Protein AF-A0A3M7MMX9-F1 (afdb_monomer_lite)

Secondary structure (DSSP, 8-state):
-------------------TTHHHHHHHHHHHHHHHH--TT--S--SSS---HHHHHHHHTS-HHHHHHHHHT--TTS--HHHHHHHHHHHHHHHHTTHHHHHHHHHHHHHHHHHHHHHHHTS-----PPP---------------------------TTSTTHHHHS-SS--------PPPPHHHHHHHHHH--PPP-TTT--TT-PPPPHHHHHHHHHHHHHHHHHHHTT---SGGGHHHHHHHHHHHHHHHHHHHHHHH--SS-HHHHHH---HHHHHHHHHHHHHHHHHHHHHHHHHHHHHIIIIIGGGT--HHHHHHSHHHHHHHHHHHHHHHHHHHHSHHHHHH-HHHHHHHHHHHHHHHHHHHHHH-TTHHHHHHHHHHHHHHHHHHHHHHTGGGEEEEEEEE-TTSSEEEEEEEEETT--BTTB--GGGG---TT-EEEEE-GGG-TGGGG--EEEEB-SPPPPTT--SEEEEEEEEE--STHHHHHHHHHHH-SEEEEEEEEEES-SHHHHHHHT-SS------GGGHHHHHHHHHHHHHHTT--TT----------

Foldseek 3Di:
DDDDDDDDDDDDDDDDPPPPPVVVVVVVVVLLVVLVPDDPDPPPDPDDDDPAPSCLVNLLQDDLVVLVVVVVPDDPPRDPVLNVVLSVLSSVLVVVVVCLVVVVVVVLQVLLVVVVVCVVVPDPPPDDDDDDDDDDDDDDDDDDDDDDDDDDDDDDDDPPPPVVVVPDPPDPPDDDDDDDDDDPVVVVVCQQQDFDDDDPVPDDPPRGGHGNVLVVVLVVVVVSLVCSLPVPQDPDLSRLVVSLSSLLVSLLSCLQVLLLLQQQFPRVSCVRNVDFSVSSVVSSLSSLVVNLVSLVSNLVSVVSCCVPPVVVVVCDPVNVCPSLLNVLSVLLSVLSVQLNVCPPPVNCVVPVVVNVVSNVVSVVSNLVSQCRNGVVSVVSSVSSVVSVVVSVVSVVLCQVVQKFKWFWDQDPVLFKIKIKTWAQLPDDDVNHQDFCSVKDAFPWWKWKQFPVLDDVSNPDTDIFFFLDAIDDPPDHTTDMTITIQGQDDDPSVSVSVVNVPDGIGMMGIGDRTDHCVVLVVLVPDPDDDDDDDDNSSSRRVNSVVVSPVVPPDPPPNDPDDDDDDD

Sequence (566 aa):
MVSPAEWVYRAGSSPKLLTGGKILSDVNLAIYADILVLSPGLHAMDEGRPPGIHNVLKLSLKSSAQLLETLESRTPRLSDEHLEKIIKTIIWHRKFILSYYAVIAVVVLISGGLGVYQHVKGKPNKAAAPASLESVTSTTSTQGTTTPCGKHDSDTKNGKNDLTAISAPLLPVETTRPTQRPRVFDRIKSFLTYQPRPVAALTAPSNVLPDNGTSFLILFFLGVNLFYLFYKAPLSIDWIFVLADRAGLLIVVNLPILYLLAAKNNQPLKLLTGWSYEGLNLFHRRLGEWMVAISVLHLLGMIVVWYTVLRDRGINVGYFLRLPVVFFGFAAIISYWILYITSIGWFRRLYYETFLGLHILFQVGALGFVYFHYPTARSYVLATLLIWAVDRIVWRISLSARRFTTSLEVAPDGHTILMHCDVDLQRRLFGIRVGVHQGWLPGQHVFLTIPSMGFKYRFQTHPFTIASPGPPPNAKGSWPLVLVIRSLDGFTLDLLEYARNHHHCEVIMEGPHGGTEALEAAHRADRVLFVAGGSGIAVTYPLAWDVRVEDSMKPESPVVTRKVSC

pLDDT: mean 72.99, std 23.28, range [22.47, 97.69]

Structure (mmCIF, N/CA/C/O backbone):
data_AF-A0A3M7MMX9-F1
#
_entry.id   AF-A0A3M7MMX9-F1
#
loop_
_atom_site.group_PDB
_atom_site.id
_atom_site.type_symbol
_atom_site.label_atom_id
_atom_site.label_alt_id
_atom_site.label_comp_id
_atom_site.label_asym_id
_atom_site.label_entity_id
_atom_site.label_seq_id
_atom_site.pdbx_PDB_ins_code
_atom_site.Cartn_x
_atom_site.Cartn_y
_atom_site.Cartn_z
_atom_site.occupancy
_atom_site.B_iso_or_equiv
_atom_site.auth_seq_id
_atom_site.auth_comp_id
_atom_site.auth_asym_id
_atom_site.auth_atom_id
_atom_site.pdbx_PDB_model_num
ATOM 1 N N . MET A 1 1 ? 45.049 -22.274 18.494 1.00 32.19 1 MET A N 1
ATOM 2 C CA . MET A 1 1 ? 45.745 -22.656 19.746 1.00 32.19 1 MET A CA 1
ATOM 3 C C . MET A 1 1 ? 45.557 -21.478 20.691 1.00 32.19 1 MET A C 1
ATOM 5 O O . MET A 1 1 ? 45.935 -20.397 20.280 1.00 32.19 1 MET A O 1
ATOM 9 N N . VAL A 1 2 ? 44.874 -21.509 21.837 1.00 25.39 2 VAL A N 1
ATOM 10 C CA . VAL A 1 2 ? 44.646 -22.510 22.904 1.00 25.39 2 VAL A CA 1
ATOM 11 C C . VAL A 1 2 ? 43.299 -22.126 23.576 1.00 25.39 2 VAL A C 1
ATOM 13 O O . VAL A 1 2 ? 43.081 -20.947 23.814 1.00 25.39 2 VAL A O 1
ATOM 16 N N . SER A 1 3 ? 42.267 -22.975 23.517 1.00 22.47 3 SER A N 1
ATOM 17 C CA . SER A 1 3 ? 41.729 -23.909 24.543 1.00 22.47 3 SER A CA 1
ATOM 18 C C . SER A 1 3 ? 40.812 -23.296 25.633 1.00 22.47 3 SER A C 1
ATOM 20 O O . SER A 1 3 ? 41.267 -22.432 26.378 1.00 22.47 3 SER A O 1
ATOM 22 N N . PRO A 1 4 ? 39.556 -23.784 25.765 1.00 31.39 4 PRO A N 1
ATOM 23 C CA . PRO A 1 4 ? 38.620 -23.507 26.858 1.00 31.39 4 PRO A CA 1
ATOM 24 C C . PRO A 1 4 ? 38.486 -24.690 27.850 1.00 31.39 4 PRO A C 1
ATOM 26 O O . PRO A 1 4 ? 38.070 -25.776 27.458 1.00 31.39 4 PRO A O 1
ATOM 29 N N . ALA A 1 5 ? 38.804 -24.465 29.128 1.00 25.09 5 ALA A N 1
ATOM 30 C CA . ALA A 1 5 ? 38.500 -25.265 30.336 1.00 25.09 5 ALA A CA 1
ATOM 31 C C . ALA A 1 5 ? 39.088 -24.449 31.515 1.00 25.09 5 ALA A C 1
ATOM 33 O O . ALA A 1 5 ? 40.089 -23.776 31.310 1.00 25.09 5 ALA A O 1
ATOM 34 N N . GLU A 1 6 ? 38.589 -24.325 32.738 1.00 25.62 6 GLU A N 1
ATOM 35 C CA . GLU A 1 6 ? 37.643 -25.019 33.611 1.00 25.62 6 GLU A CA 1
ATOM 36 C C . GLU A 1 6 ? 36.874 -23.894 34.356 1.00 25.62 6 GLU A C 1
ATOM 38 O O . GLU A 1 6 ? 37.314 -22.749 34.379 1.00 25.62 6 GLU A O 1
ATOM 43 N N . TRP A 1 7 ? 35.662 -24.067 34.872 1.00 23.69 7 TRP A N 1
ATOM 44 C CA . TRP A 1 7 ? 35.428 -24.633 36.198 1.00 23.69 7 TRP A CA 1
ATOM 45 C C . TRP A 1 7 ? 33.966 -25.093 36.276 1.00 23.69 7 TRP A C 1
ATOM 47 O O . TRP A 1 7 ? 33.036 -24.289 36.344 1.00 23.69 7 TRP A O 1
ATOM 57 N N . VAL A 1 8 ? 33.773 -26.411 36.292 1.00 25.94 8 VAL A N 1
ATOM 58 C CA . VAL A 1 8 ? 32.560 -27.085 36.762 1.00 25.94 8 VAL A CA 1
ATOM 59 C C . VAL A 1 8 ? 33.010 -27.970 37.916 1.00 25.94 8 VAL A C 1
ATOM 61 O O . VAL A 1 8 ? 33.849 -28.832 37.701 1.00 25.94 8 VAL A O 1
ATOM 64 N N . TYR A 1 9 ? 32.483 -27.747 39.122 1.00 24.50 9 TYR A N 1
ATOM 65 C CA . TYR A 1 9 ? 31.780 -28.758 39.928 1.00 24.50 9 TYR A CA 1
ATOM 66 C C . TYR A 1 9 ? 31.555 -28.252 41.360 1.00 24.50 9 TYR A C 1
ATOM 68 O O . TYR A 1 9 ? 32.468 -28.211 42.178 1.00 24.50 9 TYR A O 1
ATOM 76 N N . ARG A 1 10 ? 30.288 -27.994 41.695 1.00 24.06 10 ARG A N 1
ATOM 77 C CA . ARG A 1 10 ? 29.619 -28.712 42.790 1.00 24.06 10 ARG A CA 1
ATOM 78 C C . ARG A 1 10 ? 28.114 -28.754 42.525 1.00 24.06 10 ARG A C 1
ATOM 80 O O . ARG A 1 10 ? 27.403 -27.763 42.635 1.00 24.06 10 ARG A O 1
ATOM 87 N N . ALA A 1 11 ? 27.686 -29.942 42.107 1.00 25.42 11 ALA A N 1
ATOM 88 C CA . ALA A 1 11 ? 26.309 -30.410 42.054 1.00 25.42 11 ALA A CA 1
ATOM 89 C C . ALA A 1 11 ? 25.693 -30.451 43.474 1.00 25.42 11 ALA A C 1
ATOM 91 O O . ALA A 1 11 ? 26.419 -30.613 44.447 1.00 25.42 11 ALA A O 1
ATOM 92 N N . GLY A 1 12 ? 24.380 -30.349 43.667 1.00 24.06 12 GLY A N 1
ATOM 93 C CA . GLY A 1 12 ? 23.327 -30.253 42.670 1.00 24.06 12 GLY A CA 1
ATOM 94 C C . GLY A 1 12 ? 21.930 -30.115 43.281 1.00 24.06 12 GLY A C 1
ATOM 95 O O . GLY A 1 12 ? 21.717 -30.356 44.465 1.00 24.06 12 GLY A O 1
ATOM 96 N N . SER A 1 13 ? 20.990 -29.691 42.439 1.00 27.89 13 SER A N 1
ATOM 97 C CA . SER A 1 13 ? 19.618 -30.204 42.273 1.00 27.89 13 SER A CA 1
ATOM 98 C C . SER A 1 13 ? 18.861 -29.256 41.325 1.00 27.89 13 SER A C 1
ATOM 100 O O . SER A 1 13 ? 18.814 -28.045 41.517 1.00 27.89 13 SER A O 1
ATOM 102 N N . SER A 1 14 ? 18.365 -29.816 40.225 1.00 27.97 14 SER A N 1
ATOM 103 C CA . SER A 1 14 ? 17.764 -29.155 39.054 1.00 27.97 14 SER A CA 1
ATOM 104 C C . SER A 1 14 ? 16.331 -28.618 39.322 1.00 27.97 14 SER A C 1
ATOM 106 O O . SER A 1 14 ? 15.803 -28.794 40.416 1.00 27.97 14 SER A O 1
ATOM 108 N N . PRO A 1 15 ? 15.630 -28.005 38.345 1.00 33.00 15 PRO A N 1
ATOM 109 C CA . PRO A 1 15 ? 15.591 -26.562 38.123 1.00 33.00 15 PRO A CA 1
ATOM 110 C C . PRO A 1 15 ? 14.166 -25.985 38.276 1.00 33.00 15 PRO A C 1
ATOM 112 O O . PRO A 1 15 ? 13.180 -26.613 37.893 1.00 33.00 15 PRO A O 1
ATOM 115 N N . LYS A 1 16 ? 14.023 -24.735 38.729 1.00 27.16 16 LYS A N 1
ATOM 116 C CA . LYS A 1 16 ? 12.797 -23.961 38.464 1.00 27.16 16 LYS A CA 1
ATOM 117 C C . LYS A 1 16 ? 13.131 -22.770 37.583 1.00 27.16 16 LYS A C 1
ATOM 119 O O . LYS A 1 16 ? 13.699 -21.782 38.031 1.00 27.16 16 LYS A O 1
ATOM 124 N N . LEU A 1 17 ? 12.769 -22.926 36.308 1.00 25.75 17 LEU A N 1
ATOM 125 C CA . LEU A 1 17 ? 12.648 -21.867 35.316 1.00 25.75 17 LEU A CA 1
ATOM 126 C C . LEU A 1 17 ? 11.932 -20.660 35.933 1.00 25.75 17 LEU A C 1
ATOM 128 O O . LEU A 1 17 ? 10.721 -20.687 36.155 1.00 25.75 17 LEU A O 1
ATOM 132 N N . LEU A 1 18 ? 12.678 -19.586 36.175 1.00 29.59 18 LEU A N 1
ATOM 133 C CA . LEU A 1 18 ? 12.109 -18.262 36.376 1.00 29.59 18 LEU A CA 1
ATOM 134 C C . LEU A 1 18 ? 11.630 -17.764 35.011 1.00 29.59 18 LEU A C 1
ATOM 136 O O . LEU A 1 18 ? 12.361 -17.160 34.231 1.00 29.59 18 LEU A O 1
ATOM 140 N N . THR A 1 19 ? 10.381 -18.093 34.700 1.00 30.02 19 THR A N 1
ATOM 141 C CA . THR A 1 19 ? 9.644 -17.574 33.552 1.00 30.02 19 THR A CA 1
ATOM 142 C C . THR A 1 19 ? 9.533 -16.052 33.656 1.00 30.02 19 THR A C 1
ATOM 144 O O . THR A 1 19 ? 8.776 -15.538 34.483 1.00 30.02 19 THR A O 1
ATOM 147 N N . GLY A 1 20 ? 10.209 -15.334 32.756 1.00 27.52 20 GLY A N 1
ATOM 148 C CA . GLY A 1 20 ? 10.100 -13.881 32.546 1.00 27.52 20 GLY A CA 1
ATOM 149 C C . GLY A 1 20 ? 8.717 -13.379 32.091 1.00 27.52 20 GLY A C 1
ATOM 150 O O . GLY A 1 20 ? 8.594 -12.246 31.642 1.00 27.52 20 GLY A O 1
ATOM 151 N N . GLY A 1 21 ? 7.670 -14.203 32.210 1.00 28.33 21 GLY A N 1
ATOM 152 C CA . GLY A 1 21 ? 6.277 -13.840 31.941 1.00 28.33 21 GLY A CA 1
ATOM 153 C C . GLY A 1 21 ? 5.537 -13.228 33.136 1.00 28.33 21 GLY A C 1
ATOM 154 O O . GLY A 1 21 ? 4.528 -12.564 32.921 1.00 28.33 21 GLY A O 1
ATOM 155 N N . LYS A 1 22 ? 6.031 -13.400 34.375 1.00 28.86 22 LYS A N 1
ATOM 156 C CA . LYS A 1 22 ? 5.348 -12.896 35.585 1.00 28.86 22 LYS A CA 1
ATOM 157 C C . LYS A 1 22 ? 5.558 -11.401 35.834 1.00 28.86 22 LYS A C 1
ATOM 159 O O . LYS A 1 22 ? 4.617 -10.681 36.122 1.00 28.86 22 LYS A O 1
ATOM 164 N N . ILE A 1 23 ? 6.762 -10.885 35.601 1.00 30.34 23 ILE A N 1
ATOM 165 C CA . ILE A 1 23 ? 7.068 -9.474 35.899 1.00 30.34 23 ILE A CA 1
ATOM 166 C C . ILE A 1 23 ? 6.285 -8.526 34.965 1.00 30.34 23 ILE A C 1
ATOM 168 O O . ILE A 1 23 ? 5.796 -7.485 35.393 1.00 30.34 23 ILE A O 1
ATOM 172 N N . LEU A 1 24 ? 6.066 -8.919 33.704 1.00 28.70 24 LEU A N 1
ATOM 173 C CA . LEU A 1 24 ? 5.252 -8.162 32.744 1.00 28.70 24 LEU A CA 1
ATOM 174 C C . LEU A 1 24 ? 3.740 -8.338 32.958 1.00 28.70 24 LEU A C 1
ATOM 176 O O . LEU A 1 24 ? 2.986 -7.422 32.627 1.00 28.70 24 LEU A O 1
ATOM 180 N N . SER A 1 25 ? 3.271 -9.465 33.512 1.00 33.03 25 SER A N 1
ATOM 181 C CA . SER A 1 25 ? 1.868 -9.595 33.931 1.00 33.03 25 SER A CA 1
ATOM 182 C C . SER A 1 25 ? 1.573 -8.778 35.184 1.00 33.03 25 SER A C 1
ATOM 184 O O . SER A 1 25 ? 0.494 -8.203 35.269 1.00 33.03 25 SER A O 1
ATOM 186 N N . ASP A 1 26 ? 2.536 -8.660 36.096 1.00 28.33 26 ASP A N 1
ATOM 187 C CA . ASP A 1 26 ? 2.358 -7.993 37.389 1.00 28.33 26 ASP A CA 1
ATOM 188 C C . ASP A 1 26 ? 2.394 -6.462 37.248 1.00 28.33 26 ASP A C 1
ATOM 190 O O . ASP A 1 26 ? 1.566 -5.773 37.841 1.00 28.33 26 ASP A O 1
ATOM 194 N N . VAL A 1 27 ? 3.235 -5.921 36.352 1.00 33.41 27 VAL A N 1
ATOM 195 C CA . VAL A 1 27 ? 3.180 -4.496 35.959 1.00 33.41 27 VAL A CA 1
ATOM 196 C C . VAL A 1 27 ? 1.858 -4.171 35.247 1.00 33.41 27 VAL A C 1
ATOM 198 O O . VAL A 1 27 ? 1.268 -3.118 35.475 1.00 33.41 27 VAL A O 1
ATOM 201 N N . ASN A 1 28 ? 1.336 -5.094 34.429 1.00 34.81 28 ASN A N 1
ATOM 202 C CA . ASN A 1 28 ? 0.022 -4.938 33.799 1.00 34.81 28 ASN A CA 1
ATOM 203 C C . ASN A 1 28 ? -1.131 -5.070 34.806 1.00 34.81 28 ASN A C 1
ATOM 205 O O . ASN A 1 28 ? -2.131 -4.385 34.653 1.00 34.81 28 ASN A O 1
ATOM 209 N N . LEU A 1 29 ? -1.030 -5.912 35.834 1.00 34.03 29 LEU A N 1
ATOM 210 C CA . LEU A 1 29 ? -2.082 -6.039 36.841 1.00 34.03 29 LEU A CA 1
ATOM 211 C C . LEU A 1 29 ? -2.110 -4.819 37.771 1.00 34.03 29 LEU A C 1
ATOM 213 O O . LEU A 1 29 ? -3.196 -4.367 38.113 1.00 34.03 29 LEU A O 1
ATOM 217 N N . ALA A 1 30 ? -0.952 -4.233 38.093 1.00 29.30 30 ALA A N 1
ATOM 218 C CA . ALA A 1 30 ? -0.838 -3.006 38.886 1.00 29.30 30 ALA A CA 1
ATOM 219 C C . ALA A 1 30 ? -1.453 -1.781 38.178 1.00 29.30 30 ALA A C 1
ATOM 221 O O . ALA A 1 30 ? -2.242 -1.053 38.774 1.00 29.30 30 ALA A O 1
ATOM 222 N N . ILE A 1 31 ? -1.205 -1.620 36.871 1.00 35.84 31 ILE A N 1
ATOM 223 C CA . ILE A 1 31 ? -1.790 -0.535 36.055 1.00 35.84 31 ILE A CA 1
ATOM 224 C C . ILE A 1 31 ? -3.328 -0.634 35.977 1.00 35.84 31 ILE A C 1
ATOM 226 O O . ILE A 1 31 ? -4.022 0.379 35.893 1.00 35.84 31 ILE A O 1
ATOM 230 N N . TYR A 1 32 ? -3.878 -1.852 36.015 1.00 35.91 32 TYR A N 1
ATOM 231 C CA . TYR A 1 32 ? -5.327 -2.085 36.035 1.00 35.91 32 TYR A CA 1
ATOM 232 C C . TYR A 1 32 ? -5.903 -2.043 37.461 1.00 35.91 32 TYR A C 1
ATOM 234 O O . TYR A 1 32 ? -7.064 -1.662 37.634 1.00 35.91 32 TYR A O 1
ATOM 242 N N . ALA A 1 33 ? -5.102 -2.385 38.474 1.00 31.95 33 ALA A N 1
ATOM 243 C CA . ALA A 1 33 ? -5.452 -2.302 39.888 1.00 31.95 33 ALA A CA 1
ATOM 244 C C . ALA A 1 33 ? -5.657 -0.847 40.342 1.00 31.95 33 ALA A C 1
ATOM 246 O O . ALA A 1 33 ? -6.587 -0.583 41.097 1.00 31.95 33 ALA A O 1
ATOM 247 N N . ASP A 1 34 ? -4.907 0.112 39.796 1.00 33.28 34 ASP A N 1
ATOM 248 C CA . ASP A 1 34 ? -5.086 1.537 40.122 1.00 33.28 34 ASP A CA 1
ATOM 249 C C . ASP A 1 34 ? -6.426 2.116 39.624 1.00 33.28 34 ASP A C 1
ATOM 251 O O . ASP A 1 34 ? -6.992 3.011 40.250 1.00 33.28 34 ASP A O 1
ATOM 255 N N . ILE A 1 35 ? -7.013 1.547 38.561 1.00 37.03 35 ILE A N 1
ATOM 256 C CA . ILE A 1 35 ? -8.401 1.832 38.130 1.00 37.03 35 ILE A CA 1
ATOM 257 C C . ILE A 1 35 ? -9.422 1.053 38.993 1.00 37.03 35 ILE A C 1
ATOM 259 O O . ILE A 1 35 ? -10.604 1.400 39.076 1.00 37.03 35 ILE A O 1
ATOM 263 N N . LEU A 1 36 ? -8.996 -0.034 39.643 1.00 37.22 36 LEU A N 1
ATOM 264 C CA . LEU A 1 36 ? -9.835 -0.867 40.507 1.00 37.22 36 LEU A CA 1
ATOM 265 C C . LEU A 1 36 ? -9.913 -0.372 41.961 1.00 37.22 36 LEU A C 1
ATOM 267 O O . LEU A 1 36 ? -10.913 -0.698 42.599 1.00 37.22 36 LEU A O 1
ATOM 271 N N . VAL A 1 37 ? -8.938 0.397 42.461 1.00 35.22 37 VAL A N 1
ATOM 272 C CA . VAL A 1 37 ? -8.748 0.620 43.911 1.00 35.22 37 VAL A CA 1
ATOM 273 C C . VAL A 1 37 ? -9.115 2.025 44.427 1.00 35.22 37 VAL A C 1
ATOM 275 O O . VAL A 1 37 ? -9.285 2.183 45.631 1.00 35.22 37 VAL A O 1
ATOM 278 N N . LEU A 1 38 ? -9.337 3.051 43.599 1.00 33.09 38 LEU A N 1
ATOM 279 C CA . LEU A 1 38 ? -9.450 4.426 44.125 1.00 33.09 38 LEU A CA 1
ATOM 280 C C . LEU A 1 38 ? -10.817 5.101 43.914 1.00 33.09 38 LEU A C 1
ATOM 282 O O . LEU A 1 38 ? -10.990 5.925 43.024 1.00 33.09 38 LEU A O 1
ATOM 286 N N . SER A 1 39 ? -11.764 4.793 44.808 1.00 32.34 39 SER A N 1
ATOM 287 C CA . SER A 1 39 ? -12.613 5.804 45.471 1.00 32.34 39 SER A CA 1
ATOM 288 C C . SER A 1 39 ? -13.287 5.200 46.719 1.00 32.34 39 SER A C 1
ATOM 290 O O . SER A 1 39 ? -14.376 4.636 46.614 1.00 32.34 39 SER A O 1
ATOM 292 N N . PRO A 1 40 ? -12.678 5.292 47.918 1.00 31.14 40 PRO A N 1
ATOM 293 C CA . PRO A 1 40 ? -13.285 4.807 49.165 1.00 31.14 40 PRO A CA 1
ATOM 294 C C . PRO A 1 40 ? -14.397 5.718 49.726 1.00 31.14 40 PRO A C 1
ATOM 296 O O . PRO A 1 40 ? -14.776 5.566 50.882 1.00 31.14 40 PRO A O 1
ATOM 299 N N . GLY A 1 41 ? -14.892 6.701 48.963 1.00 34.56 41 GLY A N 1
ATOM 300 C CA . GLY A 1 41 ? -15.611 7.855 49.521 1.00 34.56 41 GLY A CA 1
ATOM 301 C C . GLY A 1 41 ? -17.026 8.118 49.003 1.00 34.56 41 GLY A C 1
ATOM 302 O O . GLY A 1 41 ? -17.513 9.224 49.201 1.00 34.56 41 GLY A O 1
ATOM 303 N N . LEU A 1 42 ? -17.688 7.170 48.331 1.00 32.75 42 LEU A N 1
ATOM 304 C CA . LEU A 1 42 ? -18.998 7.411 47.697 1.00 32.75 42 LEU A CA 1
ATOM 305 C C . LEU A 1 42 ? -20.135 6.553 48.283 1.00 32.75 42 LEU A C 1
ATOM 307 O O . LEU A 1 42 ? -20.949 6.009 47.547 1.00 32.75 42 LEU A O 1
ATOM 311 N N . HIS A 1 43 ? -20.176 6.398 49.610 1.00 32.53 43 HIS A N 1
ATOM 312 C CA . HIS A 1 43 ? -21.217 5.614 50.295 1.00 32.53 43 HIS A CA 1
ATOM 313 C C . HIS A 1 43 ? -22.396 6.435 50.840 1.00 32.53 43 HIS A C 1
ATOM 315 O O . HIS A 1 43 ? -23.260 5.885 51.516 1.00 32.53 43 HIS A O 1
ATOM 321 N N . ALA A 1 44 ? -22.473 7.728 50.534 1.00 36.34 44 ALA A N 1
ATOM 322 C CA . ALA A 1 44 ? -23.613 8.556 50.904 1.00 36.34 44 ALA A CA 1
ATOM 323 C C . ALA A 1 44 ? -24.096 9.320 49.671 1.00 36.34 44 ALA A C 1
ATOM 325 O O . ALA A 1 44 ? -23.290 9.995 49.037 1.00 36.34 44 ALA A O 1
ATOM 326 N N . MET A 1 45 ? -25.404 9.240 49.398 1.00 35.47 45 MET A N 1
ATOM 327 C CA . MET A 1 45 ? -26.152 9.861 48.287 1.00 35.47 45 MET A CA 1
ATOM 328 C C . MET A 1 45 ? -26.358 8.949 47.060 1.00 35.47 45 MET A C 1
ATOM 330 O O . MET A 1 45 ? -25.983 9.309 45.948 1.00 35.47 45 MET A O 1
ATOM 334 N N . ASP A 1 46 ? -26.992 7.786 47.247 1.00 35.88 46 ASP A N 1
ATOM 335 C CA . ASP A 1 46 ? -27.538 6.988 46.135 1.00 35.88 46 ASP A CA 1
ATOM 336 C C . ASP A 1 46 ? -28.992 6.566 46.403 1.00 35.88 46 ASP A C 1
ATOM 338 O O . ASP A 1 46 ? -29.316 5.392 46.539 1.00 35.88 46 ASP A O 1
ATOM 342 N N . GLU A 1 47 ? -29.884 7.553 46.499 1.00 34.75 47 GLU A N 1
ATOM 343 C CA . GLU A 1 47 ? -31.307 7.338 46.232 1.00 34.75 47 GLU A CA 1
ATOM 344 C C . GLU A 1 47 ? -31.711 8.226 45.047 1.00 34.75 47 GLU A C 1
ATOM 346 O O . GLU A 1 47 ? -31.978 9.417 45.204 1.00 34.75 47 GLU A O 1
ATOM 351 N N . GLY A 1 48 ? -31.707 7.657 43.831 1.00 39.47 48 GLY A N 1
ATOM 352 C CA . GLY A 1 48 ? -32.473 8.216 42.707 1.00 39.47 48 GLY A CA 1
ATOM 353 C C . GLY A 1 48 ? -31.807 8.381 41.331 1.00 39.47 48 GLY A C 1
ATOM 354 O O . GLY A 1 48 ? -32.439 8.990 40.466 1.00 39.47 48 GLY A O 1
ATOM 355 N N . ARG A 1 49 ? -30.595 7.871 41.044 1.00 40.12 49 ARG A N 1
ATOM 356 C CA . ARG A 1 49 ? -30.033 7.879 39.664 1.00 40.12 49 ARG A CA 1
ATOM 357 C C . ARG A 1 49 ? -29.282 6.592 39.310 1.00 40.12 49 ARG A C 1
ATOM 359 O O . ARG A 1 49 ? -28.635 6.027 40.175 1.00 40.12 49 ARG A O 1
ATOM 366 N N . PRO A 1 50 ? -29.297 6.149 38.036 1.00 40.94 50 PRO A N 1
ATOM 367 C CA . PRO A 1 50 ? -28.731 4.857 37.656 1.00 40.94 50 PRO A CA 1
ATOM 368 C C . PRO A 1 50 ? -27.202 4.793 37.878 1.00 40.94 50 PRO A C 1
ATOM 370 O O . PRO A 1 50 ? -26.446 5.592 37.293 1.00 40.94 50 PRO A O 1
ATOM 373 N N . PRO A 1 51 ? -26.700 3.821 38.664 1.00 47.12 51 PRO A N 1
ATOM 374 C CA . PRO A 1 51 ? -25.274 3.581 38.857 1.00 47.12 51 PRO A CA 1
ATOM 375 C C . PRO A 1 51 ? -24.701 2.753 37.685 1.00 47.12 51 PRO A C 1
ATOM 377 O O . PRO A 1 51 ? -24.282 1.609 37.837 1.00 47.12 51 PRO A O 1
ATOM 380 N N . GLY A 1 52 ? -24.665 3.319 36.472 1.00 52.28 52 GLY A N 1
ATOM 381 C CA . GLY A 1 52 ? -24.558 2.477 35.269 1.00 52.28 52 GLY A CA 1
ATOM 382 C C . GLY A 1 52 ? -23.218 2.393 34.528 1.00 52.28 52 GLY A C 1
ATOM 383 O O . GLY A 1 52 ? -22.809 1.307 34.131 1.00 52.28 52 GLY A O 1
ATOM 384 N N . ILE A 1 53 ? -22.517 3.506 34.264 1.00 42.94 53 ILE A N 1
ATOM 385 C CA . ILE A 1 53 ? -21.623 3.558 33.078 1.00 42.94 53 ILE A CA 1
ATOM 386 C C . ILE A 1 53 ? -20.120 3.493 33.391 1.00 42.94 53 ILE A C 1
ATOM 388 O O . ILE A 1 53 ? -19.356 2.966 32.588 1.00 42.94 53 ILE A O 1
ATOM 392 N N . HIS A 1 54 ? -19.666 3.906 34.577 1.00 44.72 54 HIS A N 1
ATOM 393 C CA . HIS A 1 54 ? -18.284 3.617 35.000 1.00 44.72 54 HIS A CA 1
ATOM 394 C C . HIS A 1 54 ? -18.019 2.102 34.993 1.00 44.72 54 HIS A C 1
ATOM 396 O O . HIS A 1 54 ? -16.971 1.643 34.544 1.00 44.72 54 HIS A O 1
ATOM 402 N N . ASN A 1 55 ? -19.026 1.321 35.395 1.00 52.16 55 ASN A N 1
ATOM 403 C CA . ASN A 1 55 ? -19.007 -0.124 35.249 1.00 52.16 55 ASN A CA 1
ATOM 404 C C . ASN A 1 55 ? -18.987 -0.538 33.770 1.00 52.16 55 ASN A C 1
ATOM 406 O O . ASN A 1 55 ? -18.133 -1.345 33.435 1.00 52.16 55 ASN A O 1
ATOM 410 N N . VAL A 1 56 ? -19.803 0.042 32.870 1.00 51.59 56 VAL A N 1
ATOM 411 C CA . VAL A 1 56 ? -19.704 -0.219 31.409 1.00 51.59 56 VAL A CA 1
ATOM 412 C C . VAL A 1 56 ? -18.274 -0.011 30.905 1.00 51.59 56 VAL A C 1
ATOM 414 O O . VAL A 1 56 ? -17.750 -0.876 30.214 1.00 51.59 56 VAL A O 1
ATOM 417 N N . LEU A 1 57 ? -17.642 1.114 31.247 1.00 51.62 57 LEU A N 1
ATOM 418 C CA . LEU A 1 57 ? -16.317 1.490 30.752 1.00 51.62 57 LEU A CA 1
ATOM 419 C C . LEU A 1 57 ? -15.223 0.589 31.340 1.00 51.62 57 LEU A C 1
ATOM 421 O O . LEU A 1 57 ? -14.332 0.127 30.640 1.00 51.62 57 LEU A O 1
ATOM 425 N N . LYS A 1 58 ? -15.332 0.252 32.626 1.00 58.34 58 LYS A N 1
ATOM 426 C CA . LYS A 1 58 ? -14.444 -0.704 33.295 1.00 58.34 58 LYS A CA 1
ATOM 427 C C . LYS A 1 58 ? -14.610 -2.123 32.750 1.00 58.34 58 LYS A C 1
ATOM 429 O O . LYS A 1 58 ? -13.628 -2.846 32.624 1.00 58.34 58 LYS A O 1
ATOM 434 N N . LEU A 1 59 ? -15.837 -2.528 32.424 1.00 57.06 59 LEU A N 1
ATOM 435 C CA . LEU A 1 59 ? -16.150 -3.818 31.812 1.00 57.06 59 LEU A CA 1
ATOM 436 C C . LEU A 1 59 ? -15.705 -3.866 30.348 1.00 57.06 59 LEU A C 1
ATOM 438 O O . LEU A 1 59 ? -15.133 -4.863 29.927 1.00 57.06 59 LEU A O 1
ATOM 442 N N . SER A 1 60 ? -15.898 -2.813 29.561 1.00 52.78 60 SER A N 1
ATOM 443 C CA . SER A 1 60 ? -15.485 -2.798 28.156 1.00 52.78 60 SER A CA 1
ATOM 444 C C . SER A 1 60 ? -13.966 -2.890 27.997 1.00 52.78 60 SER A C 1
ATOM 446 O O . SER A 1 60 ? -13.495 -3.501 27.037 1.00 52.78 60 SER A O 1
ATOM 448 N N . LEU A 1 61 ? -13.203 -2.396 28.976 1.00 56.81 61 LEU A N 1
ATOM 449 C CA . LEU A 1 61 ? -11.751 -2.572 29.075 1.00 56.81 61 LEU A CA 1
ATOM 450 C C . LEU A 1 61 ? -11.310 -4.019 29.337 1.00 56.81 61 LEU A C 1
ATOM 452 O O . LEU A 1 61 ? -10.159 -4.369 29.067 1.00 56.81 61 LEU A O 1
ATOM 456 N N . LYS A 1 62 ? -12.217 -4.877 29.812 1.00 65.12 62 LYS A N 1
ATOM 457 C CA . LYS A 1 62 ? -11.945 -6.293 30.048 1.00 65.12 62 LYS A CA 1
ATOM 458 C C . LYS A 1 62 ? -11.937 -7.095 28.745 1.00 65.12 62 LYS A C 1
ATOM 460 O O . LYS A 1 62 ? -12.623 -6.780 27.761 1.00 65.12 62 LYS A O 1
ATOM 465 N N . SER A 1 63 ? -11.173 -8.186 28.754 1.00 66.50 63 SER A N 1
ATOM 466 C CA . SER A 1 63 ? -11.208 -9.178 27.677 1.00 66.50 63 SER A CA 1
ATOM 467 C C . SER A 1 63 ? -12.596 -9.826 27.577 1.00 66.50 63 SER A C 1
ATOM 469 O O . SER A 1 63 ? -13.375 -9.811 28.530 1.00 66.50 63 SER A O 1
ATOM 471 N N . SER A 1 64 ? -12.919 -10.436 26.434 1.00 66.50 64 SER A N 1
ATOM 472 C CA . SER A 1 64 ? -14.201 -11.141 26.271 1.00 66.50 64 SER A CA 1
ATOM 473 C C . SER A 1 64 ? -14.409 -12.251 27.313 1.00 66.50 64 SER A C 1
ATOM 475 O O . SER A 1 64 ? -15.537 -12.467 27.736 1.00 66.50 64 SER A O 1
ATOM 477 N N . ALA A 1 65 ? -13.337 -12.917 27.758 1.00 60.72 65 ALA A N 1
ATOM 478 C CA . ALA A 1 65 ? -13.396 -13.945 28.801 1.00 60.72 65 ALA A CA 1
ATOM 479 C C . ALA A 1 65 ? -13.753 -13.345 30.170 1.00 60.72 65 ALA A C 1
ATOM 481 O O . ALA A 1 65 ? -14.686 -13.792 30.823 1.00 60.72 65 ALA A O 1
ATOM 482 N N . GLN A 1 66 ? -13.080 -12.257 30.545 1.00 67.00 66 GLN A N 1
ATOM 483 C CA . GLN A 1 66 ? -13.354 -11.531 31.786 1.00 67.00 66 GLN A CA 1
ATOM 484 C C . GLN A 1 66 ? -14.753 -10.885 31.790 1.00 67.00 66 GLN A C 1
ATOM 486 O O . GLN A 1 66 ? -15.366 -10.725 32.844 1.00 67.00 66 GLN A O 1
ATOM 491 N N . LEU A 1 67 ? -15.267 -10.487 30.621 1.00 61.62 67 LEU A N 1
ATOM 492 C CA . LEU A 1 67 ? -16.639 -9.997 30.463 1.00 61.62 67 LEU A CA 1
ATOM 493 C C . LEU A 1 67 ? -17.678 -11.099 30.699 1.00 61.62 67 LEU A C 1
ATOM 495 O O . LEU A 1 67 ? -18.664 -10.846 31.385 1.00 61.62 67 LEU A O 1
ATOM 499 N N . LEU A 1 68 ? -17.452 -12.300 30.157 1.00 62.25 68 LEU A N 1
ATOM 500 C CA . LEU A 1 68 ? -18.317 -13.464 30.374 1.00 62.25 68 LEU A CA 1
ATOM 501 C C . LEU A 1 68 ? -18.324 -13.881 31.849 1.00 62.25 68 LEU A C 1
ATOM 503 O O . LEU A 1 68 ? -19.393 -14.000 32.435 1.00 62.25 68 LEU A O 1
ATOM 507 N N . GLU A 1 69 ? -17.154 -13.945 32.483 1.00 71.56 69 GLU A N 1
ATOM 508 C CA . GLU A 1 69 ? -17.019 -14.214 33.921 1.00 71.56 69 GLU A CA 1
ATOM 509 C C . GLU A 1 69 ? -17.741 -13.157 34.782 1.00 71.56 69 GLU A C 1
ATOM 511 O O . GLU A 1 69 ? -18.380 -13.473 35.786 1.00 71.56 69 GLU A O 1
ATOM 516 N N . THR A 1 70 ? -17.710 -11.883 34.366 1.00 63.91 70 THR A N 1
ATOM 517 C CA . THR A 1 70 ? -18.442 -10.812 35.068 1.00 63.91 70 THR A CA 1
ATOM 518 C C . THR A 1 70 ? -19.964 -10.928 34.885 1.00 63.91 70 THR A C 1
ATOM 520 O O . THR A 1 70 ? -20.713 -10.475 35.748 1.00 63.91 70 THR A O 1
ATOM 523 N N . LEU A 1 71 ? -20.443 -11.507 33.778 1.00 61.19 71 LEU A N 1
ATOM 524 C CA . LEU A 1 71 ? -21.870 -11.791 33.580 1.00 61.19 71 LEU A CA 1
ATOM 525 C C . LEU A 1 71 ? -22.322 -13.003 34.402 1.00 61.19 71 LEU A C 1
ATOM 527 O O . LEU A 1 71 ? -23.392 -12.957 34.996 1.00 61.19 71 LEU A O 1
ATOM 531 N N . GLU A 1 72 ? -21.507 -14.054 34.459 1.00 65.69 72 GLU A N 1
ATOM 532 C CA . GLU A 1 72 ? -21.814 -15.297 35.181 1.00 65.69 72 GLU A CA 1
ATOM 533 C C . GLU A 1 72 ? -21.799 -15.118 36.708 1.00 65.69 72 GLU A C 1
ATOM 535 O O . GLU A 1 72 ? -22.569 -15.761 37.415 1.00 65.69 72 GLU A O 1
ATOM 540 N N . SER A 1 73 ? -20.967 -14.208 37.223 1.00 60.88 73 SER A N 1
ATOM 541 C CA . SER A 1 73 ? -20.830 -13.930 38.663 1.00 60.88 73 SER A CA 1
ATOM 542 C C . SER A 1 73 ? -21.838 -12.915 39.231 1.00 60.88 73 SER A C 1
ATOM 544 O O . SER A 1 73 ? -21.819 -12.652 40.436 1.00 60.88 73 SER A O 1
ATOM 546 N N . ARG A 1 74 ? -22.722 -12.321 38.412 1.00 56.97 74 ARG A N 1
ATOM 547 C CA . ARG A 1 74 ? -23.668 -11.276 38.858 1.00 56.97 74 ARG A CA 1
ATOM 548 C C . ARG A 1 74 ? -25.011 -11.849 39.324 1.00 56.97 74 ARG A C 1
ATOM 550 O O . ARG A 1 74 ? -25.720 -12.505 38.569 1.00 56.97 74 ARG A O 1
ATOM 557 N N . THR A 1 75 ? -25.398 -11.532 40.561 1.00 46.56 75 THR A N 1
ATOM 558 C CA . THR A 1 75 ? -26.690 -11.903 41.161 1.00 46.56 75 THR A CA 1
ATOM 559 C C . THR A 1 75 ? -27.854 -11.061 40.596 1.00 46.56 75 THR A C 1
ATOM 561 O O . THR A 1 75 ? -27.698 -9.850 40.434 1.00 46.56 75 THR A O 1
ATOM 564 N N . PRO A 1 76 ? -29.057 -11.630 40.361 1.00 49.56 76 PRO A N 1
ATOM 565 C CA . PRO A 1 76 ? -30.122 -10.977 39.576 1.00 49.56 76 PRO A CA 1
ATOM 566 C C . PRO A 1 76 ? -30.810 -9.756 40.216 1.00 49.56 76 PRO A C 1
ATOM 568 O O . PRO A 1 76 ? -31.631 -9.120 39.569 1.00 49.56 76 PRO A O 1
ATOM 571 N N . ARG A 1 77 ? -30.552 -9.439 41.492 1.00 39.78 77 ARG A N 1
ATOM 572 C CA . ARG A 1 77 ? -31.407 -8.526 42.282 1.00 39.78 77 ARG A CA 1
ATOM 573 C C . ARG A 1 77 ? -31.004 -7.040 42.270 1.00 39.78 77 ARG A C 1
ATOM 575 O O . ARG A 1 77 ? -31.740 -6.243 42.834 1.00 39.78 77 ARG A O 1
ATOM 582 N N . LEU A 1 78 ? -29.879 -6.655 41.655 1.00 45.28 78 LEU A N 1
ATOM 583 C CA . LEU A 1 78 ? -29.327 -5.280 41.707 1.00 45.28 78 LEU A CA 1
ATOM 584 C C . LEU A 1 78 ? -28.745 -4.795 40.353 1.00 45.28 78 LEU A C 1
ATOM 586 O O . LEU A 1 78 ? -27.794 -4.017 40.317 1.00 45.28 78 LEU A O 1
ATOM 590 N N . SER A 1 79 ? -29.251 -5.306 39.226 1.00 51.41 79 SER A N 1
ATOM 591 C CA . SER A 1 79 ? -28.693 -5.058 37.884 1.00 51.41 79 SER A CA 1
ATOM 592 C C . SER A 1 79 ? -29.428 -3.930 37.146 1.00 51.41 79 SER A C 1
ATOM 594 O O . SER A 1 79 ? -30.628 -4.026 36.914 1.00 51.41 79 SER A O 1
ATOM 596 N N . ASP A 1 80 ? -28.700 -2.891 36.726 1.00 62.44 80 ASP A N 1
ATOM 597 C CA . ASP A 1 80 ? -29.158 -1.889 35.751 1.00 62.44 80 ASP A CA 1
ATOM 598 C C . ASP A 1 80 ? -29.359 -2.595 34.386 1.00 62.44 80 ASP A C 1
ATOM 600 O O . ASP A 1 80 ? -28.379 -2.908 33.697 1.00 62.44 80 ASP A O 1
ATOM 604 N N . GLU A 1 81 ? -30.606 -2.877 33.976 1.00 73.94 81 GLU A N 1
ATOM 605 C CA . GLU A 1 81 ? -30.931 -3.623 32.734 1.00 73.94 81 GLU A CA 1
ATOM 606 C C . GLU A 1 81 ? -30.213 -3.058 31.494 1.00 73.94 81 GLU A C 1
ATOM 608 O O . GLU A 1 81 ? -29.804 -3.782 30.578 1.00 73.94 81 GLU A O 1
ATOM 613 N N . HIS A 1 82 ? -30.012 -1.739 31.476 1.00 68.00 82 HIS A N 1
ATOM 614 C CA . HIS A 1 82 ? -29.323 -1.029 30.407 1.00 68.00 82 HIS A CA 1
ATOM 615 C C . HIS A 1 82 ? -27.834 -1.412 30.291 1.00 68.00 82 HIS A C 1
ATOM 617 O O . HIS A 1 82 ? -27.337 -1.660 29.189 1.00 68.00 82 HIS A O 1
ATOM 623 N N . LEU A 1 83 ? -27.124 -1.528 31.419 1.00 66.75 83 LEU A N 1
ATOM 624 C CA . LEU A 1 83 ? -25.714 -1.935 31.473 1.00 66.75 83 LEU A CA 1
ATOM 625 C C . LEU A 1 83 ? -25.544 -3.374 30.974 1.00 66.75 83 LEU A C 1
ATOM 627 O O . LEU A 1 83 ? -24.643 -3.661 30.180 1.00 66.75 83 LE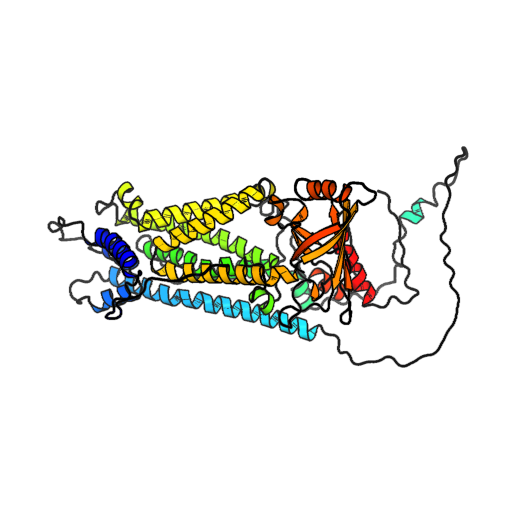U A O 1
ATOM 631 N N . GLU A 1 84 ? -26.428 -4.274 31.398 1.00 72.88 84 GLU A N 1
ATOM 632 C CA . GLU A 1 84 ? -26.423 -5.664 30.941 1.00 72.88 84 GLU A CA 1
ATOM 633 C C . GLU A 1 84 ? -26.635 -5.756 29.424 1.00 72.88 84 GLU A C 1
ATOM 635 O O . GLU A 1 84 ? -25.919 -6.485 28.725 1.00 72.88 84 GLU A O 1
ATOM 640 N N . LYS A 1 85 ? -27.563 -4.954 28.890 1.00 80.06 85 LYS A N 1
ATOM 641 C CA . LYS A 1 85 ? -27.824 -4.868 27.452 1.00 80.06 85 LYS A CA 1
ATOM 642 C C . LYS A 1 85 ? -26.607 -4.355 26.677 1.00 80.06 85 LYS A C 1
ATOM 644 O O . LYS A 1 85 ? -26.291 -4.922 25.628 1.00 80.06 85 LYS A O 1
ATOM 649 N N . ILE A 1 86 ? -25.887 -3.352 27.187 1.00 72.88 86 ILE A N 1
ATOM 650 C CA . ILE A 1 86 ? -24.645 -2.859 26.567 1.00 72.88 86 ILE A CA 1
ATOM 651 C C . ILE A 1 86 ? -23.563 -3.948 26.563 1.00 72.88 86 ILE A C 1
ATOM 653 O O . ILE A 1 86 ? -22.974 -4.208 25.514 1.00 72.88 86 ILE A O 1
ATOM 657 N N . ILE A 1 87 ? -23.327 -4.633 27.688 1.00 73.69 87 ILE A N 1
ATOM 658 C CA . ILE A 1 87 ? -22.302 -5.690 27.770 1.00 73.69 87 ILE A CA 1
ATOM 659 C C . ILE A 1 87 ? -22.613 -6.827 26.788 1.00 73.69 87 ILE A C 1
ATOM 661 O O . ILE A 1 87 ? -21.742 -7.232 26.012 1.00 73.69 87 ILE A O 1
ATOM 665 N N . LYS A 1 88 ? -23.862 -7.312 26.772 1.00 80.19 88 LYS A N 1
ATOM 666 C CA . LYS A 1 88 ? -24.317 -8.342 25.821 1.00 80.19 88 LYS A CA 1
ATOM 667 C C . LYS A 1 88 ? -24.095 -7.902 24.371 1.00 80.19 88 LYS A C 1
ATOM 669 O O . LYS A 1 88 ? -23.609 -8.685 23.554 1.00 80.19 88 LYS A O 1
ATOM 674 N N . THR A 1 89 ? -24.388 -6.637 24.076 1.00 80.56 89 THR A N 1
ATOM 675 C CA . THR A 1 89 ? -24.197 -6.028 22.752 1.00 80.56 89 THR A CA 1
ATOM 676 C C . THR A 1 89 ? -22.716 -5.998 22.351 1.00 80.56 89 THR A C 1
ATOM 678 O O . THR A 1 89 ? -22.371 -6.447 21.257 1.00 80.56 89 THR A O 1
ATOM 681 N N . ILE A 1 90 ? -21.819 -5.581 23.252 1.00 78.44 90 ILE A N 1
ATOM 682 C CA . ILE A 1 90 ? -20.362 -5.554 23.025 1.00 78.44 90 ILE A CA 1
ATOM 683 C C . ILE A 1 90 ? -19.812 -6.961 22.756 1.00 78.44 90 ILE A C 1
ATOM 685 O O . ILE A 1 90 ? -19.086 -7.167 21.782 1.00 78.44 90 ILE A O 1
ATOM 689 N N . ILE A 1 91 ? -20.167 -7.952 23.583 1.00 80.56 91 ILE A N 1
ATOM 690 C CA . ILE A 1 91 ? -19.698 -9.338 23.405 1.00 80.56 91 ILE A CA 1
ATOM 691 C C . ILE A 1 91 ? -20.167 -9.890 22.056 1.00 80.56 91 ILE A C 1
ATOM 693 O O . ILE A 1 91 ? -19.385 -10.521 21.338 1.00 80.56 91 ILE A O 1
ATOM 697 N N . TRP A 1 92 ? -21.428 -9.638 21.693 1.00 87.12 92 TRP A N 1
ATOM 698 C CA . TRP A 1 92 ? -21.962 -10.056 20.402 1.00 87.12 92 TRP A CA 1
ATOM 699 C C . TRP A 1 92 ? -21.191 -9.400 19.246 1.00 87.12 92 TRP A C 1
ATOM 701 O O . TRP A 1 92 ? -20.791 -10.102 18.317 1.00 87.12 92 TRP A O 1
ATOM 711 N N . HIS A 1 93 ? -20.875 -8.102 19.327 1.00 82.75 93 HIS A N 1
ATOM 712 C CA . HIS A 1 93 ? -20.075 -7.409 18.307 1.00 82.75 93 HIS A CA 1
ATOM 713 C C . HIS A 1 93 ? -18.651 -7.942 18.179 1.00 82.75 93 HIS A C 1
ATOM 715 O O . HIS A 1 93 ? -18.175 -8.127 17.061 1.00 82.75 93 HIS A O 1
ATOM 721 N N . ARG A 1 94 ? -17.982 -8.255 19.293 1.00 84.25 94 ARG A N 1
ATOM 722 C CA . ARG A 1 94 ? -16.632 -8.844 19.264 1.00 84.25 94 ARG A CA 1
ATOM 723 C C . ARG A 1 94 ? -16.600 -10.219 18.605 1.00 84.25 94 ARG A C 1
ATOM 725 O O . ARG A 1 94 ? -15.600 -10.570 17.993 1.00 84.25 94 ARG A O 1
ATOM 732 N N . LYS A 1 95 ? -17.680 -10.997 18.708 1.00 87.19 95 LYS A N 1
ATOM 733 C CA . LYS A 1 95 ? -17.819 -12.256 17.958 1.00 87.19 95 LYS A CA 1
ATOM 734 C C . LYS A 1 95 ? -18.162 -11.988 16.494 1.00 87.19 95 LYS A C 1
ATOM 736 O O . LYS A 1 95 ? -17.574 -12.591 15.604 1.00 87.19 95 LYS A O 1
ATOM 741 N N . PHE A 1 96 ? -19.072 -11.050 16.244 1.00 90.50 96 PHE A N 1
ATOM 742 C CA . PHE A 1 96 ? -19.508 -10.673 14.903 1.00 90.50 96 PHE A CA 1
ATOM 743 C C . PHE A 1 96 ? -18.357 -10.149 14.038 1.00 90.50 96 PHE A C 1
ATOM 745 O O . PHE A 1 96 ? -18.254 -10.549 12.882 1.00 90.50 96 PHE A O 1
ATOM 752 N N . ILE A 1 97 ? -17.452 -9.331 14.583 1.00 89.19 97 ILE A N 1
ATOM 753 C CA . ILE A 1 97 ? -16.338 -8.751 13.820 1.00 89.19 97 ILE A CA 1
ATOM 754 C C . ILE A 1 97 ? -15.377 -9.817 13.275 1.00 89.19 97 ILE A C 1
ATOM 756 O O . ILE A 1 97 ? -14.742 -9.590 12.256 1.00 89.19 97 ILE A O 1
ATOM 760 N N . LEU A 1 98 ? -15.314 -11.014 13.870 1.00 88.25 98 LEU A N 1
ATOM 761 C CA . LEU A 1 98 ? -14.498 -12.113 13.337 1.00 88.25 98 LEU A CA 1
ATOM 762 C C . LEU A 1 98 ? -15.004 -12.608 11.974 1.00 88.25 98 LEU A C 1
ATOM 764 O O . LEU A 1 98 ? -14.205 -13.064 11.157 1.00 88.25 98 LEU A O 1
ATOM 768 N N . SER A 1 99 ? -16.304 -12.458 11.688 1.00 93.50 99 SER A N 1
ATOM 769 C CA . SER A 1 99 ? -16.859 -12.765 10.362 1.00 93.50 99 SER A CA 1
ATOM 770 C C . SER A 1 99 ? -16.300 -11.859 9.259 1.00 93.50 99 SER A C 1
ATOM 772 O O . SER A 1 99 ? -16.325 -12.249 8.095 1.00 93.50 99 SER A O 1
ATOM 774 N N . TYR A 1 100 ? -15.726 -10.701 9.611 1.00 93.69 100 TYR A N 1
ATOM 775 C CA . TYR A 1 100 ? -15.086 -9.793 8.660 1.00 93.69 100 TYR A CA 1
ATOM 776 C C . TYR A 1 100 ? -13.986 -10.497 7.864 1.00 93.69 100 TYR A C 1
ATOM 778 O O . TYR A 1 100 ? -13.962 -10.416 6.640 1.00 93.69 100 TYR A O 1
ATOM 786 N N . TYR A 1 101 ? -13.127 -11.280 8.525 1.00 92.94 101 TYR A N 1
ATOM 787 C CA . TYR A 1 101 ? -12.080 -12.028 7.829 1.00 92.94 101 TYR A CA 1
ATOM 788 C C . TYR A 1 101 ? -12.634 -13.099 6.892 1.00 92.94 101 TYR A C 1
ATOM 790 O O . TYR A 1 101 ? -12.033 -13.345 5.851 1.00 92.94 101 TYR A O 1
ATOM 798 N N . ALA A 1 102 ? -13.781 -13.705 7.216 1.00 92.56 102 ALA A N 1
ATOM 799 C CA . ALA A 1 102 ? -14.438 -14.651 6.319 1.00 92.56 102 ALA A CA 1
ATOM 800 C C . ALA A 1 102 ? -14.943 -13.946 5.050 1.00 92.56 102 ALA A C 1
ATOM 802 O O . ALA A 1 102 ? -14.718 -14.445 3.950 1.00 92.56 102 ALA A O 1
ATOM 803 N N . VAL A 1 103 ? -15.542 -12.755 5.184 1.00 92.88 103 VAL A N 1
ATOM 804 C CA . VAL A 1 103 ? -15.954 -11.931 4.033 1.00 92.88 103 VAL A CA 1
ATOM 805 C C . VAL A 1 103 ? -14.744 -11.576 3.166 1.00 92.88 103 VAL A C 1
ATOM 807 O O . VAL A 1 103 ? -14.776 -11.787 1.955 1.00 92.88 103 VAL A O 1
ATOM 810 N N . ILE A 1 104 ? -13.653 -11.107 3.777 1.00 91.06 104 ILE A N 1
ATOM 811 C CA . ILE A 1 104 ? -12.420 -10.773 3.050 1.00 91.06 104 ILE A CA 1
ATOM 812 C C . ILE A 1 104 ? -11.825 -12.011 2.366 1.00 91.06 104 ILE A C 1
ATOM 814 O O . ILE A 1 104 ? -11.452 -11.936 1.197 1.00 91.06 104 ILE A O 1
ATOM 818 N N . ALA A 1 105 ? -11.792 -13.163 3.039 1.00 89.00 105 ALA A N 1
ATOM 819 C CA . ALA A 1 105 ? -11.306 -14.411 2.458 1.00 89.00 105 ALA A CA 1
ATOM 820 C C . ALA A 1 105 ? -12.140 -14.841 1.242 1.00 89.00 105 ALA A C 1
ATOM 822 O O . ALA A 1 105 ? -11.569 -15.188 0.212 1.00 89.00 105 ALA A O 1
ATOM 823 N N . VAL A 1 106 ? -13.473 -14.758 1.315 1.00 90.25 106 VAL A N 1
ATOM 824 C CA . VAL A 1 106 ? -14.363 -15.064 0.181 1.00 90.25 106 VAL A CA 1
ATOM 825 C C . VAL A 1 106 ? -14.087 -14.136 -1.003 1.00 90.25 106 VAL A C 1
ATOM 827 O O . VAL A 1 106 ? -13.949 -14.611 -2.128 1.00 90.25 106 VAL A O 1
ATOM 830 N N . VAL A 1 107 ? -13.939 -12.830 -0.769 1.00 86.38 107 VAL A N 1
ATOM 831 C CA . VAL A 1 107 ? -13.634 -11.851 -1.831 1.00 86.38 107 VAL A CA 1
ATOM 832 C C . VAL A 1 107 ? -12.292 -12.153 -2.496 1.00 86.38 107 VAL A C 1
ATOM 834 O O . VAL A 1 107 ? -12.182 -12.127 -3.725 1.00 86.38 107 VAL A O 1
ATOM 837 N N . VAL A 1 108 ? -11.277 -12.480 -1.697 1.00 83.31 108 VAL A N 1
ATOM 838 C CA . VAL A 1 108 ? -9.949 -12.860 -2.188 1.00 83.31 108 VAL A CA 1
ATOM 839 C C . VAL A 1 108 ? -10.010 -14.162 -2.996 1.00 83.31 108 VAL A C 1
ATOM 841 O O . VAL A 1 108 ? -9.418 -14.230 -4.072 1.00 83.31 108 VAL A O 1
ATOM 844 N N . LEU A 1 109 ? -10.755 -15.170 -2.532 1.00 84.88 109 LEU A N 1
ATOM 845 C CA . LEU A 1 109 ? -10.936 -16.440 -3.241 1.00 84.88 109 LEU A CA 1
ATOM 846 C C . LEU A 1 109 ? -11.686 -16.267 -4.565 1.00 84.88 109 LEU A C 1
ATOM 848 O O . LEU A 1 109 ? -11.279 -16.853 -5.564 1.00 84.88 109 LEU A O 1
ATOM 852 N N . ILE A 1 110 ? -12.738 -15.444 -4.604 1.00 84.12 110 ILE A N 1
ATOM 853 C CA . ILE A 1 110 ? -13.471 -15.138 -5.844 1.00 84.12 110 ILE A CA 1
ATOM 854 C C . ILE A 1 110 ? -12.550 -14.425 -6.836 1.00 84.12 110 ILE A C 1
ATOM 856 O O . ILE A 1 110 ? -12.478 -14.807 -8.005 1.00 84.12 110 ILE A O 1
ATOM 860 N N . SER A 1 111 ? -11.808 -13.422 -6.361 1.00 75.75 111 SER A N 1
ATOM 861 C CA . SER A 1 111 ? -10.858 -12.670 -7.187 1.00 75.75 111 SER A CA 1
ATOM 862 C C . SER A 1 111 ? -9.768 -13.586 -7.748 1.00 75.75 111 SER A C 1
ATOM 864 O O . SER A 1 111 ? -9.428 -13.500 -8.926 1.00 75.75 111 SER A O 1
ATOM 866 N N . GLY A 1 112 ? -9.273 -14.516 -6.930 1.00 70.38 112 GLY A N 1
ATOM 867 C CA . GLY A 1 112 ? -8.289 -15.504 -7.351 1.00 70.38 112 GLY A CA 1
ATOM 868 C C . GLY A 1 112 ? -8.807 -16.571 -8.304 1.00 70.38 112 GLY A C 1
ATOM 869 O O . GLY A 1 112 ? -8.165 -16.865 -9.313 1.00 70.38 112 GLY A O 1
ATOM 870 N N . GLY A 1 113 ? -10.003 -17.102 -8.052 1.00 68.94 113 GLY A N 1
ATOM 871 C CA . GLY A 1 113 ? -10.654 -18.066 -8.939 1.00 68.94 113 GLY A CA 1
ATOM 872 C C . GLY A 1 113 ? -10.908 -17.492 -10.334 1.00 68.94 113 GLY A C 1
ATOM 873 O O . GLY A 1 113 ? -10.678 -18.174 -11.334 1.00 68.94 113 GLY A O 1
ATOM 874 N N . LEU A 1 114 ? -11.305 -16.216 -10.417 1.00 65.62 114 LEU A N 1
ATOM 875 C CA . LEU A 1 114 ? -11.466 -15.508 -11.690 1.00 65.62 114 LEU A CA 1
ATOM 876 C C . LEU A 1 114 ? -10.132 -15.329 -12.427 1.00 65.62 114 LEU A C 1
ATOM 878 O O . LEU A 1 114 ? -10.088 -15.552 -13.639 1.00 65.62 114 LEU A O 1
ATOM 882 N N . GLY A 1 115 ? -9.053 -14.982 -11.717 1.00 61.06 115 GLY A N 1
ATOM 883 C CA . GLY A 1 115 ? -7.714 -14.852 -12.302 1.00 61.06 115 GLY A CA 1
ATOM 884 C C . GLY A 1 115 ? -7.196 -16.170 -12.888 1.00 61.06 115 GLY A C 1
ATOM 885 O O . GLY A 1 115 ? -6.764 -16.217 -14.042 1.00 61.06 115 GLY A O 1
ATOM 886 N N . VAL A 1 116 ? -7.326 -17.271 -12.142 1.00 60.44 116 VAL A N 1
ATOM 887 C CA . VAL A 1 116 ? -6.924 -18.612 -12.606 1.00 60.44 116 VAL A CA 1
ATOM 888 C C . VAL A 1 116 ? -7.765 -19.063 -13.804 1.00 60.44 116 VAL A C 1
ATOM 890 O O . VAL A 1 116 ? -7.214 -19.549 -14.793 1.00 60.44 116 VAL A O 1
ATOM 893 N N . TYR A 1 117 ? -9.086 -18.865 -13.764 1.00 60.09 117 TYR A N 1
ATOM 894 C CA . TYR A 1 117 ? -9.978 -19.227 -14.870 1.00 60.09 117 TYR A CA 1
ATOM 895 C C . TYR A 1 117 ? -9.621 -18.490 -16.171 1.00 60.09 117 TYR A C 1
ATOM 897 O O . TYR A 1 117 ? -9.579 -19.101 -17.242 1.00 60.09 117 TYR A O 1
ATOM 905 N N . GLN A 1 118 ? -9.316 -17.193 -16.086 1.00 59.50 118 GLN A N 1
ATOM 906 C CA . GLN A 1 118 ? -8.907 -16.402 -17.250 1.00 59.50 118 GLN A CA 1
ATOM 907 C C . GLN A 1 118 ? -7.549 -16.851 -17.803 1.00 59.50 118 GLN A C 1
ATOM 909 O O . GLN A 1 118 ? -7.404 -16.971 -19.021 1.00 59.50 118 GLN A O 1
ATOM 914 N N . HIS A 1 119 ? -6.588 -17.175 -16.933 1.00 54.56 119 HIS A N 1
ATOM 915 C CA . HIS A 1 119 ? -5.271 -17.664 -17.344 1.00 54.56 119 HIS A CA 1
ATOM 916 C C . HIS A 1 119 ? -5.333 -19.039 -18.033 1.00 54.56 119 HIS A C 1
ATOM 918 O O . HIS A 1 119 ? -4.636 -19.277 -19.019 1.00 54.56 119 HIS A O 1
ATOM 924 N N . VAL A 1 120 ? -6.196 -19.946 -17.558 1.00 57.56 120 VAL A N 1
ATOM 925 C CA . VAL A 1 120 ? -6.391 -21.271 -18.174 1.00 57.56 120 VAL A CA 1
ATOM 926 C C . VAL A 1 120 ? -7.087 -21.158 -19.530 1.00 57.56 120 VAL A C 1
ATOM 928 O O . VAL A 1 120 ? -6.678 -21.817 -20.483 1.00 57.56 120 VAL A O 1
ATOM 931 N N . LYS A 1 121 ? -8.104 -20.297 -19.646 1.00 49.50 121 LYS A N 1
ATOM 932 C CA . LYS A 1 121 ? -8.864 -20.111 -20.890 1.00 49.50 121 LYS A CA 1
ATOM 933 C C . LYS A 1 121 ? -8.087 -19.348 -21.973 1.00 49.50 121 LYS A C 1
ATOM 935 O O . LYS A 1 121 ? -8.391 -19.501 -23.150 1.00 49.50 121 LYS A O 1
ATOM 940 N N . GLY A 1 122 ? -7.106 -18.532 -21.581 1.00 42.47 122 GLY A N 1
ATOM 941 C CA . GLY A 1 122 ? -6.261 -17.748 -22.485 1.00 42.47 122 GLY A CA 1
ATOM 942 C C . GLY A 1 122 ? -5.107 -18.514 -23.140 1.00 42.47 122 GLY A C 1
ATOM 943 O O . GLY A 1 122 ? -4.437 -17.940 -23.991 1.00 42.47 122 GLY A O 1
ATOM 944 N N . LYS A 1 123 ? -4.853 -19.784 -22.787 1.00 35.62 123 LYS A N 1
ATOM 945 C CA . LYS A 1 123 ? -3.864 -20.602 -23.508 1.00 35.62 123 LYS A CA 1
ATOM 946 C C . LYS A 1 123 ? -4.457 -21.055 -24.848 1.00 35.62 123 LYS A C 1
ATOM 948 O O . LYS A 1 123 ? -5.420 -21.823 -24.827 1.00 35.62 123 LYS A O 1
ATOM 953 N N . PRO A 1 124 ? -3.899 -20.651 -26.004 1.00 37.41 124 PRO A N 1
ATOM 954 C CA . PRO A 1 124 ? -4.316 -21.226 -27.274 1.00 37.41 124 PRO A CA 1
ATOM 955 C C . PRO A 1 124 ? -4.033 -22.734 -27.263 1.00 37.41 124 PRO A C 1
ATOM 957 O O . PRO A 1 124 ? -2.966 -23.183 -26.828 1.00 37.41 124 PRO A O 1
ATOM 960 N N . ASN A 1 125 ? -5.005 -23.528 -27.720 1.00 30.14 125 ASN A N 1
ATOM 961 C CA . ASN A 1 125 ? -4.835 -24.963 -27.921 1.00 30.14 125 ASN A CA 1
ATOM 962 C C . ASN A 1 125 ? -3.658 -25.189 -28.878 1.00 30.14 125 ASN A C 1
ATOM 964 O O . ASN A 1 125 ? -3.746 -24.892 -30.067 1.00 30.14 125 ASN A O 1
ATOM 968 N N . LYS A 1 126 ? -2.559 -25.748 -28.364 1.00 38.03 126 LYS A N 1
ATOM 969 C CA . LYS A 1 126 ? -1.468 -26.298 -29.176 1.00 38.03 126 LYS A CA 1
ATOM 970 C C . LYS A 1 126 ? -1.962 -27.565 -29.878 1.00 38.03 126 LYS A C 1
ATOM 972 O O . LYS A 1 126 ? -1.670 -28.668 -29.432 1.00 38.03 126 LYS A O 1
ATOM 977 N N . ALA A 1 127 ? -2.747 -27.414 -30.936 1.00 33.09 127 ALA A N 1
ATOM 978 C CA . ALA A 1 127 ? -3.158 -28.527 -31.781 1.00 33.09 127 ALA A CA 1
ATOM 979 C C . ALA A 1 127 ? -3.468 -28.037 -33.200 1.00 33.09 127 ALA A C 1
ATOM 981 O O . ALA A 1 127 ? -4.624 -27.956 -33.592 1.00 33.09 127 ALA A O 1
ATOM 982 N N . ALA A 1 128 ? -2.421 -27.690 -33.947 1.00 27.83 128 ALA A N 1
ATOM 983 C CA . ALA A 1 128 ? -2.353 -27.846 -35.400 1.00 27.83 128 ALA A CA 1
ATOM 984 C C . ALA A 1 128 ? -0.917 -27.530 -35.841 1.00 27.83 128 ALA A C 1
ATOM 986 O O . ALA A 1 128 ? -0.503 -26.375 -35.863 1.00 27.83 128 ALA A O 1
ATOM 987 N N . ALA A 1 129 ? -0.136 -28.566 -36.144 1.00 28.50 129 ALA A N 1
ATOM 988 C CA . ALA A 1 129 ? 1.100 -28.403 -36.897 1.00 28.50 129 ALA A CA 1
ATOM 989 C C . ALA A 1 129 ? 0.731 -28.067 -38.354 1.00 28.50 129 ALA A C 1
ATOM 991 O O . ALA A 1 129 ? -0.089 -28.794 -38.921 1.00 28.50 129 ALA A O 1
ATOM 992 N N . PRO A 1 130 ? 1.288 -27.018 -38.983 1.00 30.81 130 PRO A N 1
ATOM 993 C CA . PRO A 1 130 ? 1.149 -26.861 -40.416 1.00 30.81 130 PRO A CA 1
ATOM 994 C C . PRO A 1 130 ? 2.149 -27.778 -41.125 1.00 30.81 130 PRO A C 1
ATOM 996 O O . PRO A 1 130 ? 3.318 -27.880 -40.751 1.00 30.81 130 PRO A O 1
ATOM 999 N N . ALA A 1 131 ? 1.624 -28.478 -42.125 1.00 26.97 131 ALA A N 1
ATOM 1000 C CA . ALA A 1 131 ? 2.336 -29.387 -42.998 1.00 26.97 131 ALA A CA 1
ATOM 1001 C C . ALA A 1 131 ? 3.478 -28.689 -43.754 1.00 26.97 131 ALA A C 1
ATOM 1003 O O . ALA A 1 131 ? 3.406 -27.509 -44.094 1.00 26.97 131 ALA A O 1
ATOM 1004 N N . SER A 1 132 ? 4.513 -29.477 -44.027 1.00 29.61 132 SER A N 1
ATOM 1005 C CA . SER A 1 132 ? 5.616 -29.199 -44.942 1.00 29.61 132 SER A CA 1
ATOM 1006 C C . SER A 1 132 ? 5.136 -28.629 -46.277 1.00 29.61 132 SER A C 1
ATOM 1008 O O . SER A 1 132 ? 4.326 -29.272 -46.944 1.00 29.61 132 SER A O 1
ATOM 1010 N N . LEU A 1 133 ? 5.702 -27.500 -46.709 1.00 28.22 133 LEU A N 1
ATOM 1011 C CA . LEU A 1 133 ? 5.746 -27.144 -48.124 1.00 28.22 133 LEU A CA 1
ATOM 1012 C C . LEU A 1 133 ? 7.086 -26.491 -48.480 1.00 28.22 133 LEU A C 1
ATOM 1014 O O . LEU A 1 133 ? 7.741 -25.864 -47.650 1.00 28.22 133 LEU A O 1
ATOM 1018 N N . GLU A 1 134 ? 7.479 -26.757 -49.715 1.00 24.95 134 GLU A N 1
ATOM 1019 C CA . GLU A 1 134 ? 8.828 -26.799 -50.258 1.00 24.95 134 GLU A CA 1
ATOM 1020 C C . GLU A 1 134 ? 9.481 -25.435 -50.526 1.00 24.95 134 GLU A C 1
ATOM 1022 O O . GLU A 1 134 ? 8.861 -24.374 -50.518 1.00 24.95 134 GLU A O 1
ATOM 1027 N N . SER A 1 135 ? 10.785 -25.524 -50.781 1.00 25.97 135 SER A N 1
ATOM 1028 C CA . SER A 1 135 ? 11.726 -24.480 -51.169 1.00 25.97 135 SER A CA 1
ATOM 1029 C C . SER A 1 135 ? 11.216 -23.505 -52.232 1.00 25.97 135 SER A C 1
ATOM 1031 O O . SER A 1 135 ? 10.876 -23.924 -53.338 1.00 25.97 135 SER A O 1
ATOM 1033 N N . VAL A 1 136 ? 11.353 -22.202 -51.969 1.00 24.95 136 VAL A N 1
ATOM 1034 C CA . VAL A 1 136 ? 11.527 -21.198 -53.026 1.00 24.95 136 VAL A CA 1
ATOM 1035 C C . VAL A 1 136 ? 12.633 -20.226 -52.624 1.00 24.95 136 VAL A C 1
ATOM 1037 O O . VAL A 1 136 ? 12.577 -19.549 -51.600 1.00 24.95 136 VAL A O 1
ATOM 1040 N N . THR A 1 137 ? 13.665 -20.210 -53.455 1.00 22.52 137 THR A N 1
ATOM 1041 C CA . THR A 1 137 ? 14.826 -19.326 -53.437 1.00 22.52 137 THR A CA 1
ATOM 1042 C C . THR A 1 137 ? 14.472 -18.018 -54.141 1.00 22.52 137 THR A C 1
ATOM 1044 O O . THR A 1 137 ? 14.063 -18.092 -55.293 1.00 22.52 137 THR A O 1
ATOM 1047 N N . SER A 1 138 ? 14.715 -16.846 -53.533 1.00 24.31 138 SER A N 1
ATOM 1048 C CA . SER A 1 138 ? 15.086 -15.626 -54.286 1.00 24.31 138 SER A CA 1
ATOM 1049 C C . SER A 1 138 ? 15.402 -14.408 -53.402 1.00 24.31 138 SER A C 1
ATOM 1051 O O . SER A 1 138 ? 14.527 -13.822 -52.777 1.00 24.31 138 SER A O 1
ATOM 1053 N N . THR A 1 139 ? 16.688 -14.040 -53.438 1.00 23.42 139 THR A N 1
ATOM 1054 C CA . THR A 1 139 ? 17.276 -12.691 -53.593 1.00 23.42 139 THR A CA 1
ATOM 1055 C C . THR A 1 139 ? 16.861 -11.534 -52.674 1.00 23.42 139 THR A C 1
ATOM 1057 O O . THR A 1 139 ? 15.832 -10.887 -52.835 1.00 23.42 139 THR A O 1
ATOM 1060 N N . THR A 1 140 ? 17.814 -11.188 -51.812 1.00 26.23 140 THR A N 1
ATOM 1061 C CA . THR A 1 140 ? 18.018 -9.932 -51.085 1.00 26.23 140 THR A CA 1
ATOM 1062 C C . THR A 1 140 ? 18.228 -8.729 -52.016 1.00 26.23 140 THR A C 1
ATOM 1064 O O . THR A 1 140 ? 19.127 -8.741 -52.854 1.00 26.23 140 THR A O 1
ATOM 1067 N N . SER A 1 141 ? 17.506 -7.630 -51.778 1.00 25.08 141 SER A N 1
ATOM 1068 C CA . SER A 1 141 ? 17.946 -6.285 -52.175 1.00 25.08 141 SER A CA 1
ATOM 1069 C C . SER A 1 141 ? 17.531 -5.241 -51.132 1.00 25.08 141 SER A C 1
ATOM 1071 O O . SER A 1 141 ? 16.453 -4.655 -51.187 1.00 25.08 141 SER A O 1
ATOM 1073 N N . THR A 1 142 ? 18.409 -5.002 -50.161 1.00 26.67 142 THR A N 1
ATOM 1074 C CA . THR A 1 142 ? 18.418 -3.795 -49.327 1.00 26.67 142 THR A CA 1
ATOM 1075 C C . THR A 1 142 ? 18.951 -2.624 -50.152 1.00 26.67 142 THR A C 1
ATOM 1077 O O . THR A 1 142 ? 20.149 -2.566 -50.419 1.00 26.67 142 THR A O 1
ATOM 1080 N N . GLN A 1 143 ? 18.095 -1.674 -50.527 1.00 25.09 143 GLN A N 1
ATOM 1081 C CA . GLN A 1 143 ? 18.531 -0.337 -50.938 1.00 25.09 143 GLN A CA 1
ATOM 1082 C C . GLN A 1 143 ? 18.010 0.691 -49.934 1.00 25.09 143 GLN A C 1
ATOM 1084 O O . GLN A 1 143 ? 16.831 1.033 -49.910 1.00 25.09 143 GLN A O 1
ATOM 1089 N N . GLY A 1 144 ? 18.918 1.166 -49.079 1.00 25.23 144 GLY A N 1
ATOM 1090 C CA . GLY A 1 144 ? 18.737 2.403 -48.333 1.00 25.23 144 GLY A CA 1
ATOM 1091 C C . GLY A 1 144 ? 19.000 3.580 -49.265 1.00 25.23 144 GLY A C 1
ATOM 1092 O O . GLY A 1 144 ? 20.052 3.640 -49.895 1.00 25.23 144 GLY A O 1
ATOM 1093 N N . THR A 1 145 ? 18.052 4.508 -49.362 1.00 24.19 145 THR A N 1
ATOM 1094 C CA . THR A 1 145 ? 18.291 5.792 -50.029 1.00 24.19 145 THR A CA 1
ATOM 1095 C C . THR A 1 145 ? 18.728 6.799 -48.972 1.00 24.19 145 THR A C 1
ATOM 1097 O O . THR A 1 145 ? 17.925 7.257 -48.161 1.00 24.19 145 THR A O 1
ATOM 1100 N N . THR A 1 146 ? 20.023 7.102 -48.952 1.00 27.80 146 THR A N 1
ATOM 1101 C CA . THR A 1 146 ? 20.586 8.309 -48.346 1.00 27.80 146 THR A CA 1
ATOM 1102 C C . THR A 1 146 ? 20.494 9.441 -49.368 1.00 27.80 146 THR A C 1
ATOM 1104 O O . THR A 1 146 ? 20.882 9.262 -50.519 1.00 27.80 146 THR A O 1
ATOM 1107 N N . THR A 1 147 ? 20.021 10.621 -48.962 1.00 27.36 147 THR A N 1
ATOM 1108 C CA . THR A 1 147 ? 20.143 11.837 -49.783 1.00 27.36 147 THR A CA 1
ATOM 1109 C C . THR A 1 147 ? 21.142 12.792 -49.115 1.00 27.36 147 THR A C 1
ATOM 1111 O O . THR A 1 147 ? 20.993 13.044 -47.916 1.00 27.36 147 THR A O 1
ATOM 1114 N N . PRO A 1 148 ? 22.167 13.311 -49.824 1.00 30.27 148 PRO A N 1
ATOM 1115 C CA . PRO A 1 148 ? 23.176 14.205 -49.253 1.00 30.27 148 PRO A CA 1
ATOM 1116 C C . PRO A 1 148 ? 22.708 15.668 -49.193 1.00 30.27 148 PRO A C 1
ATOM 1118 O O . PRO A 1 148 ? 21.883 16.109 -49.988 1.00 30.27 148 PRO A O 1
ATOM 1121 N N . CYS A 1 149 ? 23.310 16.438 -48.281 1.00 30.03 149 CYS A N 1
ATOM 1122 C CA . CYS A 1 149 ? 23.241 17.902 -48.247 1.00 30.03 149 CYS A CA 1
ATOM 1123 C C . CYS A 1 149 ? 24.021 18.523 -49.419 1.00 30.03 149 CYS A C 1
ATOM 1125 O O . CYS A 1 149 ? 25.192 18.200 -49.614 1.00 30.03 149 CYS A O 1
ATOM 1127 N N . GLY A 1 150 ? 23.422 19.495 -50.109 1.00 26.56 150 GLY A N 1
ATOM 1128 C CA . GLY A 1 150 ? 24.109 20.372 -51.058 1.00 26.56 150 GLY A CA 1
ATOM 1129 C C . GLY A 1 150 ? 23.394 21.718 -51.194 1.00 26.56 150 GLY A C 1
ATOM 1130 O O . GLY A 1 150 ? 22.233 21.765 -51.582 1.00 26.56 150 GLY A O 1
ATOM 1131 N N . LYS A 1 151 ? 24.094 22.804 -50.845 1.00 32.06 151 LYS A N 1
ATOM 1132 C CA . LYS A 1 151 ? 23.726 24.202 -51.132 1.00 32.06 151 LYS A CA 1
ATOM 1133 C C . LYS A 1 151 ? 23.805 24.467 -52.642 1.00 32.06 151 LYS A C 1
ATOM 1135 O O . LYS A 1 151 ? 24.859 24.196 -53.207 1.00 32.06 151 LYS A O 1
ATOM 1140 N N . HIS A 1 152 ? 22.795 25.108 -53.232 1.00 27.16 152 HIS A N 1
ATOM 1141 C CA . HIS A 1 152 ? 22.980 26.302 -54.073 1.00 27.16 152 HIS A CA 1
ATOM 1142 C C . HIS A 1 152 ? 21.646 26.988 -54.410 1.00 27.16 152 HIS A C 1
ATOM 1144 O O . HIS A 1 152 ? 20.594 26.355 -54.446 1.00 27.16 152 HIS A O 1
ATOM 1150 N N . ASP A 1 153 ? 21.752 28.302 -54.592 1.00 29.34 153 ASP A N 1
ATOM 1151 C CA . ASP A 1 153 ? 20.709 29.299 -54.818 1.00 29.34 153 ASP A CA 1
ATOM 1152 C C . ASP A 1 153 ? 19.872 29.142 -56.103 1.00 29.34 153 ASP A C 1
ATOM 1154 O O . ASP A 1 153 ? 20.287 28.513 -57.073 1.00 29.34 153 ASP A O 1
ATOM 1158 N N . SER A 1 154 ? 18.723 29.837 -56.067 1.00 31.59 154 SER A N 1
ATOM 1159 C CA . SER A 1 154 ? 17.844 30.290 -57.162 1.00 31.59 154 SER A CA 1
ATOM 1160 C C . SER A 1 154 ? 17.274 29.233 -58.116 1.00 31.59 154 SER A C 1
ATOM 1162 O O . SER A 1 154 ? 17.924 28.837 -59.071 1.00 31.59 154 SER A O 1
ATOM 1164 N N . ASP A 1 155 ? 16.000 28.868 -57.942 1.00 29.80 155 ASP A N 1
ATOM 1165 C CA . ASP A 1 155 ? 14.934 29.443 -58.773 1.00 29.80 155 ASP A CA 1
ATOM 1166 C C . ASP A 1 155 ? 13.534 28.930 -58.395 1.00 29.80 155 ASP A C 1
ATOM 1168 O O . ASP A 1 155 ? 13.300 27.802 -57.966 1.00 29.80 155 ASP A O 1
ATOM 1172 N N . THR A 1 156 ? 12.584 29.842 -58.536 1.00 38.44 156 THR A N 1
ATOM 1173 C CA . THR A 1 156 ? 11.144 29.721 -58.308 1.00 38.44 156 THR A CA 1
ATOM 1174 C C . THR A 1 156 ? 10.454 28.555 -59.044 1.00 38.44 156 THR A C 1
ATOM 1176 O O . THR A 1 156 ? 10.700 28.328 -60.223 1.00 38.44 156 THR A O 1
ATOM 1179 N N . LYS A 1 157 ? 9.426 27.992 -58.375 1.00 37.88 157 LYS A N 1
ATOM 1180 C CA . LYS A 1 157 ? 8.319 27.114 -58.853 1.00 37.88 157 LYS A CA 1
ATOM 1181 C C . LYS A 1 157 ? 8.503 25.591 -58.708 1.00 37.88 157 LYS A C 1
ATOM 1183 O O . LYS A 1 157 ? 8.806 24.907 -59.672 1.00 37.88 157 LYS A O 1
ATOM 1188 N N . ASN A 1 158 ? 8.133 25.053 -57.538 1.00 34.69 158 ASN A N 1
ATOM 1189 C CA . ASN A 1 158 ? 7.120 23.980 -57.387 1.00 34.69 158 ASN A CA 1
ATOM 1190 C C . ASN A 1 158 ? 7.013 23.503 -55.923 1.00 34.69 158 ASN A C 1
ATOM 1192 O O . ASN A 1 158 ? 7.397 22.397 -55.565 1.00 34.69 158 ASN A O 1
ATOM 1196 N N . GLY A 1 159 ? 6.433 24.333 -55.053 1.00 33.75 159 GLY A N 1
ATOM 1197 C CA . GLY A 1 159 ? 6.206 24.012 -53.635 1.00 33.75 159 GLY A CA 1
ATOM 1198 C C . GLY A 1 159 ? 4.942 23.191 -53.341 1.00 33.75 159 GLY A C 1
ATOM 1199 O O . GLY A 1 159 ? 4.308 23.429 -52.318 1.00 33.75 159 GLY A O 1
ATOM 1200 N N . LYS A 1 160 ? 4.511 22.281 -54.228 1.00 35.53 160 LYS A N 1
ATOM 1201 C CA . LYS A 1 160 ? 3.254 21.519 -54.033 1.00 35.53 160 LYS A CA 1
ATOM 1202 C C . LYS A 1 160 ? 3.398 20.009 -53.830 1.00 35.53 160 LYS A C 1
ATOM 1204 O O . LYS A 1 160 ? 2.429 19.407 -53.384 1.00 35.53 160 LYS A O 1
ATOM 1209 N N . ASN A 1 161 ? 4.572 19.413 -54.052 1.00 37.00 161 ASN A N 1
ATOM 1210 C CA . ASN A 1 161 ? 4.724 17.951 -53.954 1.00 37.00 161 ASN A CA 1
ATOM 1211 C C . ASN A 1 161 ? 5.278 17.447 -52.605 1.00 37.00 161 ASN A C 1
ATOM 1213 O O . ASN A 1 161 ? 5.075 16.281 -52.275 1.00 37.00 161 ASN A O 1
ATOM 1217 N N . ASP A 1 162 ? 5.891 18.306 -51.780 1.00 40.00 162 ASP A N 1
ATOM 1218 C CA . ASP A 1 162 ? 6.446 17.887 -50.477 1.00 40.00 162 ASP A CA 1
ATOM 1219 C C . ASP A 1 162 ? 5.423 17.881 -49.329 1.00 40.00 162 ASP A C 1
ATOM 1221 O O . ASP A 1 162 ? 5.557 17.123 -48.367 1.00 40.00 162 ASP A O 1
ATOM 1225 N N . LEU A 1 163 ? 4.341 18.659 -49.433 1.00 38.16 163 LEU A N 1
ATOM 1226 C CA . LEU A 1 163 ? 3.285 18.691 -48.411 1.00 38.16 163 LEU A CA 1
ATOM 1227 C C . LEU A 1 163 ? 2.362 17.464 -48.479 1.00 38.16 163 LEU A C 1
ATOM 1229 O O . LEU A 1 163 ? 1.831 17.027 -47.460 1.00 38.16 163 LEU A O 1
ATOM 1233 N N . THR A 1 164 ? 2.219 16.845 -49.652 1.00 41.09 164 THR A N 1
ATOM 1234 C CA . THR A 1 164 ? 1.401 15.636 -49.841 1.00 41.09 164 THR A CA 1
ATOM 1235 C C . THR A 1 164 ? 2.023 14.384 -49.226 1.00 41.09 164 THR A C 1
ATOM 1237 O O . THR A 1 164 ? 1.296 13.488 -48.801 1.00 41.09 164 THR A O 1
ATOM 1240 N N . ALA A 1 165 ? 3.352 14.331 -49.088 1.00 46.91 165 ALA A N 1
ATOM 1241 C CA . ALA A 1 165 ? 4.031 13.217 -48.426 1.00 46.91 165 ALA A CA 1
ATOM 1242 C C . ALA A 1 165 ? 3.866 13.249 -46.895 1.00 46.91 165 ALA A C 1
ATOM 1244 O O . ALA A 1 165 ? 4.029 12.228 -46.228 1.00 46.91 165 ALA A O 1
ATOM 1245 N N . ILE A 1 166 ? 3.552 14.404 -46.297 1.00 45.16 166 ILE A N 1
ATOM 1246 C CA . ILE A 1 166 ? 3.337 14.556 -44.845 1.00 45.16 166 ILE A CA 1
ATOM 1247 C C . ILE A 1 166 ? 1.911 14.144 -44.442 1.00 45.16 166 ILE A C 1
ATOM 1249 O O . ILE A 1 166 ? 1.711 13.658 -43.332 1.00 45.16 166 ILE A O 1
ATOM 1253 N N . SER A 1 167 ? 0.941 14.247 -45.354 1.00 45.25 167 SER A N 1
ATOM 1254 C CA . SER A 1 167 ? -0.477 13.961 -45.081 1.00 45.25 167 SER A CA 1
ATOM 1255 C C . SER A 1 167 ? -0.963 12.579 -45.536 1.00 45.25 167 SER A C 1
ATOM 1257 O O . SER A 1 167 ? -2.131 12.253 -45.329 1.00 45.25 167 SER A O 1
ATOM 1259 N N . ALA A 1 168 ? -0.106 11.761 -46.151 1.00 49.31 168 ALA A N 1
ATOM 1260 C CA . ALA A 1 168 ? -0.473 10.402 -46.534 1.00 49.31 168 ALA A CA 1
ATOM 1261 C C . ALA A 1 168 ? -0.645 9.520 -45.276 1.00 49.31 168 ALA A C 1
ATOM 1263 O O . ALA A 1 168 ? 0.277 9.455 -44.454 1.00 49.31 168 ALA A O 1
ATOM 1264 N N . PRO A 1 169 ? -1.797 8.846 -45.089 1.00 52.56 169 PRO A N 1
ATOM 1265 C CA . PRO A 1 169 ? -1.984 7.936 -43.967 1.00 52.56 169 PRO A CA 1
ATOM 1266 C C . PRO A 1 169 ? -0.943 6.812 -44.031 1.00 52.56 169 PRO A C 1
ATOM 1268 O O . PRO A 1 169 ? -0.729 6.206 -45.076 1.00 52.56 169 PRO A O 1
ATOM 1271 N N . LEU A 1 170 ? -0.303 6.525 -42.893 1.00 50.41 170 LEU A N 1
ATOM 1272 C CA . LEU A 1 170 ? 0.747 5.502 -42.767 1.00 50.41 170 LEU A CA 1
ATOM 1273 C C . LEU A 1 170 ? 0.248 4.072 -43.036 1.00 50.41 170 LEU A C 1
ATOM 1275 O O . LEU A 1 170 ? 1.053 3.157 -43.176 1.00 50.41 170 LEU A O 1
ATOM 1279 N N . LEU A 1 171 ? -1.070 3.876 -43.089 1.00 46.25 171 LEU A N 1
ATOM 1280 C CA . LEU A 1 171 ? -1.714 2.600 -43.359 1.00 46.25 171 LEU A CA 1
ATOM 1281 C C . LEU A 1 171 ? -2.578 2.729 -44.621 1.00 46.25 171 LEU A C 1
ATOM 1283 O O . LEU A 1 171 ? -3.312 3.717 -44.739 1.00 46.25 171 LEU A O 1
ATOM 1287 N N . PRO A 1 172 ? -2.548 1.739 -45.534 1.00 51.06 172 PRO A N 1
ATOM 1288 C CA . PRO A 1 172 ? -3.499 1.665 -46.635 1.00 51.06 172 PRO A CA 1
ATOM 1289 C C . PRO A 1 172 ? -4.926 1.717 -46.081 1.00 51.06 172 PRO A C 1
ATOM 1291 O O . PRO A 1 172 ? -5.275 0.967 -45.164 1.00 51.06 172 PRO A O 1
ATOM 1294 N N . VAL A 1 173 ? -5.756 2.614 -46.614 1.00 47.09 173 VAL A N 1
ATOM 1295 C CA . VAL A 1 173 ? -7.178 2.685 -46.262 1.00 47.09 173 VAL A CA 1
ATOM 1296 C C . VAL A 1 173 ? -7.876 1.498 -46.919 1.00 47.09 173 VAL A C 1
ATOM 1298 O O . VAL A 1 173 ? -8.363 1.587 -48.041 1.00 47.09 173 VAL A O 1
ATOM 1301 N N . GLU A 1 174 ? -7.880 0.358 -46.237 1.00 48.66 174 GLU A N 1
ATOM 1302 C CA . GLU A 1 174 ? -8.644 -0.806 -46.669 1.00 48.66 174 GLU A CA 1
ATOM 1303 C C . GLU A 1 174 ? -10.135 -0.555 -46.384 1.00 48.66 174 GLU A C 1
ATOM 1305 O O . GLU A 1 174 ? -10.543 -0.240 -45.259 1.00 48.66 174 GLU A O 1
ATOM 1310 N N . THR A 1 175 ? -10.939 -0.619 -47.440 1.00 47.69 175 THR A N 1
ATOM 1311 C CA . THR A 1 175 ? -12.358 -0.269 -47.482 1.00 47.69 175 THR A CA 1
ATOM 1312 C C . THR A 1 175 ? -13.211 -1.145 -46.555 1.00 47.69 175 THR A C 1
ATOM 1314 O O . THR A 1 175 ? -13.191 -2.370 -46.612 1.00 47.69 175 THR A O 1
ATOM 1317 N N . THR A 1 176 ? -13.980 -0.470 -45.691 1.00 46.78 176 THR A N 1
ATOM 1318 C CA . THR A 1 176 ? -15.231 -0.896 -45.027 1.00 46.78 176 THR A CA 1
ATOM 1319 C C . THR A 1 176 ? -15.406 -2.395 -44.745 1.00 46.78 176 THR A C 1
ATOM 1321 O O . THR A 1 176 ? -16.111 -3.101 -45.465 1.00 46.78 176 THR A O 1
ATOM 1324 N N . ARG A 1 177 ? -14.890 -2.861 -43.598 1.00 49.94 177 ARG A N 1
ATOM 1325 C CA . ARG A 1 177 ? -15.468 -4.032 -42.916 1.00 49.94 177 ARG A CA 1
ATOM 1326 C C . ARG A 1 177 ? -16.803 -3.624 -42.269 1.00 49.94 177 ARG A C 1
ATOM 1328 O O . ARG A 1 177 ? -16.865 -2.542 -41.680 1.00 49.94 177 ARG A O 1
ATOM 1335 N N . PRO A 1 178 ? -17.868 -4.443 -42.342 1.00 46.78 178 PRO A N 1
ATOM 1336 C CA . PRO A 1 178 ? -19.132 -4.138 -41.680 1.00 46.78 178 PRO A CA 1
ATOM 1337 C C . PRO A 1 178 ? -18.920 -4.052 -40.165 1.00 46.78 178 PRO A C 1
ATOM 1339 O O . PRO A 1 178 ? -18.367 -4.962 -39.545 1.00 46.78 178 PRO A O 1
ATOM 1342 N N . THR A 1 179 ? -19.353 -2.947 -39.560 1.00 56.81 179 THR A N 1
ATOM 1343 C CA . THR A 1 179 ? -19.282 -2.718 -38.115 1.00 56.81 179 THR A CA 1
ATOM 1344 C C . THR A 1 179 ? -20.260 -3.647 -37.398 1.00 56.81 179 THR A C 1
ATOM 1346 O O . THR A 1 179 ? -21.436 -3.333 -37.208 1.00 56.81 179 THR A O 1
ATOM 1349 N N . GLN A 1 180 ? -19.793 -4.827 -36.984 1.00 66.12 180 GLN A N 1
ATOM 1350 C CA . GLN A 1 180 ? -20.556 -5.644 -36.044 1.00 66.12 180 GLN A CA 1
ATOM 1351 C C . GLN A 1 180 ? -20.722 -4.867 -34.737 1.00 66.12 180 GLN A C 1
ATOM 1353 O O . GLN A 1 180 ? -19.762 -4.337 -34.176 1.00 66.12 180 GLN A O 1
ATOM 1358 N N . ARG A 1 181 ? -21.962 -4.780 -34.244 1.00 70.31 181 ARG A N 1
ATOM 1359 C CA . ARG A 1 181 ? -22.224 -4.172 -32.938 1.00 70.31 181 ARG A CA 1
ATOM 1360 C C . ARG A 1 181 ? -21.510 -5.006 -31.864 1.00 70.31 181 ARG A C 1
ATOM 1362 O O . ARG A 1 181 ? -21.706 -6.223 -31.846 1.00 70.31 181 ARG A O 1
ATOM 1369 N N . PRO A 1 182 ? -20.741 -4.380 -30.955 1.00 71.94 182 PRO A N 1
ATOM 1370 C CA . PRO A 1 182 ? -20.047 -5.110 -29.901 1.00 71.94 182 PRO A CA 1
ATOM 1371 C C . PRO A 1 182 ? -21.067 -5.821 -29.013 1.00 71.94 182 PRO A C 1
ATOM 1373 O O . PRO A 1 182 ? -22.135 -5.257 -28.716 1.00 71.94 182 PRO A O 1
ATOM 1376 N N . ARG A 1 183 ? -20.748 -7.052 -28.595 1.00 84.56 183 ARG A N 1
ATOM 1377 C CA . ARG A 1 183 ? -21.638 -7.856 -27.749 1.00 84.56 183 ARG A CA 1
ATOM 1378 C C . ARG A 1 183 ? -21.832 -7.147 -26.408 1.00 84.56 183 ARG A C 1
ATOM 1380 O O . ARG A 1 183 ? -21.000 -6.351 -25.977 1.00 84.56 183 ARG A O 1
ATOM 1387 N N . VAL A 1 184 ? -22.929 -7.449 -25.710 1.00 84.25 184 VAL A N 1
ATOM 1388 C CA . VAL A 1 184 ? -23.225 -6.846 -24.393 1.00 84.25 184 VAL A CA 1
ATOM 1389 C C . VAL A 1 184 ? -22.067 -7.059 -23.412 1.00 84.25 184 VAL A C 1
ATOM 1391 O O . VAL A 1 184 ? -21.689 -6.138 -22.695 1.00 84.25 184 VAL A O 1
ATOM 1394 N N . PHE A 1 185 ? -21.449 -8.242 -23.439 1.00 80.31 185 PHE A N 1
ATOM 1395 C CA . PHE A 1 185 ? -20.290 -8.556 -22.607 1.00 80.31 185 PHE A CA 1
ATOM 1396 C C . PHE A 1 185 ? -19.079 -7.659 -22.908 1.00 80.31 185 PHE A C 1
ATOM 1398 O O . PHE A 1 185 ? -18.429 -7.187 -21.979 1.00 80.31 185 PHE A O 1
ATOM 1405 N N . ASP A 1 186 ? -18.821 -7.348 -24.181 1.00 78.62 186 ASP A N 1
ATOM 1406 C CA . ASP A 1 186 ? -17.716 -6.469 -24.582 1.00 78.62 186 ASP A CA 1
ATOM 1407 C C . ASP A 1 186 ? -17.955 -5.032 -24.112 1.00 78.62 186 ASP A C 1
ATOM 1409 O O . ASP A 1 186 ? -17.017 -4.352 -23.702 1.00 78.62 186 ASP A O 1
ATOM 1413 N N . ARG A 1 187 ? -19.218 -4.583 -24.086 1.00 84.25 187 ARG A N 1
ATOM 1414 C CA . ARG A 1 187 ? -19.588 -3.272 -23.527 1.00 84.25 187 ARG A CA 1
ATOM 1415 C C . ARG A 1 187 ? -19.359 -3.207 -22.023 1.00 84.25 187 ARG A C 1
ATOM 1417 O O . ARG A 1 187 ? -18.792 -2.230 -21.548 1.00 84.25 187 ARG A O 1
ATOM 1424 N N . ILE A 1 188 ? -19.773 -4.238 -21.283 1.00 85.06 188 ILE A N 1
ATOM 1425 C CA . ILE A 1 188 ? -19.540 -4.316 -19.832 1.00 85.06 188 ILE A CA 1
ATOM 1426 C C . ILE A 1 188 ? -18.038 -4.338 -19.554 1.00 85.06 188 ILE A C 1
ATOM 1428 O O . ILE A 1 188 ? -17.556 -3.583 -18.717 1.00 85.06 188 ILE A O 1
ATOM 1432 N N . LYS A 1 189 ? -17.284 -5.158 -20.290 1.00 79.62 189 LYS A N 1
ATOM 1433 C CA . LYS A 1 189 ? -15.831 -5.244 -20.144 1.00 79.62 189 LYS A CA 1
ATOM 1434 C C . LYS A 1 189 ? -15.158 -3.908 -20.444 1.00 79.62 189 LYS A C 1
ATOM 1436 O O . LYS A 1 189 ? -14.382 -3.440 -19.622 1.00 79.62 189 LYS A O 1
ATOM 1441 N N . SER A 1 190 ? -15.505 -3.279 -21.567 1.00 81.31 190 SER A N 1
ATOM 1442 C CA . SER A 1 190 ? -15.003 -1.957 -21.949 1.00 81.31 190 SER A CA 1
ATOM 1443 C C . SER A 1 190 ? -15.312 -0.908 -20.881 1.00 81.31 190 SER A C 1
ATOM 1445 O O . SER A 1 190 ? -14.430 -0.131 -20.520 1.00 81.31 190 SER A O 1
ATOM 1447 N N . PHE A 1 191 ? -16.525 -0.931 -20.323 1.00 87.25 191 PHE A N 1
ATOM 1448 C CA . PHE A 1 191 ? -16.915 -0.052 -19.228 1.00 87.25 191 PHE A CA 1
ATOM 1449 C C . PHE A 1 191 ? -16.086 -0.294 -17.965 1.00 87.25 191 PHE A C 1
ATOM 1451 O O . PHE A 1 191 ? -15.665 0.675 -17.346 1.00 87.25 191 PHE A O 1
ATOM 1458 N N . LEU A 1 192 ? -15.823 -1.549 -17.589 1.00 86.69 192 LEU A N 1
ATOM 1459 C CA . LEU A 1 192 ? -15.010 -1.869 -16.412 1.00 86.69 192 LEU A CA 1
ATOM 1460 C C . LEU A 1 192 ? -13.546 -1.453 -16.595 1.00 86.69 192 LEU A C 1
ATOM 1462 O O . LEU A 1 192 ? -12.974 -0.902 -15.666 1.00 86.69 192 LEU A O 1
ATOM 1466 N N . THR A 1 193 ? -12.974 -1.638 -17.787 1.00 82.69 193 THR A N 1
ATOM 1467 C CA . THR A 1 193 ? -11.592 -1.231 -18.108 1.00 82.69 193 THR A CA 1
ATOM 1468 C C . THR A 1 193 ? -11.437 0.266 -18.372 1.00 82.69 193 THR A C 1
ATOM 1470 O O . THR A 1 193 ? -10.325 0.749 -18.567 1.00 82.69 193 THR A O 1
ATOM 1473 N N . TYR A 1 194 ? -12.541 1.010 -18.451 1.00 84.19 194 TYR A N 1
ATOM 1474 C CA . TYR A 1 194 ? -12.489 2.435 -18.736 1.00 84.19 194 TYR A CA 1
ATOM 1475 C C . TYR A 1 194 ? -11.874 3.187 -17.558 1.00 84.19 194 TYR A C 1
ATOM 1477 O O . TYR A 1 194 ? -12.379 3.130 -16.436 1.00 84.19 194 TYR A O 1
ATOM 1485 N N . GLN A 1 195 ? -10.806 3.931 -17.844 1.00 84.44 195 GLN A N 1
ATOM 1486 C CA . GLN A 1 195 ? -10.185 4.842 -16.898 1.00 84.44 195 GLN A CA 1
ATOM 1487 C C . GLN A 1 195 ? -10.769 6.252 -17.078 1.00 84.44 195 GLN A C 1
ATOM 1489 O O . GLN A 1 195 ? -10.590 6.860 -18.140 1.00 84.44 195 GLN A O 1
ATOM 1494 N N . PRO A 1 196 ? -11.477 6.795 -16.073 1.00 83.56 196 PRO A N 1
ATOM 1495 C CA . PRO A 1 196 ? -12.058 8.124 -16.169 1.00 83.56 196 PRO A CA 1
ATOM 1496 C C . PRO A 1 196 ? -10.981 9.211 -16.212 1.00 83.56 196 PRO A C 1
ATOM 1498 O O . PRO A 1 196 ? -9.886 9.078 -15.660 1.00 83.56 196 PRO A O 1
ATOM 1501 N N . ARG A 1 197 ? -11.317 10.326 -16.871 1.00 79.56 197 ARG A N 1
ATOM 1502 C CA . ARG A 1 197 ? -10.426 11.488 -16.973 1.00 79.56 197 ARG A CA 1
ATOM 1503 C C . ARG A 1 197 ? -10.124 12.066 -15.581 1.00 79.56 197 ARG A C 1
ATOM 1505 O O . ARG A 1 197 ? -11.011 12.057 -14.725 1.00 79.56 197 ARG A O 1
ATOM 1512 N N . PRO A 1 198 ? -8.915 12.614 -15.358 1.00 76.25 198 PRO A N 1
ATOM 1513 C CA . PRO A 1 198 ? -8.594 13.300 -14.113 1.00 76.25 198 PRO A CA 1
ATOM 1514 C C . PRO A 1 198 ? -9.594 14.429 -13.822 1.00 76.25 198 PRO A C 1
ATOM 151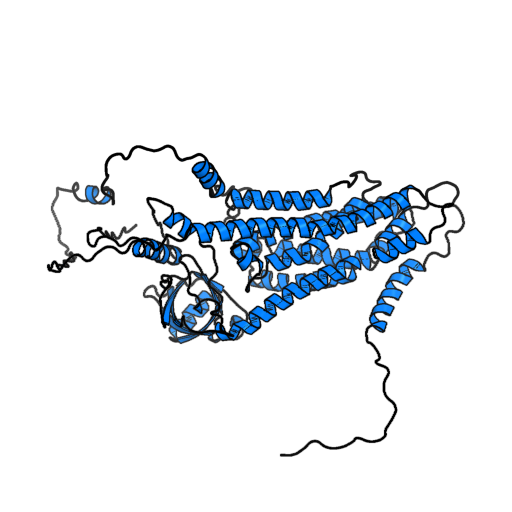6 O O . PRO A 1 198 ? -9.820 15.298 -14.663 1.00 76.25 198 PRO A O 1
ATOM 1519 N N . VAL A 1 199 ? -10.200 14.414 -12.634 1.00 77.06 199 VAL A N 1
ATOM 1520 C CA . VAL A 1 199 ? -11.099 15.469 -12.149 1.00 77.06 199 VAL A CA 1
ATOM 1521 C C . VAL A 1 199 ? -10.307 16.353 -11.199 1.00 77.06 199 VAL A C 1
ATOM 1523 O O . VAL A 1 199 ? -9.922 15.889 -10.131 1.00 77.06 199 VAL A O 1
ATOM 1526 N N . ALA A 1 200 ? -10.092 17.626 -11.538 1.00 70.81 200 ALA A N 1
ATOM 1527 C CA . ALA A 1 200 ? -9.210 18.526 -10.781 1.00 70.81 200 ALA A CA 1
ATOM 1528 C C . ALA A 1 200 ? -9.486 18.573 -9.259 1.00 70.81 200 ALA A C 1
ATOM 1530 O O . ALA A 1 200 ? -8.554 18.712 -8.475 1.00 70.81 200 ALA A O 1
ATOM 1531 N N . ALA A 1 201 ? -10.743 18.393 -8.834 1.00 62.88 201 ALA A N 1
ATOM 1532 C CA . ALA A 1 201 ? -11.133 18.349 -7.421 1.00 62.88 201 ALA A CA 1
ATOM 1533 C C . ALA A 1 201 ? -10.720 17.060 -6.674 1.00 62.88 201 ALA A C 1
ATOM 1535 O O . ALA A 1 201 ? -10.588 17.074 -5.455 1.00 62.88 201 ALA A O 1
ATOM 1536 N N . LEU A 1 202 ? -10.537 15.939 -7.382 1.00 58.66 202 LEU A N 1
ATOM 1537 C CA . LEU A 1 202 ? -10.290 14.606 -6.803 1.00 58.66 202 LEU A CA 1
ATOM 1538 C C . LEU A 1 202 ? -8.940 14.003 -7.219 1.00 58.66 202 LEU A C 1
ATOM 1540 O O . LEU A 1 202 ? -8.457 13.060 -6.589 1.00 58.66 202 LEU A O 1
ATOM 1544 N N . THR A 1 203 ? -8.320 14.535 -8.271 1.00 58.72 203 THR A N 1
ATOM 1545 C CA . THR A 1 203 ? -7.060 14.042 -8.827 1.00 58.72 203 THR A CA 1
ATOM 1546 C C . THR A 1 203 ? -5.988 15.113 -8.758 1.00 58.72 203 THR A C 1
ATOM 1548 O O . THR A 1 203 ? -6.133 16.196 -9.317 1.00 58.72 203 THR A O 1
ATOM 1551 N N . ALA A 1 204 ? -4.870 14.780 -8.118 1.00 58.94 204 ALA A N 1
ATOM 1552 C CA . ALA A 1 204 ? -3.625 15.519 -8.286 1.00 58.94 204 ALA A CA 1
ATOM 1553 C C . ALA A 1 204 ? -2.898 15.011 -9.548 1.00 58.94 204 ALA A C 1
ATOM 1555 O O . ALA A 1 204 ? -3.146 13.874 -9.952 1.00 58.94 204 ALA A O 1
ATOM 1556 N N . PRO A 1 205 ? -1.907 15.744 -10.093 1.00 55.22 205 PRO A N 1
ATOM 1557 C CA . PRO A 1 205 ? -1.075 15.262 -11.205 1.00 55.22 205 PRO A CA 1
ATOM 1558 C C . PRO A 1 205 ? -0.408 13.889 -10.973 1.00 55.22 205 PRO A C 1
ATOM 1560 O O . PRO A 1 205 ? 0.018 13.243 -11.917 1.00 55.22 205 PRO A O 1
ATOM 1563 N N . SER A 1 206 ? -0.321 13.427 -9.717 1.00 55.47 206 SER A N 1
ATOM 1564 C CA . SER A 1 206 ? 0.217 12.112 -9.332 1.00 55.47 206 SER A CA 1
ATOM 1565 C C . SER A 1 206 ? -0.836 11.068 -8.940 1.00 55.47 206 SER A C 1
ATOM 1567 O O . SER A 1 206 ? -0.464 9.989 -8.492 1.00 55.47 206 SER A O 1
ATOM 1569 N N . ASN A 1 207 ? -2.129 11.397 -8.967 1.00 64.12 207 ASN A N 1
ATOM 1570 C CA . ASN A 1 207 ? -3.211 10.508 -8.537 1.00 64.12 207 ASN A CA 1
ATOM 1571 C C . ASN A 1 207 ? -4.249 10.452 -9.657 1.00 64.12 207 ASN A C 1
ATOM 1573 O O . ASN A 1 207 ? -5.199 11.231 -9.657 1.00 64.12 207 ASN A O 1
ATOM 1577 N N . VAL A 1 208 ? -4.057 9.538 -10.603 1.00 69.44 208 VAL A N 1
ATOM 1578 C CA . VAL A 1 208 ? -5.084 9.229 -11.600 1.00 69.44 208 VAL A CA 1
ATOM 1579 C C . VAL A 1 208 ? -6.144 8.352 -10.939 1.00 69.44 208 VAL A C 1
ATOM 1581 O O . VAL A 1 208 ? -5.835 7.556 -10.047 1.00 69.44 208 VAL A O 1
ATOM 1584 N N . LEU A 1 209 ? -7.402 8.524 -11.340 1.00 79.38 209 LEU A N 1
ATOM 1585 C CA . LEU A 1 209 ? -8.459 7.618 -10.913 1.00 79.38 209 LEU A CA 1
ATOM 1586 C C . LEU A 1 209 ? -8.175 6.215 -11.469 1.00 79.38 209 LEU A C 1
ATOM 1588 O O . LEU A 1 209 ? -7.703 6.096 -12.605 1.00 79.38 209 LEU A O 1
ATOM 1592 N N . PRO A 1 210 ? -8.417 5.159 -10.677 1.00 84.62 210 PRO A N 1
ATOM 1593 C CA . PRO A 1 210 ? -8.344 3.807 -11.198 1.00 84.62 210 PRO A CA 1
ATOM 1594 C C . PRO A 1 210 ? -9.478 3.578 -12.206 1.00 84.62 210 PRO A C 1
ATOM 1596 O O . PRO A 1 210 ? -10.411 4.380 -12.303 1.00 84.62 210 PRO A O 1
ATOM 1599 N N . ASP A 1 211 ? -9.401 2.484 -12.954 1.00 86.69 211 ASP A N 1
ATOM 1600 C CA . ASP A 1 211 ? -10.492 2.051 -13.823 1.00 86.69 211 ASP A CA 1
ATOM 1601 C C . ASP A 1 211 ? -11.798 1.847 -13.031 1.00 86.69 211 ASP A C 1
ATOM 1603 O O . ASP A 1 211 ? -11.817 1.741 -11.794 1.00 86.69 211 ASP A O 1
ATOM 1607 N N . ASN A 1 212 ? -12.920 1.814 -13.746 1.00 88.88 212 ASN A N 1
ATOM 1608 C CA . ASN A 1 212 ? -14.232 1.659 -13.126 1.00 88.88 212 ASN A CA 1
ATOM 1609 C C . ASN A 1 212 ? -14.340 0.358 -12.315 1.00 88.88 212 ASN A C 1
ATOM 1611 O O . ASN A 1 212 ? -14.913 0.377 -11.225 1.00 88.88 212 ASN A O 1
ATOM 1615 N N . GLY A 1 213 ? -13.782 -0.755 -12.802 1.00 88.31 213 GLY A N 1
ATOM 1616 C CA . GLY A 1 213 ? -13.808 -2.039 -12.098 1.00 88.31 213 GLY A CA 1
ATOM 1617 C C . GLY A 1 213 ? -13.117 -1.965 -10.738 1.00 88.31 213 GLY A C 1
ATOM 1618 O O . GLY A 1 213 ? -13.719 -2.290 -9.709 1.00 88.31 213 GLY A O 1
ATOM 1619 N N . THR A 1 214 ? -11.891 -1.450 -10.712 1.00 87.69 214 THR A N 1
ATOM 1620 C CA . THR A 1 214 ? -11.141 -1.217 -9.471 1.00 87.69 214 THR A CA 1
ATOM 1621 C C . THR A 1 214 ? -11.853 -0.214 -8.557 1.00 87.69 214 THR A C 1
ATOM 1623 O O . THR A 1 214 ? -11.904 -0.414 -7.340 1.00 87.69 214 THR A O 1
ATOM 1626 N N . SER A 1 215 ? -12.468 0.832 -9.117 1.00 90.19 215 SER A N 1
ATOM 1627 C CA . SER A 1 215 ? -13.261 1.806 -8.353 1.00 90.19 215 SER A CA 1
ATOM 1628 C C . SER A 1 215 ? -14.446 1.151 -7.636 1.00 90.19 215 SER A C 1
ATOM 1630 O O . SER A 1 215 ? -14.642 1.386 -6.441 1.00 90.19 215 SER A O 1
ATOM 1632 N N . PHE A 1 216 ? -15.204 0.284 -8.316 1.00 91.69 216 PHE A N 1
ATOM 1633 C CA . PHE A 1 216 ? -16.298 -0.465 -7.691 1.00 91.69 216 PHE A CA 1
ATOM 1634 C C . PHE A 1 216 ? -15.803 -1.399 -6.589 1.00 91.69 216 PHE A C 1
ATOM 1636 O O . PHE A 1 216 ? -16.448 -1.490 -5.546 1.00 91.69 216 PHE A O 1
ATOM 1643 N N . LEU A 1 217 ? -14.650 -2.049 -6.774 1.00 90.69 217 LEU A N 1
ATOM 1644 C CA . LEU A 1 217 ? -14.079 -2.921 -5.748 1.00 90.69 217 LEU A CA 1
ATOM 1645 C C . LEU A 1 217 ? -13.660 -2.136 -4.494 1.00 90.69 217 LEU A C 1
ATOM 1647 O O . LEU A 1 217 ? -13.912 -2.584 -3.375 1.00 90.69 217 LEU A O 1
ATOM 1651 N N . ILE A 1 218 ? -13.087 -0.940 -4.661 1.00 92.06 218 ILE A N 1
ATOM 1652 C CA . ILE A 1 218 ? -12.771 -0.033 -3.546 1.00 92.06 218 ILE A CA 1
ATOM 1653 C C . ILE A 1 218 ? -14.051 0.407 -2.827 1.00 92.06 218 ILE A C 1
ATOM 1655 O O . ILE A 1 218 ? -14.100 0.366 -1.599 1.00 92.06 218 ILE A O 1
ATOM 1659 N N . LEU A 1 219 ? -15.095 0.799 -3.563 1.00 93.38 219 LEU A N 1
ATOM 1660 C CA . LEU A 1 219 ? -16.375 1.204 -2.969 1.00 93.38 219 LEU A CA 1
ATOM 1661 C C . LEU A 1 219 ? -17.065 0.049 -2.240 1.00 93.38 219 LEU A C 1
ATOM 1663 O O . LEU A 1 219 ? -17.609 0.248 -1.156 1.00 93.38 219 LEU A O 1
ATOM 1667 N N . PHE A 1 220 ? -17.006 -1.162 -2.791 1.00 94.06 220 PHE A N 1
ATOM 1668 C CA . PHE A 1 220 ? -17.486 -2.360 -2.114 1.00 94.06 220 PHE A CA 1
ATOM 1669 C C . PHE A 1 220 ? -16.709 -2.602 -0.815 1.00 94.06 220 PHE A C 1
ATOM 1671 O O . PHE A 1 220 ? -17.317 -2.796 0.235 1.00 94.06 220 PHE A O 1
ATOM 1678 N N . PHE A 1 221 ? -15.376 -2.513 -0.850 1.00 94.50 221 PHE A N 1
ATOM 1679 C CA . PHE A 1 221 ? -14.540 -2.688 0.337 1.00 94.50 221 PHE A CA 1
ATOM 1680 C C . PHE A 1 221 ? -14.803 -1.621 1.417 1.00 94.50 221 PHE A C 1
ATOM 1682 O O . PHE A 1 221 ? -14.864 -1.944 2.610 1.00 94.50 221 PHE A O 1
ATOM 1689 N N . LEU A 1 222 ? -15.043 -0.370 1.012 1.00 95.75 222 LEU A N 1
ATOM 1690 C CA . LEU A 1 222 ? -15.530 0.689 1.900 1.00 95.75 222 LEU A CA 1
ATOM 1691 C C . LEU A 1 222 ? -16.893 0.319 2.494 1.00 95.75 222 LEU A C 1
ATOM 1693 O O . LEU A 1 222 ? -17.080 0.409 3.704 1.00 95.75 222 LEU A O 1
ATOM 1697 N N . GLY A 1 223 ? -17.827 -0.139 1.658 1.00 96.50 223 GLY A N 1
ATOM 1698 C CA . GLY A 1 223 ? -19.159 -0.577 2.070 1.00 96.50 223 GLY A CA 1
ATOM 1699 C C . GLY A 1 223 ? -19.119 -1.687 3.119 1.00 96.50 223 GLY A C 1
ATOM 1700 O O . GLY A 1 223 ? -19.853 -1.611 4.102 1.00 96.50 223 GLY A O 1
ATOM 1701 N N . VAL A 1 224 ? -18.214 -2.664 2.982 1.00 95.38 224 VAL A N 1
ATOM 1702 C CA . VAL A 1 224 ? -17.995 -3.703 4.004 1.00 95.38 224 VAL A CA 1
ATOM 1703 C C . VAL A 1 224 ? -17.534 -3.071 5.323 1.00 95.38 224 VAL A C 1
ATOM 1705 O O . VAL A 1 224 ? -18.104 -3.369 6.370 1.00 95.38 224 VAL A O 1
ATOM 1708 N N . ASN A 1 225 ? -16.562 -2.154 5.303 1.00 96.56 225 ASN A N 1
ATOM 1709 C CA . ASN A 1 225 ? -16.102 -1.474 6.523 1.00 96.56 225 ASN A CA 1
ATOM 1710 C C . ASN A 1 225 ? -17.222 -0.660 7.196 1.00 96.56 225 ASN A C 1
ATOM 1712 O O . ASN A 1 225 ? -17.425 -0.772 8.406 1.00 96.56 225 ASN A O 1
ATOM 1716 N N . LEU A 1 226 ? -17.994 0.105 6.419 1.00 96.19 226 LEU A N 1
ATOM 1717 C CA . LEU A 1 226 ? -19.134 0.875 6.928 1.00 96.19 226 LEU A CA 1
ATOM 1718 C C . LEU A 1 226 ? -20.244 -0.037 7.470 1.00 96.19 226 LEU A C 1
ATOM 1720 O O . LEU A 1 226 ? -20.841 0.270 8.501 1.00 96.19 226 LEU A O 1
ATOM 1724 N N . PHE A 1 227 ? -20.488 -1.183 6.832 1.00 95.69 227 PHE A N 1
ATOM 1725 C CA . PHE A 1 227 ? -21.430 -2.182 7.327 1.00 95.69 227 PHE A CA 1
ATOM 1726 C C . PHE A 1 227 ? -21.019 -2.693 8.713 1.00 95.69 227 PHE A C 1
ATOM 1728 O O . PHE A 1 227 ? -21.831 -2.653 9.634 1.00 95.69 227 PHE A O 1
ATOM 1735 N N . TYR A 1 228 ? -19.762 -3.095 8.914 1.00 95.00 228 TYR A N 1
ATOM 1736 C CA . TYR A 1 228 ? -19.303 -3.551 10.234 1.00 95.00 228 TYR A CA 1
ATOM 1737 C C . TYR A 1 228 ? -19.293 -2.433 11.288 1.00 95.00 228 TYR A C 1
ATOM 1739 O O . TYR A 1 228 ? -19.553 -2.699 12.467 1.00 95.00 228 TYR A O 1
ATOM 1747 N N . LEU A 1 229 ? -19.079 -1.181 10.874 1.00 94.12 229 LEU A N 1
ATOM 1748 C CA . LEU A 1 229 ? -19.181 -0.024 11.760 1.00 94.12 229 LEU A CA 1
ATOM 1749 C C . LEU A 1 229 ? -20.625 0.210 12.241 1.00 94.12 229 LEU A C 1
ATOM 1751 O O . LEU A 1 229 ? -20.847 0.353 13.443 1.00 94.12 229 LEU A O 1
ATOM 1755 N N . PHE A 1 230 ? -21.608 0.196 11.334 1.00 93.75 230 PHE A N 1
ATOM 1756 C CA . PHE A 1 230 ? -22.975 0.656 11.626 1.00 93.75 230 PHE A CA 1
ATOM 1757 C C . PHE A 1 230 ? -24.020 -0.448 11.846 1.00 93.75 230 PHE A C 1
ATOM 1759 O O . PHE A 1 230 ? -25.077 -0.186 12.424 1.00 93.75 230 PHE A O 1
ATOM 1766 N N . TYR A 1 231 ? -23.772 -1.692 11.429 1.00 92.62 231 TYR A N 1
ATOM 1767 C CA . TYR A 1 231 ? -24.777 -2.761 11.486 1.00 92.62 231 TYR A CA 1
ATOM 1768 C C . TYR A 1 231 ? -25.239 -3.035 12.919 1.00 92.62 231 TYR A C 1
ATOM 1770 O O . TYR A 1 231 ? -24.459 -3.556 13.707 1.00 92.62 231 TYR A O 1
ATOM 1778 N N . LYS A 1 232 ? -26.499 -2.737 13.264 1.00 86.69 232 LYS A N 1
ATOM 1779 C CA . LYS A 1 232 ? -27.041 -2.821 14.640 1.00 86.69 232 LYS A CA 1
ATOM 1780 C C . LYS A 1 232 ? -26.308 -1.932 15.665 1.00 86.69 232 LYS A C 1
ATOM 1782 O O . LYS A 1 232 ? -26.226 -2.302 16.835 1.00 86.69 232 LYS A O 1
ATOM 1787 N N . ALA A 1 233 ? -25.747 -0.798 15.241 1.00 85.19 233 ALA A N 1
ATOM 1788 C CA . ALA A 1 233 ? -25.193 0.223 16.132 1.00 85.19 233 ALA A CA 1
ATOM 1789 C C . ALA A 1 233 ? -26.187 1.398 16.248 1.00 85.19 233 ALA A C 1
ATOM 1791 O O . ALA A 1 233 ? -26.304 2.174 15.299 1.00 85.19 233 ALA A O 1
ATOM 1792 N N . PRO A 1 234 ? -26.940 1.532 17.355 1.00 83.75 234 PRO A N 1
ATOM 1793 C CA . PRO A 1 234 ? -27.813 2.690 17.546 1.00 83.75 234 PRO A CA 1
ATOM 1794 C C . PRO A 1 234 ? -26.993 3.990 17.588 1.00 83.75 234 PRO A C 1
ATOM 1796 O O . PRO A 1 234 ? -25.981 4.063 18.279 1.00 83.75 234 PRO A O 1
ATOM 1799 N N . LEU A 1 235 ? -27.433 5.007 16.837 1.00 85.94 235 LEU A N 1
ATOM 1800 C CA . LEU A 1 235 ? -26.718 6.282 16.648 1.00 85.94 235 LEU A CA 1
ATOM 1801 C C . LEU A 1 235 ? -27.116 7.380 17.651 1.00 85.94 235 LEU A C 1
ATOM 1803 O O . LEU A 1 235 ? -26.829 8.553 17.426 1.00 85.94 235 LEU A O 1
ATOM 1807 N N . SER A 1 236 ? -27.796 7.034 18.743 1.00 85.50 236 SER A N 1
ATOM 1808 C CA . SER A 1 236 ? -28.138 8.004 19.785 1.00 85.50 236 SER A CA 1
ATOM 1809 C C . SER A 1 236 ? -26.994 8.191 20.784 1.00 85.50 236 SER A C 1
ATOM 1811 O O . SER A 1 236 ? -26.143 7.317 20.960 1.00 85.50 236 SER A O 1
ATOM 1813 N N . ILE A 1 237 ? -26.987 9.345 21.460 1.00 80.75 237 ILE A N 1
ATOM 1814 C CA . ILE A 1 237 ? -25.943 9.723 22.426 1.00 80.75 237 ILE A CA 1
ATOM 1815 C C . ILE A 1 237 ? -25.829 8.688 23.553 1.00 80.75 237 ILE A C 1
ATOM 1817 O O . ILE A 1 237 ? -24.718 8.339 23.937 1.00 80.75 237 ILE A O 1
ATOM 1821 N N . ASP A 1 238 ? -26.945 8.116 24.007 1.00 74.31 238 ASP A N 1
ATOM 1822 C CA . ASP A 1 238 ? -26.960 7.092 25.065 1.00 74.31 238 ASP A CA 1
ATOM 1823 C C . ASP A 1 238 ? -26.173 5.826 24.689 1.00 74.31 238 ASP A C 1
ATOM 1825 O O . ASP A 1 238 ? -25.657 5.117 25.550 1.00 74.31 238 ASP A O 1
ATOM 1829 N N . TRP A 1 239 ? -26.041 5.553 23.388 1.00 80.31 239 TRP A N 1
ATOM 1830 C CA . TRP A 1 239 ? -25.350 4.380 22.855 1.00 80.31 239 TRP A CA 1
ATOM 1831 C C . TRP A 1 239 ? -24.022 4.715 22.173 1.00 80.31 239 TRP A C 1
ATOM 1833 O O . TRP A 1 239 ? -23.389 3.826 21.595 1.00 80.31 239 TRP A O 1
ATOM 1843 N N . ILE A 1 240 ? -23.553 5.964 22.273 1.00 83.00 240 ILE A N 1
ATOM 1844 C CA . ILE A 1 240 ? -22.325 6.430 21.614 1.00 83.00 240 ILE A CA 1
ATOM 1845 C C . ILE A 1 240 ? -21.105 5.571 21.968 1.00 83.00 240 ILE A C 1
ATOM 1847 O O . ILE A 1 240 ? -20.239 5.349 21.123 1.00 83.00 240 ILE A O 1
ATOM 1851 N N . PHE A 1 241 ? -21.077 5.012 23.183 1.00 83.62 241 PHE A N 1
ATOM 1852 C CA . PHE A 1 241 ? -20.039 4.084 23.620 1.00 83.62 241 PHE A CA 1
ATOM 1853 C C . PHE A 1 241 ? -19.928 2.860 22.695 1.00 83.62 241 PHE A C 1
ATOM 1855 O O . PHE A 1 241 ? -18.823 2.449 22.353 1.00 83.62 241 PHE A O 1
ATOM 1862 N N . VAL A 1 242 ? -21.054 2.297 22.240 1.00 85.31 242 VAL A N 1
ATOM 1863 C CA . VAL A 1 242 ? -21.063 1.129 21.343 1.00 85.31 242 VAL A CA 1
ATOM 1864 C C . VAL A 1 242 ? -20.472 1.482 19.980 1.00 85.31 242 VAL A C 1
ATOM 1866 O O . VAL A 1 242 ? -19.698 0.700 19.429 1.00 85.31 242 VAL A O 1
ATOM 1869 N N . LEU A 1 243 ? -20.802 2.657 19.438 1.00 89.44 243 LEU A N 1
ATOM 1870 C CA . LEU A 1 243 ? -20.227 3.125 18.176 1.00 89.44 243 LEU A CA 1
ATOM 1871 C C . LEU A 1 243 ? -18.719 3.398 18.314 1.00 89.44 243 LEU A C 1
ATOM 1873 O O . LEU A 1 243 ? -17.943 2.995 17.446 1.00 89.44 243 LEU A O 1
ATOM 1877 N N . ALA A 1 244 ? -18.300 4.025 19.417 1.00 90.88 244 ALA A N 1
ATOM 1878 C CA . ALA A 1 244 ? -16.895 4.307 19.704 1.00 90.88 244 ALA A CA 1
ATOM 1879 C C . ALA A 1 244 ? -16.069 3.017 19.882 1.00 90.88 244 ALA A C 1
ATOM 1881 O O . ALA A 1 244 ? -14.994 2.892 19.292 1.00 90.88 244 ALA A O 1
ATOM 1882 N N . ASP A 1 245 ? -16.580 2.033 20.630 1.00 87.19 245 ASP A N 1
ATOM 1883 C CA . ASP A 1 245 ? -15.947 0.715 20.815 1.00 87.19 245 ASP A CA 1
ATOM 1884 C C . ASP A 1 245 ? -15.814 -0.027 19.475 1.00 87.19 245 ASP A C 1
ATOM 1886 O O . ASP A 1 245 ? -14.741 -0.534 19.140 1.00 87.19 245 ASP A O 1
ATOM 1890 N N . ARG A 1 246 ? -16.859 0.000 18.636 1.00 90.50 246 ARG A N 1
ATOM 1891 C CA . ARG A 1 246 ? -16.827 -0.586 17.285 1.00 90.50 246 ARG A CA 1
ATOM 1892 C C . ARG A 1 246 ? -15.807 0.065 16.367 1.00 90.50 246 ARG A C 1
ATOM 1894 O O . ARG A 1 246 ? -15.113 -0.651 15.650 1.00 90.50 246 ARG A O 1
ATOM 1901 N N . ALA A 1 247 ? -15.708 1.392 16.386 1.00 94.62 247 ALA A N 1
ATOM 1902 C CA . ALA A 1 247 ? -14.691 2.106 15.626 1.00 94.62 247 ALA A CA 1
ATOM 1903 C C . ALA A 1 247 ? -13.281 1.638 16.036 1.00 94.62 247 ALA A C 1
ATOM 1905 O O . ALA A 1 247 ? -12.469 1.306 15.173 1.00 94.62 247 ALA A O 1
ATOM 1906 N N . GLY A 1 248 ? -13.030 1.491 17.344 1.00 93.69 248 GLY A N 1
ATOM 1907 C CA . GLY A 1 248 ? -11.787 0.928 17.883 1.00 93.69 248 GLY A CA 1
ATOM 1908 C C . GLY A 1 248 ? -11.504 -0.497 17.391 1.00 93.69 248 GLY A C 1
ATOM 1909 O O . GLY A 1 248 ? -10.416 -0.785 16.887 1.00 93.69 248 GLY A O 1
ATOM 1910 N N . LEU A 1 249 ? -12.498 -1.388 17.472 1.00 92.25 249 LEU A N 1
ATOM 1911 C CA . LEU A 1 249 ? -12.382 -2.769 16.989 1.00 92.25 249 LEU A CA 1
ATOM 1912 C C . LEU A 1 249 ? -12.108 -2.841 15.481 1.00 92.25 249 LEU A C 1
ATOM 1914 O O . LEU A 1 249 ? -11.283 -3.647 15.053 1.00 92.25 249 LEU A O 1
ATOM 1918 N N . LEU A 1 250 ? -12.759 -1.994 14.682 1.00 95.44 250 LEU A N 1
ATOM 1919 C CA . LEU A 1 250 ? -12.605 -1.982 13.228 1.00 95.44 250 LEU A CA 1
ATOM 1920 C C . LEU A 1 250 ? -11.204 -1.523 12.797 1.00 95.44 250 LEU A C 1
ATOM 1922 O O . LEU A 1 250 ? -10.658 -2.064 11.837 1.00 95.44 250 LEU A O 1
ATOM 1926 N N . ILE A 1 251 ? -10.583 -0.588 13.524 1.00 95.81 251 ILE A N 1
ATOM 1927 C CA . ILE A 1 251 ? -9.176 -0.205 13.303 1.00 95.81 251 ILE A CA 1
ATOM 1928 C C . ILE A 1 251 ? -8.274 -1.417 13.537 1.00 95.81 251 ILE A C 1
ATOM 1930 O O . ILE A 1 251 ? -7.474 -1.787 12.681 1.00 95.81 251 ILE A O 1
ATOM 1934 N N . VAL A 1 252 ? -8.433 -2.067 14.688 1.00 94.81 252 VAL A N 1
ATOM 1935 C CA . VAL A 1 252 ? -7.582 -3.177 15.126 1.00 94.81 252 VAL A CA 1
ATOM 1936 C C . VAL A 1 252 ? -7.698 -4.392 14.195 1.00 94.81 252 VAL A C 1
ATOM 1938 O O . VAL A 1 252 ? -6.685 -4.993 13.840 1.00 94.81 252 VAL A O 1
ATOM 1941 N N . VAL A 1 253 ? -8.911 -4.728 13.752 1.00 95.44 253 VAL A N 1
ATOM 1942 C CA . VAL A 1 253 ? -9.175 -5.837 12.818 1.00 95.44 253 VAL A CA 1
ATOM 1943 C C . VAL A 1 253 ? -8.601 -5.567 11.424 1.00 95.44 253 VAL A C 1
ATOM 1945 O O . VAL A 1 253 ? -8.220 -6.497 10.718 1.00 95.44 253 VAL A O 1
ATOM 1948 N N . ASN A 1 254 ? -8.478 -4.303 11.026 1.00 96.88 254 ASN A N 1
ATOM 1949 C CA . ASN A 1 254 ? -7.877 -3.950 9.746 1.00 96.88 254 ASN A CA 1
ATOM 1950 C C . ASN A 1 254 ? -6.342 -3.895 9.766 1.00 96.88 254 ASN A C 1
ATOM 1952 O O . ASN A 1 254 ? -5.751 -3.931 8.689 1.00 96.88 254 ASN A O 1
ATOM 1956 N N . LEU A 1 255 ? -5.677 -3.874 10.931 1.00 95.81 255 LEU A N 1
ATOM 1957 C CA . LEU A 1 255 ? -4.206 -3.811 11.001 1.00 95.81 255 LEU A CA 1
ATOM 1958 C C . LEU A 1 255 ? -3.502 -4.956 10.247 1.00 95.81 255 LEU A C 1
ATOM 1960 O O . LEU A 1 255 ? -2.634 -4.656 9.418 1.00 95.81 255 LEU A O 1
ATOM 1964 N N . PRO A 1 256 ? -3.877 -6.242 10.427 1.00 94.75 256 PRO A N 1
ATOM 1965 C CA . PRO A 1 256 ? -3.229 -7.327 9.694 1.00 94.75 256 PRO A CA 1
ATOM 1966 C C . PRO A 1 256 ? -3.464 -7.227 8.183 1.00 94.75 256 PRO A C 1
ATOM 1968 O O . PRO A 1 256 ? -2.553 -7.476 7.395 1.00 94.75 256 PRO A O 1
ATOM 1971 N N . ILE A 1 257 ? -4.669 -6.818 7.771 1.00 93.94 257 ILE A N 1
ATOM 1972 C CA . ILE A 1 257 ? -5.031 -6.652 6.356 1.00 93.94 257 ILE A CA 1
ATOM 1973 C C . ILE A 1 257 ? -4.218 -5.519 5.734 1.00 93.94 257 ILE A C 1
ATOM 1975 O O . ILE A 1 257 ? -3.657 -5.690 4.654 1.00 93.94 257 ILE A O 1
ATOM 1979 N N . LEU A 1 258 ? -4.100 -4.386 6.427 1.00 94.50 258 LEU A N 1
ATOM 1980 C CA . LEU A 1 258 ? -3.342 -3.226 5.969 1.00 94.50 258 LEU A CA 1
ATOM 1981 C C . LEU A 1 258 ? -1.884 -3.595 5.658 1.00 94.50 258 LEU A C 1
ATOM 1983 O O . LEU A 1 258 ? -1.356 -3.187 4.624 1.00 94.50 258 LEU A O 1
ATOM 1987 N N . TYR A 1 259 ? -1.257 -4.406 6.512 1.00 92.38 259 TYR A N 1
ATOM 1988 C CA . TYR A 1 259 ? 0.108 -4.896 6.306 1.00 92.38 259 TYR A CA 1
ATOM 1989 C C . TYR A 1 259 ? 0.212 -5.943 5.201 1.00 92.38 259 TYR A C 1
ATOM 1991 O O . TYR A 1 259 ? 1.162 -5.920 4.417 1.00 92.38 259 TYR A O 1
ATOM 1999 N N . LEU A 1 260 ? -0.772 -6.837 5.103 1.00 89.88 260 LEU A N 1
ATOM 2000 C CA . LEU A 1 260 ? -0.821 -7.833 4.038 1.00 89.88 260 LEU A CA 1
ATOM 2001 C C . LEU A 1 260 ? -0.913 -7.165 2.653 1.00 89.88 260 LEU A C 1
ATOM 2003 O O . LEU A 1 260 ? -0.228 -7.587 1.719 1.00 89.88 260 LEU A O 1
ATOM 2007 N N . LEU A 1 261 ? -1.695 -6.086 2.540 1.00 90.19 261 LEU A N 1
ATOM 2008 C CA . LEU A 1 261 ? -1.820 -5.272 1.326 1.00 90.19 261 LEU A CA 1
ATOM 2009 C C . LEU A 1 261 ? -0.531 -4.500 0.976 1.00 90.19 261 LEU A C 1
ATOM 2011 O O . LEU A 1 261 ? -0.312 -4.204 -0.196 1.00 90.19 261 LEU A O 1
ATOM 2015 N N . ALA A 1 262 ? 0.327 -4.201 1.960 1.00 88.12 262 ALA A N 1
ATOM 2016 C CA . ALA A 1 262 ? 1.595 -3.483 1.769 1.00 88.12 262 ALA A CA 1
ATOM 2017 C C . ALA A 1 262 ? 2.803 -4.379 1.438 1.00 88.12 262 ALA A C 1
ATOM 2019 O O . ALA A 1 262 ? 3.822 -3.878 0.955 1.00 88.12 262 ALA A O 1
ATOM 2020 N N . ALA A 1 263 ? 2.731 -5.679 1.736 1.00 81.25 263 ALA A N 1
ATOM 2021 C CA . ALA A 1 263 ? 3.834 -6.619 1.523 1.00 81.25 263 ALA A CA 1
ATOM 2022 C C . ALA A 1 263 ? 4.265 -6.660 0.041 1.00 81.25 263 ALA A C 1
ATOM 2024 O O . ALA A 1 263 ? 3.430 -6.699 -0.854 1.00 81.25 263 ALA A O 1
ATOM 2025 N N . LYS A 1 264 ? 5.571 -6.649 -0.252 1.00 69.19 264 LYS A N 1
ATOM 2026 C CA . LYS A 1 264 ? 6.082 -6.593 -1.644 1.00 69.19 264 LYS A CA 1
ATOM 2027 C C . LYS A 1 264 ? 6.629 -7.933 -2.129 1.00 69.19 264 LYS A C 1
ATOM 2029 O O . LYS A 1 264 ? 6.581 -8.229 -3.326 1.00 69.19 264 LYS A O 1
ATOM 2034 N N . ASN A 1 265 ? 7.105 -8.770 -1.210 1.00 62.34 265 ASN A N 1
ATOM 2035 C CA . ASN A 1 265 ? 7.868 -9.959 -1.547 1.00 62.34 265 A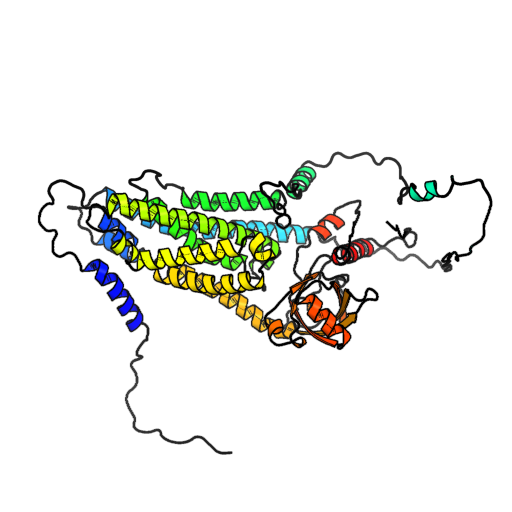SN A CA 1
ATOM 2036 C C . ASN A 1 265 ? 7.009 -11.202 -1.436 1.00 62.34 265 ASN A C 1
ATOM 2038 O O . ASN A 1 265 ? 6.862 -11.769 -0.359 1.00 62.34 265 ASN A O 1
ATOM 2042 N N . ASN A 1 266 ? 6.525 -11.686 -2.579 1.00 57.72 266 ASN A N 1
ATOM 2043 C CA . ASN A 1 266 ? 5.881 -12.994 -2.642 1.00 57.72 266 ASN A CA 1
ATOM 2044 C C . ASN A 1 266 ? 4.592 -13.060 -1.800 1.00 57.72 266 ASN A C 1
ATOM 2046 O O . ASN A 1 266 ? 4.354 -14.022 -1.071 1.00 57.72 266 ASN A O 1
ATOM 2050 N N . GLN A 1 267 ? 3.755 -12.021 -1.909 1.00 62.62 267 GLN A N 1
ATOM 2051 C CA . GLN A 1 267 ? 2.425 -12.019 -1.312 1.00 62.62 267 GLN A CA 1
ATOM 2052 C C . GLN A 1 267 ? 1.688 -13.310 -1.708 1.00 62.62 267 GLN A C 1
ATOM 2054 O O . GLN A 1 267 ? 1.488 -13.533 -2.906 1.00 62.62 267 GLN A O 1
ATOM 2059 N N . PRO A 1 268 ? 1.200 -14.122 -0.753 1.00 61.66 268 PRO A N 1
ATOM 2060 C CA . PRO A 1 268 ? 0.250 -15.181 -1.080 1.00 61.66 268 PRO A CA 1
ATOM 2061 C C . PRO A 1 268 ? -0.970 -14.603 -1.812 1.00 61.66 268 PRO A C 1
ATOM 2063 O O . PRO A 1 268 ? -1.524 -15.267 -2.677 1.00 61.66 268 PRO A O 1
ATOM 2066 N N . LEU A 1 269 ? -1.313 -13.329 -1.562 1.00 64.00 269 LEU A N 1
ATOM 2067 C CA . LEU A 1 269 ? -2.303 -12.587 -2.344 1.00 64.00 269 LEU A CA 1
ATOM 2068 C C . LEU A 1 269 ? -1.926 -12.437 -3.819 1.00 64.00 269 LEU A C 1
ATOM 2070 O O . LEU A 1 269 ? -2.788 -12.685 -4.638 1.00 64.00 269 LEU A O 1
ATOM 2074 N N . LYS A 1 270 ? -0.684 -12.097 -4.197 1.00 68.81 270 LYS A N 1
ATOM 2075 C CA . LYS A 1 270 ? -0.304 -12.016 -5.623 1.00 68.81 270 LYS A CA 1
ATOM 2076 C C . LYS A 1 270 ? -0.451 -13.375 -6.306 1.00 68.81 270 LYS A C 1
ATOM 2078 O O . LYS A 1 270 ? -0.960 -13.440 -7.418 1.00 68.81 270 LYS A O 1
ATOM 2083 N N . LEU A 1 271 ? -0.028 -14.454 -5.640 1.00 66.06 271 LEU A N 1
ATOM 2084 C CA . LEU A 1 271 ? -0.190 -15.813 -6.166 1.00 66.06 271 LEU A CA 1
ATOM 2085 C C . LEU A 1 271 ? -1.670 -16.203 -6.288 1.00 66.06 271 LEU A C 1
ATOM 2087 O O . LEU A 1 271 ? -2.045 -16.884 -7.236 1.00 66.06 271 LEU A O 1
ATOM 2091 N N . LEU A 1 272 ? -2.495 -15.773 -5.332 1.00 67.75 272 LEU A N 1
ATOM 2092 C CA . LEU A 1 272 ? -3.903 -16.132 -5.270 1.00 67.75 272 LEU A CA 1
ATOM 2093 C C . LEU A 1 272 ? -4.755 -15.283 -6.214 1.00 67.75 272 LEU A C 1
ATOM 2095 O O . LEU A 1 272 ? -5.526 -15.849 -6.969 1.00 67.75 272 LEU A O 1
ATOM 2099 N N . THR A 1 273 ? -4.620 -13.956 -6.194 1.00 69.00 273 THR A N 1
ATOM 2100 C CA . THR A 1 273 ? -5.448 -13.002 -6.948 1.00 69.00 273 THR A CA 1
ATOM 2101 C C . THR A 1 273 ? -4.877 -12.642 -8.316 1.00 69.00 273 THR A C 1
ATOM 2103 O O . THR A 1 273 ? -5.628 -12.190 -9.174 1.00 69.00 273 THR A O 1
ATOM 2106 N N . GLY A 1 274 ? -3.570 -12.806 -8.535 1.00 70.81 274 GLY A N 1
ATOM 2107 C CA . GLY A 1 274 ? -2.874 -12.334 -9.737 1.00 70.81 274 GLY A CA 1
ATOM 2108 C C . GLY A 1 274 ? -2.592 -10.826 -9.752 1.00 70.81 274 GLY A C 1
ATOM 2109 O O . GLY A 1 274 ? -2.000 -10.327 -10.706 1.00 70.81 274 GLY A O 1
ATOM 2110 N N . TRP A 1 275 ? -2.982 -10.086 -8.707 1.00 74.94 275 TRP A N 1
ATOM 2111 C CA . TRP A 1 275 ? -2.836 -8.629 -8.677 1.00 74.94 275 TRP A CA 1
ATOM 2112 C C . TRP A 1 275 ? -1.389 -8.219 -8.413 1.00 74.94 275 TRP A C 1
ATOM 2114 O O . TRP A 1 275 ? -0.679 -8.825 -7.604 1.00 74.94 275 TRP A O 1
ATOM 2124 N N . SER A 1 276 ? -0.952 -7.146 -9.071 1.00 78.12 276 SER A N 1
ATOM 2125 C CA . SER A 1 276 ? 0.352 -6.551 -8.798 1.00 78.12 276 SER A CA 1
ATOM 2126 C C . SER A 1 276 ? 0.373 -5.913 -7.402 1.00 78.12 276 SER A C 1
ATOM 2128 O O . SER A 1 276 ? -0.654 -5.494 -6.862 1.00 78.12 276 SER A O 1
ATOM 2130 N N . TYR A 1 277 ? 1.570 -5.783 -6.821 1.00 79.38 277 TYR A N 1
ATOM 2131 C CA . TYR A 1 277 ? 1.744 -5.081 -5.544 1.00 79.38 277 TYR A CA 1
ATOM 2132 C C . TYR A 1 277 ? 1.259 -3.619 -5.625 1.00 79.38 277 TYR A C 1
ATOM 2134 O O . TYR A 1 277 ? 0.900 -3.035 -4.612 1.00 79.38 277 TYR A O 1
ATOM 2142 N N . GLU A 1 278 ? 1.228 -3.023 -6.820 1.00 79.88 278 GLU A N 1
ATOM 2143 C CA . GLU A 1 278 ? 0.760 -1.652 -7.057 1.00 79.88 278 GLU A CA 1
ATOM 2144 C C . GLU A 1 278 ? -0.752 -1.558 -6.908 1.00 79.88 278 GLU A C 1
ATOM 2146 O O . GLU A 1 278 ? -1.244 -0.666 -6.212 1.00 79.88 278 GLU A O 1
ATOM 2151 N N . GLY A 1 279 ? -1.469 -2.527 -7.488 1.00 81.56 279 GLY A N 1
ATOM 2152 C CA . GLY A 1 279 ? -2.908 -2.676 -7.299 1.00 81.56 279 GLY A CA 1
ATOM 2153 C C . GLY A 1 279 ? -3.254 -2.900 -5.828 1.00 81.56 279 GLY A C 1
ATOM 2154 O O . GLY A 1 279 ? -4.148 -2.252 -5.296 1.00 81.56 279 GLY A O 1
ATOM 2155 N N . LEU A 1 280 ? -2.496 -3.740 -5.120 1.00 86.25 280 LEU A N 1
ATOM 2156 C CA . LEU A 1 280 ? -2.715 -3.981 -3.687 1.00 86.25 280 LEU A CA 1
ATOM 2157 C C . LEU A 1 280 ? -2.359 -2.763 -2.819 1.00 86.25 280 LEU A C 1
ATOM 2159 O O . LEU A 1 280 ? -3.081 -2.440 -1.872 1.00 86.25 280 LEU A O 1
ATOM 2163 N N . ASN A 1 281 ? -1.322 -2.014 -3.193 1.00 88.00 281 ASN A N 1
ATOM 2164 C CA . ASN A 1 281 ? -0.941 -0.779 -2.516 1.00 88.00 281 ASN A CA 1
ATOM 2165 C C . ASN A 1 281 ? -2.010 0.322 -2.659 1.00 88.00 281 ASN A C 1
ATOM 2167 O O . ASN A 1 281 ? -2.136 1.180 -1.782 1.00 88.00 281 ASN A O 1
ATOM 2171 N N . LEU A 1 282 ? -2.825 0.301 -3.721 1.00 88.00 282 LEU A N 1
ATOM 2172 C CA . LEU A 1 282 ? -3.997 1.174 -3.820 1.00 88.00 282 LEU A CA 1
ATOM 2173 C C . LEU A 1 282 ? -4.987 0.902 -2.677 1.00 88.00 282 LEU A C 1
ATOM 2175 O O . LEU A 1 282 ? -5.410 1.850 -2.013 1.00 88.00 282 LEU A O 1
ATOM 2179 N N . PHE A 1 283 ? -5.297 -0.366 -2.386 1.00 90.94 283 PHE A N 1
ATOM 2180 C CA . PHE A 1 283 ? -6.151 -0.722 -1.245 1.00 90.94 283 PHE A CA 1
ATOM 2181 C C . PHE A 1 283 ? -5.491 -0.406 0.090 1.00 90.94 283 PHE A C 1
ATOM 2183 O O . PHE A 1 283 ? -6.178 0.092 0.975 1.00 90.94 283 PHE A O 1
ATOM 2190 N N . HIS A 1 284 ? -4.180 -0.631 0.233 1.00 93.31 284 HIS A N 1
ATOM 2191 C CA . HIS A 1 284 ? -3.444 -0.240 1.440 1.00 93.31 284 HIS A CA 1
ATOM 2192 C C . HIS A 1 284 ? -3.643 1.251 1.747 1.00 93.31 284 HIS A C 1
ATOM 2194 O O . HIS A 1 284 ? -4.014 1.617 2.861 1.00 93.31 284 HIS A O 1
ATOM 2200 N N . ARG A 1 285 ? -3.477 2.117 0.738 1.00 92.44 285 ARG A N 1
ATOM 2201 C CA . ARG A 1 285 ? -3.666 3.566 0.893 1.00 92.44 285 ARG A CA 1
ATOM 2202 C C . ARG A 1 285 ? -5.095 3.926 1.294 1.00 92.44 285 ARG A C 1
ATOM 2204 O O . ARG A 1 285 ? -5.275 4.672 2.251 1.00 92.44 285 ARG A O 1
ATOM 2211 N N . ARG A 1 286 ? -6.102 3.389 0.591 1.00 93.50 286 ARG A N 1
ATOM 2212 C CA . ARG A 1 286 ? -7.518 3.677 0.889 1.00 93.50 286 ARG A CA 1
ATOM 2213 C C . ARG A 1 286 ? -7.932 3.164 2.262 1.00 93.50 286 ARG A C 1
ATOM 2215 O O . ARG A 1 286 ? -8.574 3.890 3.012 1.00 93.50 286 ARG A O 1
ATOM 2222 N N . LEU A 1 287 ? -7.500 1.962 2.627 1.00 95.81 287 LEU A N 1
ATOM 2223 C CA . LEU A 1 287 ? -7.762 1.405 3.947 1.00 95.81 287 LEU A CA 1
ATOM 2224 C C . LEU A 1 287 ? -7.102 2.235 5.051 1.00 95.81 287 LEU A C 1
ATOM 2226 O O . LEU A 1 287 ? -7.752 2.527 6.049 1.00 95.81 287 LEU A O 1
ATOM 2230 N N . GLY A 1 288 ? -5.849 2.662 4.861 1.00 95.88 288 GLY A N 1
ATOM 2231 C CA . GLY A 1 288 ? -5.150 3.538 5.804 1.00 95.88 288 GLY A CA 1
ATOM 2232 C C . GLY A 1 288 ? -5.866 4.878 6.008 1.00 95.88 288 GLY A C 1
ATOM 2233 O O . GLY A 1 288 ? -6.069 5.294 7.148 1.00 95.88 288 GLY A O 1
ATOM 2234 N N . GLU A 1 289 ? -6.320 5.514 4.922 1.00 95.06 289 GLU A N 1
ATOM 2235 C CA . GLU A 1 289 ? -7.141 6.739 4.956 1.00 95.06 289 GLU A CA 1
ATOM 2236 C C . GLU A 1 289 ? -8.417 6.541 5.795 1.00 95.06 289 GLU A C 1
ATOM 2238 O O . GLU A 1 289 ? -8.727 7.348 6.677 1.00 95.06 289 GLU A O 1
ATOM 2243 N N . TRP A 1 290 ? -9.140 5.440 5.572 1.00 95.81 290 TRP A N 1
ATOM 2244 C CA . TRP A 1 290 ? -10.363 5.139 6.319 1.00 95.81 290 TRP A CA 1
ATOM 2245 C C . TRP A 1 290 ? -10.088 4.795 7.779 1.00 95.81 290 TRP A C 1
ATOM 2247 O O . TRP A 1 290 ? -10.820 5.252 8.650 1.00 95.81 290 TRP A O 1
ATOM 2257 N N . MET A 1 291 ? -9.029 4.039 8.078 1.00 96.44 291 MET A N 1
ATOM 2258 C CA . MET A 1 291 ? -8.641 3.719 9.455 1.00 96.44 291 MET A CA 1
ATOM 2259 C C . MET A 1 291 ? -8.328 4.981 10.262 1.00 96.44 291 MET A C 1
ATOM 2261 O O . MET A 1 291 ? -8.721 5.073 11.424 1.00 96.44 291 MET A O 1
ATOM 2265 N N . VAL A 1 292 ? -7.691 5.980 9.645 1.00 96.25 292 VAL A N 1
ATOM 2266 C CA . VAL A 1 292 ? -7.453 7.285 10.273 1.00 96.25 292 VAL A CA 1
ATOM 2267 C C . VAL A 1 292 ? -8.778 7.997 10.533 1.00 96.25 292 VAL A C 1
ATOM 2269 O O . VAL A 1 292 ? -9.008 8.416 11.665 1.00 96.25 292 VAL A O 1
ATOM 2272 N N . ALA A 1 293 ? -9.697 8.053 9.564 1.00 96.25 293 ALA A N 1
ATOM 2273 C CA . ALA A 1 293 ? -11.028 8.632 9.777 1.00 96.25 293 ALA A CA 1
ATOM 2274 C C . ALA A 1 293 ? -11.824 7.913 10.890 1.00 96.25 293 ALA A C 1
ATOM 2276 O O . ALA A 1 293 ? -12.410 8.557 11.760 1.00 96.25 293 ALA A O 1
ATOM 2277 N N . ILE A 1 294 ? -11.791 6.578 10.922 1.00 96.50 294 ILE A N 1
ATOM 2278 C CA . ILE A 1 294 ? -12.445 5.760 11.953 1.00 96.50 294 ILE A CA 1
ATOM 2279 C C . ILE A 1 294 ? -11.781 5.979 13.325 1.00 96.50 294 ILE A C 1
ATOM 2281 O O . ILE A 1 294 ? -12.471 6.004 14.342 1.00 96.50 294 ILE A O 1
ATOM 2285 N N . SER A 1 295 ? -10.465 6.206 13.382 1.00 95.56 295 SER A N 1
ATOM 2286 C CA . SER A 1 295 ? -9.763 6.544 14.631 1.00 95.56 295 SER A CA 1
ATOM 2287 C C . SER A 1 295 ? -10.185 7.891 15.207 1.00 95.56 295 SER A C 1
ATOM 2289 O O . SER A 1 295 ? -10.329 8.020 16.422 1.00 95.56 295 SER A O 1
ATOM 2291 N N . VAL A 1 296 ? -10.486 8.866 14.347 1.00 94.62 296 VAL A N 1
ATOM 2292 C CA . VAL A 1 296 ? -11.068 10.144 14.771 1.00 94.62 296 VAL A CA 1
ATOM 2293 C C . VAL A 1 296 ? -12.469 9.926 15.324 1.00 94.62 296 VAL A C 1
ATOM 2295 O O . VAL A 1 296 ? -12.788 10.462 16.380 1.00 94.62 296 VAL A O 1
ATOM 2298 N N . LEU A 1 297 ? -13.285 9.091 14.672 1.00 95.38 297 LEU A N 1
ATOM 2299 C CA . LEU A 1 297 ? -14.602 8.720 15.194 1.00 95.38 297 LEU A CA 1
ATOM 2300 C C . LEU A 1 297 ? -14.497 8.049 16.574 1.00 95.38 297 LEU A C 1
ATOM 2302 O O . LEU A 1 297 ? -15.258 8.395 17.475 1.00 95.38 297 LEU A O 1
ATOM 2306 N N . HIS A 1 298 ? -13.538 7.138 16.761 1.00 95.56 298 HIS A N 1
ATOM 2307 C CA . HIS A 1 298 ? -13.255 6.524 18.058 1.00 95.56 298 HIS A CA 1
ATOM 2308 C C . HIS A 1 298 ? -12.865 7.577 19.109 1.00 95.56 298 HIS A C 1
ATOM 2310 O O . HIS A 1 298 ? -13.462 7.610 20.184 1.00 95.56 298 HIS A O 1
ATOM 2316 N N . LEU A 1 299 ? -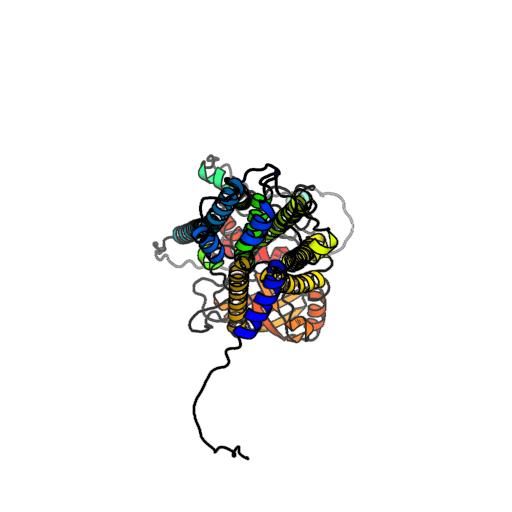11.930 8.480 18.792 1.00 95.25 299 LEU A N 1
ATOM 2317 C CA . LEU A 1 299 ? -11.506 9.562 19.689 1.00 95.25 299 LEU A CA 1
ATOM 2318 C C . LEU A 1 299 ? -12.671 10.465 20.095 1.00 95.25 299 LEU A C 1
ATOM 2320 O O . LEU A 1 299 ? -12.899 10.673 21.285 1.00 95.25 299 LEU A O 1
ATOM 2324 N N . LEU A 1 300 ? -13.413 10.990 19.117 1.00 94.88 300 LEU A N 1
ATOM 2325 C CA . LEU A 1 300 ? -14.543 11.883 19.363 1.00 94.88 300 LEU A CA 1
ATOM 2326 C C . LEU A 1 300 ? -15.638 11.170 20.158 1.00 94.88 300 LEU A C 1
ATOM 2328 O O . LEU A 1 300 ? -16.155 11.736 21.116 1.00 94.88 300 LEU A O 1
ATOM 2332 N N . GLY A 1 301 ? -15.936 9.912 19.826 1.00 92.44 301 GLY A N 1
ATOM 2333 C CA . GLY A 1 301 ? -16.876 9.090 20.581 1.00 92.44 301 GLY A CA 1
ATOM 2334 C C . GLY A 1 301 ? -16.461 8.928 22.045 1.00 92.44 301 GLY A C 1
ATOM 2335 O O . GLY A 1 301 ? -17.280 9.136 22.936 1.00 92.44 301 GLY A O 1
ATOM 2336 N N . MET A 1 302 ? -15.182 8.650 22.317 1.00 90.12 302 MET A N 1
ATOM 2337 C CA . MET A 1 302 ? -14.667 8.529 23.688 1.00 90.12 302 MET A CA 1
ATOM 2338 C C . MET A 1 302 ? -14.634 9.875 24.434 1.00 90.12 302 MET A C 1
ATOM 2340 O O . MET A 1 302 ? -14.844 9.897 25.647 1.00 90.12 302 MET A O 1
ATOM 2344 N N . ILE A 1 303 ? -14.446 11.000 23.734 1.00 91.88 303 ILE A N 1
ATOM 2345 C CA . ILE A 1 303 ? -14.589 12.349 24.312 1.00 91.88 303 ILE A CA 1
ATOM 2346 C C . ILE A 1 303 ? -16.050 12.638 24.671 1.00 91.88 303 ILE A C 1
ATOM 2348 O O . ILE A 1 303 ? -16.308 13.167 25.751 1.00 91.88 303 ILE A O 1
ATOM 2352 N N . VAL A 1 304 ? -17.010 12.270 23.815 1.00 90.44 304 VAL A N 1
ATOM 2353 C CA . VAL A 1 304 ? -18.444 12.406 24.126 1.00 90.44 304 VAL A CA 1
ATOM 2354 C C . VAL A 1 304 ? -18.791 11.569 25.351 1.00 90.44 304 VAL A C 1
ATOM 2356 O O . VAL A 1 304 ? -19.418 12.093 26.263 1.00 90.44 304 VAL A O 1
ATOM 2359 N N . VAL A 1 305 ? -18.315 10.320 25.430 1.00 85.25 305 VAL A N 1
ATOM 2360 C CA . VAL A 1 305 ? -18.481 9.477 26.627 1.00 85.25 305 VAL A CA 1
ATOM 2361 C C . VAL A 1 305 ? -17.892 10.156 27.860 1.00 85.25 305 VAL A C 1
ATOM 2363 O O . VAL A 1 305 ? -18.526 10.184 28.913 1.00 85.25 305 VAL A O 1
ATOM 2366 N N . TRP A 1 306 ? -16.699 10.743 27.759 1.00 86.31 306 TRP A N 1
ATOM 2367 C CA . TRP A 1 306 ? -16.144 11.500 28.875 1.00 86.31 306 TRP A CA 1
ATOM 2368 C C . TRP A 1 306 ? -17.060 12.663 29.287 1.00 86.31 306 TRP A C 1
ATOM 2370 O O . TRP A 1 306 ? -17.381 12.789 30.470 1.00 86.31 306 TRP A O 1
ATOM 2380 N N . TYR A 1 307 ? -17.523 13.463 28.327 1.00 88.06 307 TYR A N 1
ATOM 2381 C CA . TYR A 1 307 ? -18.330 14.655 28.580 1.00 88.06 307 TYR A CA 1
ATOM 2382 C C . TYR A 1 307 ? -19.703 14.335 29.180 1.00 88.06 307 TYR A C 1
ATOM 2384 O O . TYR A 1 307 ? -20.111 15.000 30.128 1.00 88.06 307 TYR A O 1
ATOM 2392 N N . THR A 1 308 ? -20.405 13.333 28.646 1.00 81.06 308 THR A N 1
ATOM 2393 C CA . THR A 1 308 ? -21.781 13.003 29.051 1.00 81.06 308 THR A CA 1
ATOM 2394 C C . THR A 1 308 ? -21.849 12.084 30.264 1.00 81.06 308 THR A C 1
ATOM 2396 O O . THR A 1 308 ? -22.891 12.002 30.906 1.00 81.06 308 THR A O 1
ATOM 2399 N N . VAL A 1 309 ? -20.765 11.367 30.582 1.00 73.00 309 VAL A N 1
ATOM 2400 C CA . VAL A 1 309 ? -20.797 10.313 31.606 1.00 73.00 309 VAL A CA 1
ATOM 2401 C C . VAL A 1 309 ? -19.761 10.499 32.702 1.00 73.00 309 VAL A C 1
ATOM 2403 O O . VAL A 1 309 ? -20.079 10.337 33.885 1.00 73.00 309 VAL A O 1
ATOM 2406 N N . LEU A 1 310 ? -18.500 10.705 32.320 1.00 75.62 310 LEU A N 1
ATOM 2407 C CA . LEU A 1 310 ? -17.377 10.655 33.260 1.00 75.62 310 LEU A CA 1
ATOM 2408 C C . LEU A 1 310 ? -17.207 11.988 33.992 1.00 75.62 310 LEU A C 1
ATOM 2410 O O . LEU A 1 310 ? -16.873 11.993 35.178 1.00 75.62 310 LEU A O 1
ATOM 2414 N N . ARG A 1 311 ? -17.497 13.102 33.311 1.00 80.44 311 ARG A N 1
ATOM 2415 C CA . ARG A 1 311 ? -17.437 14.455 33.871 1.00 80.44 311 ARG A CA 1
ATOM 2416 C C . ARG A 1 311 ? -18.325 14.602 35.107 1.00 80.44 311 ARG A C 1
ATOM 2418 O O . ARG A 1 311 ? -17.837 15.035 36.147 1.00 80.44 311 ARG A O 1
ATOM 2425 N N . ASP A 1 312 ? -19.582 14.177 35.011 1.00 73.62 312 ASP A N 1
ATOM 2426 C CA . ASP A 1 312 ? -20.563 14.269 36.104 1.00 73.62 312 ASP A CA 1
ATOM 2427 C C . ASP A 1 312 ? -20.200 13.387 37.310 1.00 73.62 312 ASP A C 1
ATOM 2429 O O . ASP A 1 312 ? -20.745 13.553 38.397 1.00 73.62 312 ASP A O 1
ATOM 2433 N N . ARG A 1 313 ? -19.243 12.465 37.139 1.00 65.38 313 ARG A N 1
ATOM 2434 C CA . ARG A 1 313 ? -18.699 11.596 38.193 1.00 65.38 313 ARG A CA 1
ATOM 2435 C C . ARG A 1 313 ? -17.360 12.087 38.757 1.00 65.38 313 ARG A C 1
ATOM 2437 O O . ARG A 1 313 ? -16.654 11.322 39.407 1.00 65.38 313 ARG A O 1
ATOM 2444 N N . GLY A 1 314 ? -16.987 13.340 38.493 1.00 75.94 314 GLY A N 1
ATOM 2445 C CA . GLY A 1 314 ? -15.783 13.971 39.046 1.00 75.94 314 GLY A CA 1
ATOM 2446 C C . GLY A 1 314 ? -14.489 13.691 38.273 1.00 75.94 314 GLY A C 1
ATOM 2447 O O . GLY A 1 314 ? -13.422 14.163 38.670 1.00 75.94 314 GLY A O 1
ATOM 2448 N N . ILE A 1 315 ? -14.550 12.974 37.144 1.00 78.62 315 ILE A N 1
ATOM 2449 C CA . ILE A 1 315 ? -13.381 12.728 36.289 1.00 78.62 315 ILE A CA 1
ATOM 2450 C C . ILE A 1 315 ? -13.156 13.963 35.411 1.00 78.62 315 ILE A C 1
ATOM 2452 O O . ILE A 1 315 ? -13.762 14.128 34.349 1.00 78.62 315 ILE A O 1
ATOM 2456 N N . ASN A 1 316 ? -12.249 14.838 35.840 1.00 89.88 316 ASN A N 1
ATOM 2457 C CA . ASN A 1 316 ? -11.830 15.976 35.024 1.00 89.88 316 ASN A CA 1
ATOM 2458 C C . ASN A 1 316 ? -11.027 15.532 33.783 1.00 89.88 316 ASN A C 1
ATOM 2460 O O . ASN A 1 316 ? -10.473 14.431 33.730 1.00 89.88 316 ASN A O 1
ATOM 2464 N N . VAL A 1 317 ? -10.942 16.416 32.784 1.00 88.44 317 VAL A N 1
ATOM 2465 C CA . VAL A 1 317 ? -10.296 16.117 31.494 1.00 88.44 317 VAL A CA 1
ATOM 2466 C C . VAL A 1 317 ? -8.810 15.775 31.640 1.00 88.44 317 VAL A C 1
ATOM 2468 O O . VAL A 1 317 ? -8.314 14.873 30.973 1.00 88.44 317 VAL A O 1
ATOM 2471 N N . GLY A 1 318 ? -8.095 16.449 32.546 1.00 88.62 318 GLY A N 1
ATOM 2472 C CA . GLY A 1 318 ? -6.665 16.226 32.750 1.00 88.62 318 GLY A CA 1
ATOM 2473 C C . GLY A 1 318 ? -6.373 14.844 33.330 1.00 88.62 318 GLY A C 1
ATOM 2474 O O . GLY A 1 318 ? -5.422 14.190 32.913 1.00 88.62 318 GLY A O 1
ATOM 2475 N N . TYR A 1 319 ? -7.205 14.377 34.260 1.00 84.50 319 TYR A N 1
ATOM 2476 C CA . TYR A 1 319 ? -7.124 13.018 34.786 1.00 84.50 319 TYR A CA 1
ATOM 2477 C C . TYR A 1 319 ? -7.515 11.987 33.721 1.00 84.50 319 TYR A C 1
ATOM 2479 O O . TYR A 1 319 ? -6.775 11.029 33.514 1.00 84.50 319 TYR A O 1
ATOM 2487 N N . PHE A 1 320 ? -8.603 12.228 32.980 1.00 85.25 320 PHE A N 1
ATOM 2488 C CA . PHE A 1 320 ? -9.037 11.359 31.882 1.00 85.25 320 PHE A CA 1
ATOM 2489 C C . PHE A 1 320 ? -7.926 11.123 30.849 1.00 85.25 320 PHE A C 1
ATOM 2491 O O . PHE A 1 320 ? -7.649 9.977 30.510 1.00 85.25 320 PHE A O 1
ATOM 2498 N N . LEU A 1 321 ? -7.236 12.177 30.404 1.00 88.88 321 LEU A N 1
ATOM 2499 C CA . LEU A 1 321 ? -6.152 12.074 29.417 1.00 88.88 321 LEU A CA 1
ATOM 2500 C C . LEU A 1 321 ? -4.906 11.333 29.930 1.00 88.88 321 LEU A C 1
ATOM 2502 O O . LEU A 1 321 ? -4.138 10.812 29.122 1.00 88.88 321 LEU A O 1
ATOM 2506 N N . ARG A 1 322 ? -4.694 11.275 31.251 1.00 87.19 322 ARG A N 1
ATOM 2507 C CA . ARG A 1 322 ? -3.576 10.543 31.871 1.00 87.19 322 ARG A CA 1
ATOM 2508 C C . ARG A 1 322 ? -3.899 9.083 32.162 1.00 87.19 322 ARG A C 1
ATOM 2510 O O . ARG A 1 322 ? -2.982 8.331 32.487 1.00 87.19 322 ARG A O 1
ATOM 2517 N N . LEU A 1 323 ? -5.164 8.667 32.047 1.00 84.31 323 LEU A N 1
ATOM 2518 C CA . LEU A 1 323 ? -5.512 7.256 32.165 1.00 84.31 323 LEU A CA 1
ATOM 2519 C C . LEU A 1 323 ? -4.712 6.470 31.116 1.00 84.31 323 LEU A C 1
ATOM 2521 O O . LEU A 1 323 ? -4.779 6.829 29.941 1.00 84.31 323 LEU A O 1
ATOM 2525 N N . PRO A 1 324 ? -3.995 5.395 31.490 1.00 86.50 324 PRO A N 1
ATOM 2526 C CA . PRO A 1 324 ? -3.102 4.675 30.581 1.00 86.50 324 PRO A CA 1
ATOM 2527 C C . PRO A 1 324 ? -3.769 4.275 29.262 1.00 86.50 324 PRO A C 1
ATOM 2529 O O . PRO A 1 324 ? -3.208 4.487 28.190 1.00 86.50 324 PRO A O 1
ATOM 2532 N N . VAL A 1 325 ? -5.011 3.781 29.325 1.00 86.75 325 VAL A N 1
ATOM 2533 C CA . VAL A 1 325 ? -5.800 3.449 28.130 1.00 86.75 325 VAL A CA 1
ATOM 2534 C C . VAL A 1 325 ? -6.016 4.670 27.230 1.00 86.75 325 VAL A C 1
ATOM 2536 O O . VAL A 1 325 ? -5.804 4.583 26.025 1.00 86.75 325 VAL A O 1
ATOM 2539 N N . VAL A 1 326 ? -6.360 5.831 27.786 1.00 90.62 326 VAL A N 1
ATOM 2540 C CA . VAL A 1 326 ? -6.600 7.055 27.008 1.00 90.62 326 VAL A CA 1
ATOM 2541 C C . VAL A 1 326 ? -5.289 7.608 26.460 1.00 90.62 326 VAL A C 1
ATOM 2543 O O . VAL A 1 326 ? -5.220 7.931 25.278 1.00 90.62 326 VAL A O 1
ATOM 2546 N N . PHE A 1 327 ? -4.236 7.645 27.277 1.00 92.75 327 PHE A N 1
ATOM 2547 C CA . PHE A 1 327 ? -2.916 8.126 26.881 1.00 92.75 327 PHE A CA 1
ATOM 2548 C C . PHE A 1 327 ? -2.347 7.326 25.702 1.00 92.75 327 PHE A C 1
ATOM 2550 O O . PHE A 1 327 ? -1.995 7.907 24.675 1.00 92.75 327 PHE A O 1
ATOM 2557 N N . PHE A 1 328 ? -2.313 5.992 25.807 1.00 95.12 328 PHE A N 1
ATOM 2558 C CA . PHE A 1 328 ? -1.832 5.139 24.718 1.00 95.12 328 PHE A CA 1
ATOM 2559 C C . PHE A 1 328 ? -2.724 5.232 23.474 1.00 95.12 328 PHE A C 1
ATOM 2561 O O . PHE A 1 328 ? -2.210 5.229 22.357 1.00 95.12 328 PHE A O 1
ATOM 2568 N N . GLY A 1 329 ? -4.043 5.375 23.645 1.00 94.94 329 GLY A N 1
ATOM 2569 C CA . GLY A 1 329 ? -4.968 5.578 22.525 1.00 94.94 329 GLY A CA 1
ATOM 2570 C C . GLY A 1 329 ? -4.708 6.894 21.794 1.00 94.94 329 GLY A C 1
ATOM 2571 O O . GLY A 1 329 ? -4.599 6.923 20.569 1.00 94.94 329 GLY A O 1
ATOM 2572 N N . PHE A 1 330 ? -4.525 7.977 22.543 1.00 95.06 330 PHE A N 1
ATOM 2573 C CA . PHE A 1 330 ? -4.227 9.297 22.000 1.00 95.06 330 PHE A CA 1
ATOM 2574 C C . PHE A 1 330 ? -2.864 9.329 21.290 1.00 95.06 330 PHE A C 1
ATOM 2576 O O . PHE A 1 330 ? -2.769 9.812 20.160 1.00 95.06 330 PHE A O 1
ATOM 2583 N N . ALA A 1 331 ? -1.829 8.730 21.889 1.00 97.06 331 ALA A N 1
ATOM 2584 C CA . ALA A 1 331 ? -0.507 8.591 21.274 1.00 97.06 331 ALA A CA 1
ATOM 2585 C C . ALA A 1 331 ? -0.542 7.754 19.979 1.00 97.06 331 ALA A C 1
ATOM 2587 O O . ALA A 1 331 ? 0.114 8.104 18.991 1.00 97.06 331 ALA A O 1
ATOM 2588 N N . ALA A 1 332 ? -1.344 6.682 19.944 1.00 97.00 332 ALA A N 1
ATOM 2589 C CA . ALA A 1 332 ? -1.557 5.884 18.738 1.00 97.00 332 ALA A CA 1
ATOM 2590 C C . ALA A 1 332 ? -2.212 6.708 17.618 1.00 97.00 332 ALA A C 1
ATOM 2592 O O . ALA A 1 332 ? -1.744 6.671 16.480 1.00 97.00 332 ALA A O 1
ATOM 2593 N N . ILE A 1 333 ? -3.254 7.484 17.932 1.00 95.88 333 ILE A N 1
ATOM 2594 C CA . ILE A 1 333 ? -3.953 8.322 16.945 1.00 95.88 333 ILE A CA 1
ATOM 2595 C C . ILE A 1 333 ? -3.035 9.409 16.395 1.00 95.88 333 ILE A C 1
ATOM 2597 O O . ILE A 1 333 ? -2.977 9.572 15.179 1.00 95.88 333 ILE A O 1
ATOM 2601 N N . ILE A 1 334 ? -2.271 10.098 17.250 1.00 96.88 334 ILE A N 1
ATOM 2602 C CA . ILE A 1 334 ? -1.273 11.081 16.800 1.00 96.88 334 ILE A CA 1
ATOM 2603 C C . ILE A 1 334 ? -0.271 10.425 15.847 1.00 96.88 334 ILE A C 1
ATOM 2605 O O . ILE A 1 334 ? 0.027 10.979 14.790 1.00 96.88 334 ILE A O 1
ATOM 2609 N N . SER A 1 335 ? 0.205 9.225 16.183 1.00 97.69 335 SER A N 1
ATOM 2610 C CA . SER A 1 335 ? 1.134 8.486 15.326 1.00 97.69 335 SER A CA 1
ATOM 2611 C C . SER A 1 335 ? 0.511 8.190 13.957 1.00 97.69 335 SER A C 1
ATOM 2613 O O . SER A 1 335 ? 1.111 8.519 12.936 1.00 97.69 335 SER A O 1
ATOM 2615 N N . TYR A 1 336 ? -0.719 7.665 13.907 1.00 96.44 336 TYR A N 1
ATOM 2616 C CA . TYR A 1 336 ? -1.427 7.416 12.642 1.00 96.44 336 TYR A CA 1
ATOM 2617 C C . TYR A 1 336 ? -1.755 8.692 11.856 1.00 96.44 336 TYR A C 1
ATOM 2619 O O . TYR A 1 336 ? -1.731 8.678 10.626 1.00 96.44 336 TYR A O 1
ATOM 2627 N N . TRP A 1 337 ? -2.008 9.810 12.532 1.00 95.62 337 TRP A N 1
ATOM 2628 C CA . TRP A 1 337 ? -2.201 11.110 11.890 1.00 95.62 337 TRP A CA 1
ATOM 2629 C C . TRP A 1 337 ? -0.920 11.621 11.227 1.00 95.62 337 TRP A C 1
ATOM 2631 O O . TRP A 1 337 ? -0.963 12.065 10.079 1.00 95.62 337 TRP A O 1
ATOM 2641 N N . ILE A 1 338 ? 0.226 11.512 11.904 1.00 96.38 338 ILE A N 1
ATOM 2642 C CA . ILE A 1 338 ? 1.530 11.867 11.324 1.00 96.38 338 ILE A CA 1
ATOM 2643 C C . ILE A 1 338 ? 1.828 10.972 10.116 1.00 96.38 338 ILE A C 1
ATOM 2645 O O . ILE A 1 338 ? 2.235 11.477 9.064 1.00 96.38 338 ILE A O 1
ATOM 2649 N N . LEU A 1 339 ? 1.560 9.664 10.226 1.00 95.56 339 LEU A N 1
ATOM 2650 C CA . LEU A 1 339 ? 1.662 8.734 9.098 1.00 95.56 339 LEU A CA 1
ATOM 2651 C C . LEU A 1 339 ? 0.806 9.197 7.920 1.00 95.56 339 LEU A C 1
ATOM 2653 O O . LEU A 1 339 ? 1.301 9.259 6.798 1.00 95.56 339 LEU A O 1
ATOM 2657 N N . TYR A 1 340 ? -0.453 9.560 8.158 1.00 95.00 340 TYR A N 1
ATOM 2658 C CA . TYR A 1 340 ? -1.357 10.012 7.105 1.00 95.00 340 TYR A CA 1
ATOM 2659 C C . TYR A 1 340 ? -0.865 11.287 6.417 1.00 95.00 340 TYR A C 1
ATOM 2661 O O . TYR A 1 340 ? -0.711 11.292 5.195 1.00 95.00 340 TYR A O 1
ATOM 2669 N N . ILE A 1 341 ? -0.560 12.335 7.188 1.00 93.94 341 ILE A N 1
ATOM 2670 C CA . ILE A 1 341 ? -0.147 13.645 6.661 1.00 93.94 341 ILE A CA 1
ATOM 2671 C C . ILE A 1 341 ? 1.120 13.512 5.811 1.00 93.94 341 ILE A C 1
ATOM 2673 O O . ILE A 1 341 ? 1.178 14.014 4.687 1.00 93.94 341 ILE A O 1
ATOM 2677 N N . THR A 1 342 ? 2.115 12.778 6.310 1.00 94.94 342 THR A N 1
ATOM 2678 C CA . THR A 1 342 ? 3.376 12.548 5.587 1.00 94.94 342 THR A CA 1
ATOM 2679 C C . THR A 1 342 ? 3.199 11.635 4.368 1.00 94.94 342 THR A C 1
ATOM 2681 O O . THR A 1 342 ? 3.983 11.708 3.424 1.00 94.94 342 THR A O 1
ATOM 2684 N N . SER A 1 343 ? 2.140 10.819 4.328 1.00 92.12 343 SER A N 1
ATOM 2685 C CA . SER A 1 343 ? 1.808 9.945 3.192 1.00 92.12 343 SER A CA 1
ATOM 2686 C C . SER A 1 343 ? 1.022 10.642 2.073 1.00 92.12 343 SER A C 1
ATOM 2688 O O . SER A 1 343 ? 0.815 10.038 1.010 1.00 92.12 343 SER A O 1
ATOM 2690 N N . ILE A 1 344 ? 0.588 11.896 2.266 1.00 89.88 344 ILE A N 1
ATOM 2691 C CA . ILE A 1 344 ? -0.134 12.670 1.246 1.00 89.88 344 ILE A CA 1
ATOM 2692 C C . ILE A 1 344 ? 0.748 12.837 0.003 1.00 89.88 344 ILE A C 1
ATOM 2694 O O . ILE A 1 344 ? 1.946 13.111 0.078 1.00 89.88 344 ILE A O 1
ATOM 2698 N N . GLY A 1 345 ? 0.140 12.705 -1.181 1.00 85.31 345 GLY A N 1
ATOM 2699 C CA . GLY A 1 345 ? 0.874 12.658 -2.448 1.00 85.31 345 GLY A CA 1
ATOM 2700 C C . GLY A 1 345 ? 1.743 13.888 -2.726 1.00 85.31 345 GLY A C 1
ATOM 2701 O O . GLY A 1 345 ? 2.772 13.763 -3.378 1.00 85.31 345 GLY A O 1
ATOM 2702 N N . TRP A 1 346 ? 1.358 15.079 -2.257 1.00 85.38 346 TRP A N 1
ATOM 2703 C CA . TRP A 1 346 ? 2.200 16.281 -2.347 1.00 85.38 346 TRP A CA 1
ATOM 2704 C C . TRP A 1 346 ? 3.456 16.172 -1.469 1.00 85.38 346 TRP A C 1
ATOM 2706 O O . TRP A 1 346 ? 4.556 16.331 -1.989 1.00 85.38 346 TRP A O 1
ATOM 2716 N N . PHE A 1 347 ? 3.312 15.794 -0.194 1.00 88.94 347 PHE A N 1
ATOM 2717 C CA . PHE A 1 347 ? 4.445 15.655 0.726 1.00 88.94 347 PHE A CA 1
ATOM 2718 C C . PHE A 1 347 ? 5.433 14.597 0.229 1.00 88.94 347 PHE A C 1
ATOM 2720 O O . PHE A 1 347 ? 6.625 14.858 0.120 1.00 88.94 347 PHE A O 1
ATOM 2727 N N . ARG A 1 348 ? 4.931 13.426 -0.180 1.00 88.00 348 ARG A N 1
ATOM 2728 C CA . ARG A 1 348 ? 5.765 12.326 -0.683 1.00 88.00 348 ARG A CA 1
ATOM 2729 C C . ARG A 1 348 ? 6.520 12.666 -1.973 1.00 88.00 348 ARG A C 1
ATOM 2731 O O . ARG A 1 348 ? 7.564 12.077 -2.225 1.00 88.00 348 ARG A O 1
ATOM 2738 N N . ARG A 1 349 ? 6.002 13.588 -2.793 1.00 82.62 349 ARG A N 1
ATOM 2739 C CA . ARG A 1 349 ? 6.695 14.064 -4.002 1.00 82.62 349 ARG A CA 1
ATOM 2740 C C . ARG A 1 349 ? 7.867 14.983 -3.682 1.00 82.62 349 ARG A C 1
ATOM 2742 O O . ARG A 1 349 ? 8.866 14.916 -4.380 1.00 82.62 349 ARG A O 1
ATOM 2749 N N . LEU A 1 350 ? 7.733 15.824 -2.659 1.00 85.06 350 LEU A N 1
ATOM 2750 C CA . LEU A 1 350 ? 8.772 16.780 -2.273 1.00 85.06 350 LEU A CA 1
ATOM 2751 C C . LEU A 1 350 ? 9.800 16.175 -1.309 1.00 85.06 350 LEU A C 1
ATOM 2753 O O . LEU A 1 350 ? 10.983 16.475 -1.404 1.00 85.06 350 LEU A O 1
ATOM 2757 N N . TYR A 1 351 ? 9.356 15.309 -0.396 1.00 87.38 351 TYR A N 1
ATOM 2758 C CA . TYR A 1 351 ? 10.152 14.804 0.724 1.00 87.38 351 TYR A CA 1
ATOM 2759 C C . TYR A 1 351 ? 10.025 13.282 0.863 1.00 87.38 351 TYR A C 1
ATOM 2761 O O . TYR A 1 351 ? 9.633 12.769 1.912 1.00 87.38 351 TYR A O 1
ATOM 2769 N N . TYR A 1 352 ? 10.332 12.541 -0.207 1.00 84.62 352 TYR A N 1
ATOM 2770 C CA . TYR A 1 352 ? 10.159 11.082 -0.241 1.00 84.62 352 TYR A CA 1
ATOM 2771 C C . TYR A 1 352 ? 10.932 10.352 0.871 1.00 84.62 352 TYR A C 1
ATOM 2773 O O . TYR A 1 352 ? 10.361 9.514 1.569 1.00 84.62 352 TYR A O 1
ATOM 2781 N N . GLU A 1 353 ? 12.207 10.695 1.078 1.00 85.44 353 GLU A N 1
ATOM 2782 C CA . GLU A 1 353 ? 13.057 10.063 2.099 1.00 85.44 353 GLU A CA 1
ATOM 2783 C C . GLU A 1 353 ? 12.532 10.335 3.520 1.00 85.44 353 GLU A C 1
ATOM 2785 O O . GLU A 1 353 ? 12.447 9.425 4.345 1.00 85.44 353 GLU A O 1
ATOM 2790 N N . THR A 1 354 ? 12.102 11.573 3.796 1.00 89.81 354 THR A N 1
ATOM 2791 C CA . THR A 1 354 ? 11.489 11.954 5.078 1.00 89.81 354 THR A CA 1
ATOM 2792 C C . THR A 1 354 ? 10.173 11.221 5.302 1.00 89.81 354 THR A C 1
ATOM 2794 O O . THR A 1 354 ? 9.952 10.695 6.391 1.00 89.81 354 THR A O 1
ATOM 2797 N N . PHE A 1 355 ? 9.319 11.143 4.276 1.00 92.31 355 PHE A N 1
ATOM 2798 C CA . PHE A 1 355 ? 8.101 10.337 4.315 1.00 92.31 355 PHE A CA 1
ATOM 2799 C C . PHE A 1 355 ? 8.428 8.894 4.702 1.00 92.31 355 PHE A C 1
ATOM 2801 O O . PHE A 1 355 ? 7.844 8.386 5.652 1.00 92.31 355 PHE A O 1
ATOM 2808 N N . LEU A 1 356 ? 9.379 8.250 4.021 1.00 89.19 356 LEU A N 1
ATOM 2809 C CA . LEU A 1 356 ? 9.723 6.852 4.273 1.00 89.19 356 LEU A CA 1
ATOM 2810 C C . LEU A 1 356 ? 10.232 6.639 5.708 1.00 89.19 356 LEU A C 1
ATOM 2812 O O . LEU A 1 356 ? 9.787 5.710 6.385 1.00 89.19 356 LEU A O 1
ATOM 2816 N N . GLY A 1 357 ? 11.122 7.514 6.185 1.00 91.25 357 GLY A N 1
ATOM 2817 C CA . GLY A 1 357 ? 11.667 7.447 7.543 1.00 91.25 357 GLY A CA 1
ATOM 2818 C C . GLY A 1 357 ? 10.599 7.631 8.624 1.00 91.25 357 GLY A C 1
ATOM 2819 O O . GLY A 1 357 ? 10.493 6.805 9.535 1.00 91.25 357 GLY A O 1
ATOM 2820 N N . LEU A 1 358 ? 9.764 8.669 8.498 1.00 95.62 358 LEU A N 1
ATOM 2821 C CA . LEU A 1 358 ? 8.653 8.916 9.423 1.00 95.62 358 LEU A CA 1
ATOM 2822 C C . LEU A 1 358 ? 7.619 7.791 9.363 1.00 95.62 358 LEU A C 1
ATOM 2824 O O . LEU A 1 358 ? 7.108 7.385 10.406 1.00 95.62 358 LEU A O 1
ATOM 2828 N N . HIS A 1 359 ? 7.359 7.248 8.171 1.00 95.06 359 HIS A N 1
ATOM 2829 C CA . HIS A 1 359 ? 6.415 6.156 7.997 1.00 95.06 359 HIS A CA 1
ATOM 2830 C C . HIS A 1 359 ? 6.850 4.915 8.778 1.00 95.06 359 HIS A C 1
ATOM 2832 O O . HIS A 1 359 ? 6.054 4.339 9.507 1.00 95.06 359 HIS A O 1
ATOM 2838 N N . ILE A 1 360 ? 8.129 4.537 8.707 1.00 92.56 360 ILE A N 1
ATOM 2839 C CA . ILE A 1 360 ? 8.660 3.396 9.467 1.00 92.56 360 ILE A CA 1
ATOM 2840 C C . ILE A 1 360 ? 8.623 3.675 10.976 1.00 92.56 360 ILE A C 1
ATOM 2842 O O . ILE A 1 360 ? 8.120 2.849 11.740 1.00 92.56 360 ILE A O 1
ATOM 2846 N N . LEU A 1 361 ? 9.127 4.835 11.407 1.00 96.00 361 LEU A N 1
ATOM 2847 C CA . LEU A 1 361 ? 9.236 5.187 12.825 1.00 96.00 361 LEU A CA 1
ATOM 2848 C C . LEU A 1 361 ? 7.866 5.216 13.516 1.00 96.00 361 LEU A C 1
ATOM 2850 O O . LEU A 1 361 ? 7.655 4.530 14.520 1.00 96.00 361 LEU A O 1
ATOM 2854 N N . PHE A 1 362 ? 6.922 5.985 12.968 1.00 97.50 362 PHE A N 1
ATOM 2855 C CA . PHE A 1 362 ? 5.602 6.146 13.575 1.00 97.50 362 PHE A CA 1
ATOM 2856 C C . PHE A 1 362 ? 4.726 4.913 13.406 1.00 97.50 362 PHE A C 1
ATOM 2858 O O . PHE A 1 362 ? 3.852 4.692 14.236 1.00 97.50 362 PHE A O 1
ATOM 2865 N N . GLN A 1 363 ? 4.976 4.064 12.410 1.00 95.38 363 GLN A N 1
ATOM 2866 C CA . GLN A 1 363 ? 4.273 2.793 12.288 1.00 95.38 363 GLN A CA 1
ATOM 2867 C C . GLN A 1 363 ? 4.699 1.800 13.382 1.00 95.38 363 GLN A C 1
ATOM 2869 O O . GLN A 1 363 ? 3.841 1.131 13.964 1.00 95.38 363 GLN A O 1
ATOM 2874 N N . VAL A 1 364 ? 5.995 1.727 13.710 1.00 95.19 364 VAL A N 1
ATOM 2875 C CA . VAL A 1 364 ? 6.483 0.922 14.847 1.00 95.19 364 VAL A CA 1
ATOM 2876 C C . VAL A 1 364 ? 5.934 1.474 16.166 1.00 95.19 364 VAL A C 1
ATOM 2878 O O . VAL A 1 364 ? 5.396 0.712 16.972 1.00 95.19 364 VAL A O 1
ATOM 2881 N N . GLY A 1 365 ? 5.999 2.796 16.356 1.00 96.69 365 GLY A N 1
ATOM 2882 C CA . GLY A 1 365 ? 5.433 3.465 17.531 1.00 96.69 365 GLY A CA 1
ATOM 2883 C C . GLY A 1 365 ? 3.929 3.222 17.683 1.00 96.69 365 GLY A C 1
ATOM 2884 O O . GLY A 1 365 ? 3.477 2.812 18.750 1.00 96.69 365 GLY A O 1
ATOM 2885 N N . ALA A 1 366 ? 3.156 3.379 16.605 1.00 96.56 366 ALA A N 1
ATOM 2886 C CA . ALA A 1 366 ? 1.712 3.174 16.605 1.00 96.56 366 ALA A CA 1
ATOM 2887 C C . ALA A 1 366 ? 1.322 1.738 16.982 1.00 96.56 366 ALA A C 1
ATOM 2889 O O . ALA A 1 366 ? 0.405 1.556 17.782 1.00 96.56 366 ALA A O 1
ATOM 2890 N N . LEU A 1 367 ? 2.024 0.716 16.471 1.00 96.69 367 LEU A N 1
ATOM 2891 C CA . LEU A 1 367 ? 1.783 -0.672 16.887 1.00 96.69 367 LEU A CA 1
ATOM 2892 C C . LEU A 1 367 ? 2.066 -0.878 18.379 1.00 96.69 367 LEU A C 1
ATOM 2894 O O . LEU A 1 367 ? 1.273 -1.531 19.060 1.00 96.69 367 LEU A O 1
ATOM 2898 N N . GLY A 1 368 ? 3.154 -0.296 18.894 1.00 97.00 368 GLY A N 1
ATOM 2899 C CA . GLY A 1 368 ? 3.473 -0.321 20.322 1.00 97.00 368 GLY A CA 1
ATOM 2900 C C . GLY A 1 368 ? 2.374 0.326 21.167 1.00 97.00 368 GLY A C 1
ATOM 2901 O O . GLY A 1 368 ? 1.874 -0.284 22.110 1.00 97.00 368 GLY A O 1
ATOM 2902 N N . PHE A 1 369 ? 1.927 1.524 20.791 1.00 97.69 369 PHE A N 1
ATOM 2903 C CA . PHE A 1 369 ? 0.853 2.218 21.498 1.00 97.69 369 PHE A CA 1
ATOM 2904 C C . PHE A 1 369 ? -0.476 1.459 21.438 1.00 97.69 369 PHE A C 1
ATOM 2906 O O . PHE A 1 369 ? -1.116 1.295 22.472 1.00 97.69 369 PHE A O 1
ATOM 2913 N N . VAL A 1 370 ? -0.867 0.905 20.285 1.00 96.50 370 VAL A N 1
ATOM 2914 C CA . VAL A 1 370 ? -2.087 0.081 20.170 1.00 96.50 370 VAL A CA 1
ATOM 2915 C C . VAL A 1 370 ? -2.003 -1.185 21.034 1.00 96.50 370 VAL A C 1
ATOM 2917 O O . VAL A 1 370 ? -2.996 -1.570 21.654 1.00 96.50 370 VAL A O 1
ATOM 2920 N N . TYR A 1 371 ? -0.828 -1.816 21.129 1.00 95.81 371 TYR A N 1
ATOM 2921 C CA . TYR A 1 371 ? -0.617 -3.003 21.966 1.00 95.81 371 TYR A CA 1
ATOM 2922 C C . TYR A 1 371 ? -0.880 -2.731 23.457 1.00 95.81 371 TYR A C 1
ATOM 2924 O O . TYR A 1 371 ? -1.478 -3.563 24.153 1.00 95.81 371 TYR A O 1
ATOM 2932 N N . PHE A 1 372 ? -0.450 -1.565 23.947 1.00 93.19 372 PHE A N 1
ATOM 2933 C CA . PHE A 1 372 ? -0.663 -1.146 25.336 1.00 93.19 372 PHE A CA 1
ATOM 2934 C C . PHE A 1 372 ? -2.007 -0.445 25.569 1.00 93.19 372 PHE A C 1
ATOM 2936 O O . PHE A 1 372 ? -2.500 -0.454 26.694 1.00 93.19 372 PHE A O 1
ATOM 2943 N N . HIS A 1 373 ? -2.632 0.093 24.521 1.00 92.00 373 HIS A N 1
ATOM 2944 C CA . HIS A 1 373 ? -3.937 0.747 24.589 1.00 92.00 373 HIS A CA 1
ATOM 2945 C C . HIS A 1 373 ? -5.056 -0.219 24.993 1.00 92.00 373 HIS A C 1
ATOM 2947 O O . HIS A 1 373 ? -5.877 0.126 25.841 1.00 92.00 373 HIS A O 1
ATOM 2953 N N . TYR A 1 374 ? -5.100 -1.425 24.406 1.00 86.69 374 TYR A N 1
ATOM 2954 C CA . TYR A 1 374 ? -6.242 -2.319 24.593 1.00 86.69 374 TYR A CA 1
ATOM 2955 C C . TYR A 1 374 ? -5.888 -3.821 24.536 1.00 86.69 374 TYR A C 1
ATOM 2957 O O . TYR A 1 374 ? -5.291 -4.268 23.553 1.00 86.69 374 TYR A O 1
ATOM 2965 N N . PRO A 1 375 ? -6.295 -4.659 25.519 1.00 82.88 375 PRO A N 1
ATOM 2966 C CA . PRO A 1 375 ? -5.908 -6.075 25.569 1.00 82.88 375 PRO A CA 1
ATOM 2967 C C . PRO A 1 375 ? -6.313 -6.890 24.340 1.00 82.88 375 PRO A C 1
ATOM 2969 O O . PRO A 1 375 ? -5.520 -7.687 23.839 1.00 82.88 375 PRO A O 1
ATOM 2972 N N . THR A 1 376 ? -7.525 -6.678 23.820 1.00 83.94 376 THR A N 1
ATOM 2973 C CA . THR A 1 376 ? -8.011 -7.404 22.635 1.00 83.94 376 THR A CA 1
ATOM 2974 C C . THR A 1 376 ? -7.160 -7.086 21.403 1.00 83.94 376 THR A C 1
ATOM 2976 O O . THR A 1 376 ? -6.972 -7.957 20.556 1.00 83.94 376 THR A O 1
ATOM 2979 N N . ALA A 1 377 ? -6.578 -5.881 21.329 1.00 89.69 377 ALA A N 1
ATOM 2980 C CA . ALA A 1 377 ? -5.758 -5.451 20.202 1.00 89.69 377 ALA A CA 1
ATOM 2981 C C . ALA A 1 377 ? -4.413 -6.176 20.102 1.00 89.69 377 ALA A C 1
ATOM 2983 O O . ALA A 1 377 ? -3.871 -6.303 19.005 1.00 89.69 377 ALA A O 1
ATOM 2984 N N . ARG A 1 378 ? -3.903 -6.727 21.210 1.00 92.12 378 ARG A N 1
ATOM 2985 C CA . ARG A 1 378 ? -2.601 -7.412 21.259 1.00 92.12 378 ARG A CA 1
ATOM 2986 C C . ARG A 1 378 ? -2.493 -8.538 20.238 1.00 92.12 378 ARG A C 1
ATOM 2988 O O . ARG A 1 378 ? -1.498 -8.622 19.531 1.00 92.12 378 ARG A O 1
ATOM 2995 N N . SER A 1 379 ? -3.530 -9.368 20.126 1.00 92.19 379 SER A N 1
ATOM 2996 C CA . SER A 1 379 ? -3.557 -10.487 19.174 1.00 92.19 379 SER A CA 1
ATOM 2997 C C . SER A 1 379 ? -3.430 -10.019 17.718 1.00 92.19 379 SER A C 1
ATOM 2999 O O . SER A 1 379 ? -2.653 -10.583 16.951 1.00 92.19 379 SER A O 1
ATOM 3001 N N . TYR A 1 380 ? -4.113 -8.933 17.359 1.00 94.75 380 TYR A N 1
ATOM 3002 C CA . TYR A 1 380 ? -4.061 -8.336 16.026 1.00 94.75 380 TYR A CA 1
ATOM 3003 C C . TYR A 1 380 ? -2.724 -7.650 15.749 1.00 94.75 380 TYR A C 1
ATOM 3005 O O . TYR A 1 380 ? -2.187 -7.785 14.652 1.00 94.75 380 TYR A O 1
ATOM 3013 N N . VAL A 1 381 ? -2.144 -6.966 16.741 1.00 96.50 381 VAL A N 1
ATOM 3014 C CA . VAL A 1 381 ? -0.794 -6.392 16.624 1.00 96.50 381 VAL A CA 1
ATOM 3015 C C . VAL A 1 381 ? 0.241 -7.500 16.420 1.00 96.50 381 VAL A C 1
ATOM 3017 O O . VAL A 1 381 ? 1.068 -7.394 15.520 1.00 96.50 381 VAL A O 1
ATOM 3020 N N . LEU A 1 382 ? 0.168 -8.596 17.181 1.00 95.38 382 LEU A N 1
ATOM 3021 C CA . LEU A 1 382 ? 1.063 -9.745 17.011 1.00 95.38 382 LEU A CA 1
ATOM 3022 C C . LEU A 1 382 ? 0.898 -10.405 15.636 1.00 95.38 382 LEU A C 1
ATOM 3024 O O . LEU A 1 382 ? 1.898 -10.706 14.988 1.00 95.38 382 LEU A O 1
ATOM 3028 N N . ALA A 1 383 ? -0.336 -10.568 15.151 1.00 94.00 383 ALA A N 1
ATOM 3029 C CA . ALA A 1 383 ? -0.592 -11.059 13.795 1.00 94.00 383 ALA A CA 1
ATOM 3030 C C . ALA A 1 383 ? -0.003 -10.120 12.726 1.00 94.00 383 ALA A C 1
ATOM 3032 O O . ALA A 1 383 ? 0.608 -10.574 11.762 1.00 94.00 383 ALA A O 1
ATOM 3033 N N . THR A 1 384 ? -0.126 -8.807 12.927 1.00 94.88 384 THR A N 1
ATOM 3034 C CA . THR A 1 384 ? 0.447 -7.780 12.045 1.00 94.88 384 THR A CA 1
ATOM 3035 C C . THR A 1 384 ? 1.978 -7.863 12.009 1.00 94.88 384 THR A C 1
ATOM 3037 O O . THR A 1 384 ? 2.578 -7.871 10.933 1.00 94.88 384 THR A O 1
ATOM 3040 N N . LEU A 1 385 ? 2.617 -7.999 13.176 1.00 93.31 385 LEU A N 1
ATOM 3041 C CA . LEU A 1 385 ? 4.067 -8.184 13.294 1.00 93.31 385 LEU A CA 1
ATOM 3042 C C . LEU A 1 385 ? 4.535 -9.487 12.642 1.00 93.31 385 LEU A C 1
ATOM 3044 O O . LEU A 1 385 ? 5.579 -9.493 11.994 1.00 93.31 385 LEU A O 1
ATOM 3048 N N . LEU A 1 386 ? 3.764 -10.570 12.771 1.00 91.75 386 LEU A N 1
ATOM 3049 C CA . LEU A 1 386 ? 4.063 -11.844 12.121 1.00 91.75 386 LEU A CA 1
ATOM 3050 C C . LEU A 1 386 ? 4.046 -11.708 10.593 1.00 91.75 386 LEU A C 1
ATOM 3052 O O . LEU A 1 386 ? 4.992 -12.142 9.940 1.00 91.75 386 LEU A O 1
ATOM 3056 N N . ILE A 1 387 ? 3.017 -11.066 10.026 1.00 90.25 387 ILE A N 1
ATOM 3057 C CA . ILE A 1 387 ? 2.921 -10.811 8.577 1.00 90.25 387 ILE A CA 1
ATOM 3058 C C . ILE A 1 387 ? 4.135 -10.010 8.095 1.00 90.25 387 ILE A C 1
ATOM 3060 O O . ILE A 1 387 ? 4.778 -10.386 7.113 1.00 90.25 387 ILE A O 1
ATOM 3064 N N . TRP A 1 388 ? 4.486 -8.940 8.814 1.00 88.94 388 TRP A N 1
ATOM 3065 C CA . TRP A 1 388 ? 5.666 -8.136 8.503 1.00 88.94 388 TRP A CA 1
ATOM 3066 C C . TRP A 1 388 ? 6.962 -8.954 8.576 1.00 88.94 388 TRP A C 1
ATOM 3068 O O . TRP A 1 388 ? 7.775 -8.908 7.652 1.00 88.94 388 TRP A O 1
ATOM 3078 N N . ALA A 1 389 ? 7.154 -9.733 9.643 1.00 87.75 389 ALA A N 1
ATOM 3079 C CA . ALA A 1 389 ? 8.354 -10.538 9.841 1.00 87.75 389 ALA A CA 1
ATOM 3080 C C . ALA A 1 389 ? 8.521 -11.589 8.736 1.00 87.75 389 ALA A C 1
ATOM 3082 O O . ALA A 1 389 ? 9.618 -11.731 8.197 1.00 87.75 389 ALA A O 1
ATOM 3083 N N . VAL A 1 390 ? 7.441 -12.277 8.350 1.00 85.44 390 VAL A N 1
ATOM 3084 C CA . VAL A 1 390 ? 7.457 -13.255 7.251 1.00 85.44 390 VAL A CA 1
ATOM 3085 C C . VAL A 1 390 ? 7.869 -12.590 5.937 1.00 85.44 390 VAL A C 1
ATOM 3087 O O . VAL A 1 390 ? 8.795 -13.075 5.288 1.00 85.44 390 VAL A O 1
ATOM 3090 N N . ASP A 1 391 ? 7.261 -11.457 5.571 1.00 82.81 391 ASP A N 1
ATOM 3091 C CA . ASP A 1 391 ? 7.627 -10.715 4.352 1.00 82.81 391 ASP A CA 1
ATOM 3092 C C . ASP A 1 391 ? 9.115 -10.302 4.366 1.00 82.81 391 ASP A C 1
ATOM 3094 O O . ASP A 1 391 ? 9.835 -10.507 3.382 1.00 82.81 391 ASP A O 1
ATOM 3098 N N . ARG A 1 392 ? 9.631 -9.814 5.505 1.00 82.88 392 ARG A N 1
ATOM 3099 C CA . ARG A 1 392 ? 11.049 -9.437 5.651 1.00 82.88 392 ARG A CA 1
ATOM 3100 C C . ARG A 1 392 ? 12.004 -10.634 5.606 1.00 82.88 392 ARG A C 1
ATOM 3102 O O . ARG A 1 392 ? 13.087 -10.512 5.030 1.00 82.88 392 ARG A O 1
ATOM 3109 N N . ILE A 1 393 ? 11.636 -11.777 6.184 1.00 81.75 393 ILE A N 1
ATOM 3110 C CA . ILE A 1 393 ? 12.445 -13.007 6.148 1.00 81.75 393 ILE A CA 1
ATOM 3111 C C . ILE A 1 393 ? 12.513 -13.550 4.720 1.00 81.75 393 ILE A C 1
ATOM 3113 O O . ILE A 1 393 ? 13.606 -13.835 4.230 1.00 81.75 393 ILE A O 1
ATOM 3117 N N . VAL A 1 394 ? 11.376 -13.623 4.021 1.00 77.56 394 VAL A N 1
ATOM 3118 C CA . VAL A 1 394 ? 11.329 -14.034 2.609 1.00 77.56 394 VAL A CA 1
ATOM 3119 C C . VAL A 1 394 ? 12.192 -13.101 1.758 1.00 77.56 394 VAL A C 1
ATOM 3121 O O . VAL A 1 394 ? 13.002 -13.573 0.956 1.00 77.56 394 VAL A O 1
ATOM 3124 N N . TRP A 1 395 ? 12.097 -11.785 1.982 1.00 78.00 395 TRP A N 1
ATOM 3125 C CA . TRP A 1 395 ? 12.983 -10.803 1.353 1.00 78.00 395 TRP A CA 1
ATOM 3126 C C . TRP A 1 395 ? 14.460 -11.118 1.595 1.00 78.00 395 TRP A C 1
ATOM 3128 O O . TRP A 1 395 ? 15.218 -11.250 0.632 1.00 78.00 395 TRP A O 1
ATOM 3138 N N . ARG A 1 396 ? 14.858 -11.330 2.855 1.00 77.12 396 ARG A N 1
ATOM 3139 C CA . ARG A 1 396 ? 16.247 -11.635 3.235 1.00 77.12 396 ARG A CA 1
ATOM 3140 C C . ARG A 1 396 ? 16.770 -12.918 2.582 1.00 77.12 396 ARG A C 1
ATOM 3142 O O . ARG A 1 396 ? 17.866 -12.891 2.032 1.00 77.12 396 ARG A O 1
ATOM 3149 N N . ILE A 1 397 ? 15.998 -14.006 2.602 1.00 75.06 397 ILE A N 1
ATOM 3150 C CA . ILE A 1 397 ? 16.401 -15.300 2.018 1.00 75.06 397 ILE A CA 1
ATOM 3151 C C . ILE A 1 397 ? 16.597 -15.178 0.502 1.00 75.06 397 ILE A C 1
ATOM 3153 O O . ILE A 1 397 ? 17.527 -15.750 -0.060 1.00 75.06 397 ILE A O 1
ATOM 3157 N N . SER A 1 398 ? 15.747 -14.397 -0.165 1.00 73.88 398 SER A N 1
ATOM 3158 C CA . SER A 1 398 ? 15.797 -14.232 -1.621 1.00 73.88 398 SER A CA 1
ATOM 3159 C C . SER A 1 398 ? 16.907 -13.297 -2.124 1.00 73.88 398 SER A C 1
ATOM 3161 O O . SER A 1 398 ? 17.142 -13.238 -3.328 1.00 73.88 398 SER A O 1
ATOM 3163 N N . LEU A 1 399 ? 17.606 -12.581 -1.235 1.00 74.69 399 LEU A N 1
ATOM 3164 C CA . LEU A 1 399 ? 18.552 -11.522 -1.605 1.00 74.69 399 LEU A CA 1
ATOM 3165 C C . LEU A 1 399 ? 19.746 -12.030 -2.431 1.00 74.69 399 LEU A C 1
ATOM 3167 O O . LEU A 1 399 ? 20.191 -11.352 -3.354 1.00 74.69 399 LEU A O 1
ATOM 3171 N N . SER A 1 400 ? 20.258 -13.226 -2.131 1.00 66.62 400 SER A N 1
ATOM 3172 C CA . SER A 1 400 ? 21.407 -13.811 -2.843 1.00 66.62 400 SER A CA 1
ATOM 3173 C C . SER A 1 400 ? 21.074 -14.212 -4.284 1.00 66.62 400 SER A C 1
ATOM 3175 O O . SER A 1 400 ? 21.918 -14.092 -5.171 1.00 66.62 400 SER A O 1
ATOM 3177 N N . ALA A 1 401 ? 19.832 -14.635 -4.532 1.00 70.81 401 ALA A N 1
ATOM 3178 C CA . ALA A 1 401 ? 19.313 -14.954 -5.861 1.00 70.81 401 ALA A CA 1
ATOM 3179 C C . ALA A 1 401 ? 18.951 -13.705 -6.683 1.00 70.81 401 ALA A C 1
ATOM 3181 O O . ALA A 1 401 ? 18.472 -13.831 -7.800 1.00 70.81 401 ALA A O 1
ATOM 3182 N N . ARG A 1 402 ? 19.151 -12.506 -6.126 1.00 81.31 402 ARG A N 1
ATOM 3183 C CA . ARG A 1 402 ? 18.823 -11.223 -6.759 1.00 81.31 402 ARG A CA 1
ATOM 3184 C C . ARG A 1 402 ? 20.053 -10.390 -7.100 1.00 81.31 402 ARG A C 1
ATOM 3186 O O . ARG A 1 402 ? 19.890 -9.258 -7.534 1.00 81.31 402 ARG A O 1
ATOM 3193 N N . ARG A 1 403 ? 21.263 -10.907 -6.866 1.00 88.31 403 ARG A N 1
ATOM 3194 C CA . ARG A 1 403 ? 22.514 -10.223 -7.215 1.00 88.31 403 ARG A CA 1
ATOM 3195 C C . ARG A 1 403 ? 22.910 -10.521 -8.650 1.00 88.31 403 ARG A C 1
ATOM 3197 O O . ARG A 1 403 ? 22.963 -11.692 -9.035 1.00 88.31 403 ARG A O 1
ATOM 3204 N N . PHE A 1 404 ? 23.230 -9.463 -9.381 1.00 90.25 404 PHE A N 1
ATOM 3205 C CA . PHE A 1 404 ? 23.635 -9.506 -10.777 1.00 90.25 404 PHE A CA 1
ATOM 3206 C C . PHE A 1 404 ? 24.840 -8.602 -11.005 1.00 90.25 404 PHE A C 1
AT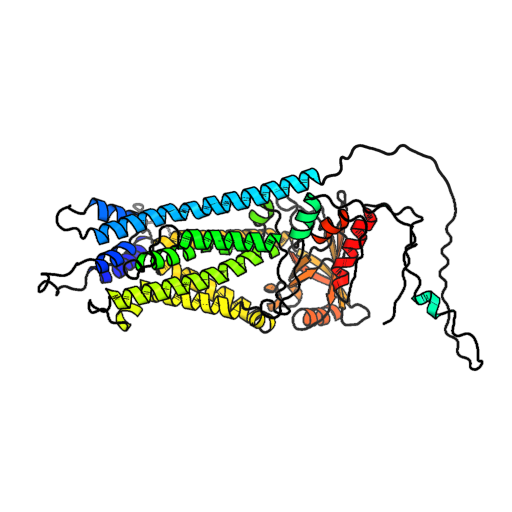OM 3208 O O . PHE A 1 404 ? 24.956 -7.545 -10.386 1.00 90.25 404 PHE A O 1
ATOM 3215 N N . THR A 1 405 ? 25.714 -9.014 -11.915 1.00 92.25 405 THR A N 1
ATOM 3216 C CA . THR A 1 405 ? 26.767 -8.156 -12.453 1.00 92.25 405 THR A CA 1
ATOM 3217 C C . THR A 1 405 ? 26.243 -7.527 -13.728 1.00 92.25 405 THR A C 1
ATOM 3219 O O . THR A 1 405 ? 25.774 -8.234 -14.619 1.00 92.25 405 THR A O 1
ATOM 3222 N N . THR A 1 406 ? 26.299 -6.205 -13.803 1.00 94.44 406 THR A N 1
ATOM 3223 C CA . THR A 1 406 ? 25.698 -5.447 -14.901 1.00 94.44 406 THR A CA 1
ATOM 3224 C C . THR A 1 406 ? 26.707 -4.501 -15.499 1.00 94.44 406 THR A C 1
ATOM 3226 O O . THR A 1 406 ? 27.537 -3.955 -14.767 1.00 94.44 406 THR A O 1
ATOM 3229 N N . SER A 1 407 ? 26.639 -4.302 -16.811 1.00 96.38 407 SER A N 1
ATOM 3230 C CA . SER A 1 407 ? 27.393 -3.247 -17.472 1.00 96.38 407 SER A CA 1
ATOM 3231 C C . SER A 1 407 ? 26.593 -1.950 -17.513 1.00 96.38 407 SER A C 1
ATOM 3233 O O . SER A 1 407 ? 25.363 -1.955 -17.607 1.00 96.38 407 SER A O 1
ATOM 3235 N N . LEU A 1 408 ? 27.316 -0.841 -17.404 1.00 96.69 408 LEU A N 1
ATOM 3236 C CA . LEU A 1 408 ? 26.798 0.516 -17.461 1.00 96.69 408 LEU A CA 1
ATOM 3237 C C . LEU A 1 408 ? 27.418 1.224 -18.664 1.00 96.69 408 LEU A C 1
ATOM 3239 O O . LEU A 1 408 ? 28.642 1.271 -18.807 1.00 96.69 408 LEU A O 1
ATOM 3243 N N . GLU A 1 409 ? 26.565 1.803 -19.497 1.00 95.81 409 GLU A N 1
ATOM 3244 C CA . GLU A 1 409 ? 26.954 2.622 -20.638 1.00 95.81 409 GLU A CA 1
ATOM 3245 C C . GLU A 1 409 ? 26.223 3.964 -20.570 1.00 95.81 409 GLU A C 1
ATOM 3247 O O . GLU A 1 409 ? 25.021 4.023 -20.313 1.00 95.81 409 GLU A O 1
ATOM 3252 N N . VAL A 1 410 ? 26.949 5.060 -20.790 1.00 95.62 410 VAL A N 1
ATOM 3253 C CA . VAL A 1 410 ? 26.342 6.386 -20.925 1.00 95.62 410 VAL A CA 1
ATOM 3254 C C . VAL A 1 410 ? 25.955 6.572 -22.386 1.00 95.62 410 VAL A C 1
ATOM 3256 O O . VAL A 1 410 ? 26.806 6.508 -23.270 1.00 95.62 410 VAL A O 1
ATOM 3259 N N . ALA A 1 411 ? 24.669 6.798 -22.636 1.00 92.50 411 ALA A N 1
ATOM 3260 C CA . ALA A 1 411 ? 24.149 7.007 -23.975 1.00 92.50 411 ALA A CA 1
ATOM 3261 C C . ALA A 1 411 ? 24.737 8.288 -24.610 1.00 92.50 411 ALA A C 1
ATOM 3263 O O . ALA A 1 411 ? 25.168 9.198 -23.894 1.00 92.50 411 ALA A O 1
ATOM 3264 N N . PRO A 1 412 ? 24.698 8.424 -25.951 1.00 91.44 412 PRO A N 1
ATOM 3265 C CA . PRO A 1 412 ? 25.273 9.578 -26.652 1.00 91.44 412 PRO A CA 1
ATOM 3266 C C . PRO A 1 412 ? 24.694 10.944 -26.256 1.00 91.44 412 PRO A C 1
ATOM 3268 O O . PRO A 1 412 ? 25.314 11.970 -26.515 1.00 91.44 412 PRO A O 1
ATOM 3271 N N . ASP A 1 413 ? 23.509 10.973 -25.640 1.00 90.12 413 ASP A N 1
ATOM 3272 C CA . ASP A 1 413 ? 22.895 12.196 -25.117 1.00 90.12 413 ASP A CA 1
ATOM 3273 C C . ASP A 1 413 ? 23.576 12.725 -23.839 1.00 90.12 413 ASP A C 1
ATOM 3275 O O . ASP A 1 413 ? 23.252 13.821 -23.389 1.00 90.12 413 ASP A O 1
ATOM 3279 N N . GLY A 1 414 ? 24.494 11.956 -23.241 1.00 92.50 414 GLY A N 1
ATOM 3280 C CA . GLY A 1 414 ? 25.254 12.316 -22.042 1.00 92.50 414 GLY A CA 1
ATOM 3281 C C . GLY A 1 414 ? 24.446 12.338 -20.740 1.00 92.50 414 GLY A C 1
ATOM 3282 O O . GLY A 1 414 ? 25.012 12.631 -19.680 1.00 92.50 414 GLY A O 1
ATOM 3283 N N . HIS A 1 415 ? 23.148 12.029 -20.805 1.00 92.56 415 HIS A N 1
ATOM 3284 C CA . HIS A 1 415 ? 22.195 12.148 -19.696 1.00 92.56 415 HIS A CA 1
ATOM 3285 C C . HIS A 1 415 ? 21.334 10.894 -19.491 1.00 92.56 415 HIS A C 1
ATOM 3287 O O . HIS A 1 415 ? 20.525 10.854 -18.560 1.00 92.56 415 HIS A O 1
ATOM 3293 N N . THR A 1 416 ? 21.503 9.868 -20.321 1.00 93.38 416 THR A N 1
ATOM 3294 C CA . THR A 1 416 ? 20.829 8.576 -20.186 1.00 93.38 416 THR A CA 1
ATOM 3295 C C . THR A 1 416 ? 21.852 7.469 -19.956 1.00 93.38 416 THR A C 1
ATOM 3297 O O . THR A 1 416 ? 22.937 7.471 -20.528 1.00 93.38 416 THR A O 1
ATOM 3300 N N . ILE A 1 417 ? 21.503 6.512 -19.103 1.00 95.38 417 ILE A N 1
ATOM 3301 C CA . ILE A 1 417 ? 22.323 5.356 -18.752 1.00 95.38 417 ILE A CA 1
ATOM 3302 C C . ILE A 1 417 ? 21.617 4.121 -19.292 1.00 95.38 417 ILE A C 1
ATOM 3304 O O . ILE A 1 417 ? 20.447 3.871 -18.982 1.00 95.38 417 ILE A O 1
ATOM 3308 N N . LEU A 1 418 ? 22.332 3.357 -20.103 1.00 94.94 418 LEU A N 1
ATOM 3309 C CA . LEU A 1 418 ? 21.929 2.042 -20.560 1.00 94.94 418 LEU A CA 1
ATOM 3310 C C . LEU A 1 418 ? 22.583 1.022 -19.638 1.00 94.94 418 LEU A C 1
ATOM 3312 O O . LEU A 1 418 ? 23.807 0.927 -19.541 1.00 94.94 418 LEU A O 1
ATOM 3316 N N . MET A 1 419 ? 21.752 0.294 -18.907 1.00 96.31 419 MET A N 1
ATOM 3317 C CA . MET A 1 419 ? 22.211 -0.744 -18.001 1.00 96.31 419 MET A CA 1
ATOM 3318 C C . MET A 1 419 ? 21.838 -2.100 -18.581 1.00 96.31 419 MET A C 1
ATOM 3320 O O . MET A 1 419 ? 20.655 -2.391 -18.776 1.00 96.31 419 MET A O 1
ATOM 3324 N N . HIS A 1 420 ? 22.852 -2.924 -18.827 1.00 95.88 420 HIS A N 1
ATOM 3325 C CA . HIS A 1 420 ? 22.693 -4.247 -19.416 1.00 95.88 420 HIS A CA 1
ATOM 3326 C C . HIS A 1 420 ? 23.021 -5.326 -18.388 1.00 95.88 420 HIS A C 1
ATOM 3328 O O . HIS A 1 420 ? 24.021 -5.259 -17.668 1.00 95.88 420 HIS A O 1
ATOM 3334 N N . CYS A 1 421 ? 22.163 -6.335 -18.320 1.00 94.25 421 CYS A N 1
ATOM 3335 C CA . CYS A 1 421 ? 22.329 -7.485 -17.453 1.00 94.25 421 CYS A CA 1
ATOM 3336 C C . CYS A 1 421 ? 22.015 -8.763 -18.217 1.00 94.25 421 CYS A C 1
ATOM 3338 O O . CYS A 1 421 ? 20.917 -8.923 -18.737 1.00 94.25 421 CYS A O 1
ATOM 3340 N N . ASP A 1 422 ? 22.933 -9.715 -18.184 1.00 92.25 422 ASP A N 1
ATOM 3341 C CA . ASP A 1 422 ? 22.693 -11.069 -18.662 1.00 92.25 422 ASP A CA 1
ATOM 3342 C C . ASP A 1 422 ? 22.033 -11.903 -17.558 1.00 92.25 422 ASP A C 1
ATOM 3344 O O . ASP A 1 422 ? 22.625 -12.171 -16.508 1.00 92.25 422 ASP A O 1
ATOM 3348 N N . VAL A 1 423 ? 20.761 -12.261 -17.752 1.00 89.75 423 VAL A N 1
ATOM 3349 C CA . VAL A 1 423 ? 19.979 -13.002 -16.756 1.00 89.75 423 VAL A CA 1
ATOM 3350 C C . VAL A 1 423 ? 19.954 -14.481 -17.109 1.00 89.75 423 VAL A C 1
ATOM 3352 O O . VAL A 1 423 ? 19.291 -14.891 -18.058 1.00 89.75 423 VAL A O 1
ATOM 3355 N N . ASP A 1 424 ? 20.596 -15.308 -16.285 1.00 87.44 424 ASP A N 1
ATOM 3356 C CA . ASP A 1 424 ? 20.506 -16.766 -16.394 1.00 87.44 424 ASP A CA 1
ATOM 3357 C C . ASP A 1 424 ? 19.106 -17.274 -15.999 1.00 87.44 424 ASP A C 1
ATOM 3359 O O . ASP A 1 424 ? 18.757 -17.333 -14.818 1.00 87.44 424 ASP A O 1
ATOM 3363 N N . LEU A 1 425 ? 18.301 -17.692 -16.977 1.00 84.50 425 LEU A N 1
ATOM 3364 C CA . LEU A 1 425 ? 16.936 -18.193 -16.761 1.00 84.50 425 LEU A CA 1
ATOM 3365 C C . LEU A 1 425 ? 16.880 -19.609 -16.152 1.00 84.50 425 LEU A C 1
ATOM 3367 O O . LEU A 1 425 ? 15.791 -20.152 -15.906 1.00 84.50 425 LEU A O 1
ATOM 3371 N N . GLN A 1 426 ? 18.033 -20.248 -15.931 1.00 77.50 426 GLN A N 1
ATOM 3372 C CA . GLN A 1 426 ? 18.138 -21.597 -15.369 1.00 77.50 426 GLN A CA 1
ATOM 3373 C C . GLN A 1 426 ? 18.525 -21.609 -13.889 1.00 77.50 426 GLN A C 1
ATOM 3375 O O . GLN A 1 426 ? 18.357 -22.646 -13.238 1.00 77.50 426 GLN A O 1
ATOM 3380 N N . ARG A 1 427 ? 18.958 -20.476 -13.325 1.00 75.75 427 ARG A N 1
ATOM 3381 C CA . ARG A 1 427 ? 19.317 -20.375 -11.907 1.00 75.75 427 ARG A CA 1
ATOM 3382 C C . ARG A 1 427 ? 18.114 -20.677 -11.006 1.00 75.75 427 ARG A C 1
ATOM 3384 O O . ARG A 1 427 ? 17.033 -20.101 -11.141 1.00 75.75 427 ARG A O 1
ATOM 3391 N N . ARG A 1 428 ? 18.307 -21.594 -10.053 1.00 69.94 428 ARG A N 1
ATOM 3392 C CA . ARG A 1 428 ? 17.286 -22.021 -9.082 1.00 69.94 428 ARG A CA 1
ATOM 3393 C C . ARG A 1 428 ? 17.757 -21.761 -7.660 1.00 69.94 428 ARG A C 1
ATOM 3395 O O . ARG A 1 428 ? 18.907 -22.032 -7.326 1.00 69.94 428 ARG A O 1
ATOM 3402 N N . LEU A 1 429 ? 16.841 -21.306 -6.813 1.00 66.94 429 LEU A N 1
ATOM 3403 C CA . LEU A 1 429 ? 17.015 -21.251 -5.365 1.00 66.94 429 LEU A CA 1
ATOM 3404 C C . LEU A 1 429 ? 16.062 -22.282 -4.750 1.00 66.94 429 LEU A C 1
ATOM 3406 O O . LEU A 1 429 ? 14.861 -22.232 -5.002 1.00 66.94 429 LEU A O 1
ATOM 3410 N N . PHE A 1 430 ? 16.593 -23.253 -4.001 1.00 71.81 430 PHE A N 1
ATOM 3411 C CA . PHE A 1 430 ? 15.810 -24.375 -3.451 1.00 71.81 430 PHE A CA 1
ATOM 3412 C C . PHE A 1 430 ? 14.946 -25.107 -4.501 1.00 71.81 430 PHE A C 1
ATOM 3414 O O . PHE A 1 430 ? 13.802 -25.467 -4.250 1.00 71.81 430 PHE A O 1
ATOM 3421 N N . GLY A 1 431 ? 15.476 -25.292 -5.716 1.00 67.06 431 GLY A N 1
ATOM 3422 C CA . GLY A 1 431 ? 14.768 -25.972 -6.808 1.00 67.06 431 GLY A CA 1
ATOM 3423 C C . GLY A 1 431 ? 13.711 -25.127 -7.533 1.00 67.06 431 GLY A C 1
ATOM 3424 O O . GLY A 1 431 ? 13.178 -25.581 -8.546 1.00 67.06 431 GLY A O 1
ATOM 3425 N N . ILE A 1 432 ? 13.462 -23.891 -7.091 1.00 66.38 432 ILE A N 1
ATOM 3426 C CA . ILE A 1 432 ? 12.469 -22.977 -7.665 1.00 66.38 432 ILE A CA 1
ATOM 3427 C C . ILE A 1 432 ? 13.198 -21.816 -8.356 1.00 66.38 432 ILE A C 1
ATOM 3429 O O . ILE A 1 432 ? 14.141 -21.238 -7.816 1.00 66.38 432 ILE A O 1
ATOM 3433 N N . ARG A 1 433 ? 12.778 -21.461 -9.576 1.00 68.94 433 ARG A N 1
ATOM 3434 C CA . ARG A 1 433 ? 13.212 -20.208 -10.218 1.00 68.94 433 ARG A CA 1
ATOM 3435 C C . ARG A 1 433 ? 12.541 -19.055 -9.483 1.00 68.94 433 ARG A C 1
ATOM 3437 O O . ARG A 1 433 ? 11.336 -19.124 -9.285 1.00 68.94 433 ARG A O 1
ATOM 3444 N N . VAL A 1 434 ? 13.265 -18.021 -9.072 1.00 68.81 434 VAL A N 1
ATOM 3445 C CA . VAL A 1 434 ? 12.684 -16.898 -8.315 1.00 68.81 434 VAL A CA 1
ATOM 3446 C C . VAL A 1 434 ? 13.049 -15.586 -8.988 1.00 68.81 434 VAL A C 1
ATOM 3448 O O . VAL A 1 434 ? 14.186 -15.389 -9.407 1.00 68.81 434 VAL A O 1
ATOM 3451 N N . GLY A 1 435 ? 12.075 -14.685 -9.063 1.00 76.81 435 GLY A N 1
ATOM 3452 C CA . GLY A 1 435 ? 12.258 -13.351 -9.611 1.00 76.81 435 GLY A CA 1
ATOM 3453 C C . GLY A 1 435 ? 12.547 -13.350 -11.112 1.00 76.81 435 GLY A C 1
ATOM 3454 O O . GLY A 1 435 ? 11.945 -14.123 -11.853 1.00 76.81 435 GLY A O 1
ATOM 3455 N N . VAL A 1 436 ? 13.485 -12.508 -11.550 1.00 78.06 436 VAL A N 1
ATOM 3456 C CA . VAL A 1 436 ? 13.827 -12.294 -12.970 1.00 78.06 436 VAL A CA 1
ATOM 3457 C C . VAL A 1 436 ? 14.336 -13.569 -13.652 1.00 78.06 436 VAL A C 1
ATOM 3459 O O . VAL A 1 436 ? 14.166 -13.736 -14.854 1.00 78.06 436 VAL A O 1
ATOM 3462 N N . HIS A 1 437 ? 14.844 -14.539 -12.886 1.00 80.94 437 HIS A N 1
ATOM 3463 C CA . HIS A 1 437 ? 15.213 -15.862 -13.398 1.00 80.94 437 HIS A CA 1
ATOM 3464 C C . HIS A 1 437 ? 14.021 -16.671 -13.953 1.00 80.94 437 HIS A C 1
ATOM 3466 O O . HIS A 1 437 ? 14.227 -17.642 -14.676 1.00 80.94 437 HIS A O 1
ATOM 3472 N N . GLN A 1 438 ? 12.769 -16.308 -13.636 1.00 80.38 438 GLN A N 1
ATOM 3473 C CA . GLN A 1 438 ? 11.578 -16.881 -14.286 1.00 80.38 438 GLN A CA 1
ATOM 3474 C C . GLN A 1 438 ? 11.267 -16.253 -15.656 1.00 80.38 438 GLN A C 1
ATOM 3476 O O . GLN A 1 438 ? 10.394 -16.759 -16.359 1.00 80.38 438 GLN A O 1
ATOM 3481 N N . GLY A 1 439 ? 11.970 -15.184 -16.033 1.00 86.00 439 GLY A N 1
ATOM 3482 C CA . GLY A 1 439 ? 11.598 -14.301 -17.130 1.00 86.00 439 GLY A CA 1
ATOM 3483 C C . GLY A 1 439 ? 10.675 -13.171 -16.678 1.00 86.00 439 GLY A C 1
ATOM 3484 O O . GLY A 1 439 ? 10.283 -13.091 -15.513 1.00 86.00 439 GLY A O 1
ATOM 3485 N N . TRP A 1 440 ? 10.355 -12.282 -17.611 1.00 90.00 440 TRP A N 1
ATOM 3486 C CA . TRP A 1 440 ? 9.475 -11.131 -17.423 1.00 90.00 440 TRP A CA 1
ATOM 3487 C C . TRP A 1 440 ? 8.589 -10.941 -18.648 1.00 90.00 440 TRP A C 1
ATOM 3489 O O . TRP A 1 440 ? 8.874 -11.464 -19.724 1.00 90.00 440 TRP A O 1
ATOM 3499 N N . LEU A 1 441 ? 7.520 -10.176 -18.468 1.00 89.00 441 LEU A N 1
ATOM 3500 C CA . LEU A 1 441 ? 6.603 -9.780 -19.525 1.00 89.00 441 LEU A CA 1
ATOM 3501 C C . LEU A 1 441 ? 6.780 -8.293 -19.861 1.00 89.00 441 LEU A C 1
ATOM 3503 O O . LEU A 1 441 ? 7.195 -7.509 -18.999 1.00 89.00 441 LEU A O 1
ATOM 3507 N N . PRO A 1 442 ? 6.458 -7.882 -21.096 1.00 89.38 442 PRO A N 1
ATOM 3508 C CA . PRO A 1 442 ? 6.408 -6.477 -21.475 1.00 89.38 442 PRO A CA 1
ATOM 3509 C C . PRO A 1 442 ? 5.608 -5.606 -20.500 1.00 89.38 442 PRO A C 1
ATOM 3511 O O . PRO A 1 442 ? 4.538 -5.990 -20.029 1.00 89.38 442 PRO A O 1
ATOM 3514 N N . GLY A 1 443 ? 6.129 -4.412 -20.212 1.00 86.50 443 GLY A N 1
ATOM 3515 C CA . GLY A 1 443 ? 5.520 -3.462 -19.274 1.00 86.50 443 GLY A CA 1
ATOM 3516 C C . GLY A 1 443 ? 5.837 -3.722 -17.799 1.00 86.50 443 GLY A C 1
ATOM 3517 O O . GLY A 1 443 ? 5.463 -2.912 -16.954 1.00 86.50 443 GLY A O 1
ATOM 3518 N N . GLN A 1 444 ? 6.558 -4.801 -17.479 1.00 90.38 444 GLN A N 1
ATOM 3519 C CA . GLN A 1 444 ? 7.036 -5.055 -16.124 1.00 90.38 444 GLN A CA 1
ATOM 3520 C C . GLN A 1 444 ? 8.293 -4.244 -15.780 1.00 90.38 444 GLN A C 1
ATOM 3522 O O . GLN A 1 444 ? 9.063 -3.815 -16.641 1.00 90.38 444 GLN A O 1
ATOM 3527 N N . HIS A 1 445 ? 8.520 -4.049 -14.486 1.00 91.25 445 HIS A N 1
ATOM 3528 C CA . HIS A 1 445 ? 9.660 -3.314 -13.941 1.00 91.25 445 HIS A CA 1
ATOM 3529 C C . HIS A 1 445 ? 10.387 -4.107 -12.860 1.00 91.25 445 HIS A C 1
ATOM 3531 O O . HIS A 1 445 ? 9.862 -5.065 -12.286 1.00 91.25 445 HIS A O 1
ATOM 3537 N N . VAL A 1 446 ? 11.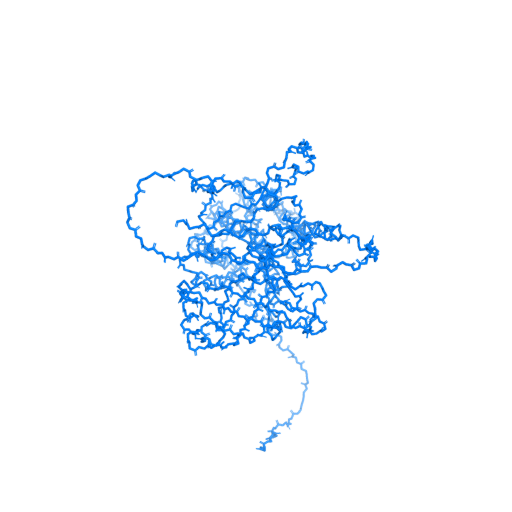606 -3.675 -12.561 1.00 92.12 446 VAL A N 1
ATOM 3538 C CA . VAL A 1 446 ? 12.413 -4.176 -11.450 1.00 92.12 446 VAL A CA 1
ATOM 3539 C C . VAL A 1 446 ? 12.717 -3.054 -10.472 1.00 92.12 446 VAL A C 1
ATOM 3541 O O . VAL A 1 446 ? 12.772 -1.877 -10.817 1.00 92.12 446 VAL A O 1
ATOM 3544 N N . PHE A 1 447 ? 12.914 -3.435 -9.227 1.00 90.62 447 PHE A N 1
ATOM 3545 C CA . PHE A 1 447 ? 13.422 -2.606 -8.159 1.00 90.62 447 PHE A CA 1
ATOM 3546 C C . PHE A 1 447 ? 14.933 -2.795 -8.075 1.00 90.62 447 PHE A C 1
ATOM 3548 O O . PHE A 1 447 ? 15.413 -3.905 -7.843 1.00 90.62 447 PHE A O 1
ATOM 3555 N N . LEU A 1 448 ? 15.667 -1.709 -8.280 1.00 92.44 448 LEU A N 1
ATOM 3556 C CA . LEU A 1 448 ? 17.115 -1.702 -8.376 1.00 92.44 448 LEU A CA 1
ATOM 3557 C C . LEU A 1 448 ? 17.741 -1.086 -7.128 1.00 92.44 448 LEU A C 1
ATOM 3559 O O . LEU A 1 448 ? 17.403 0.029 -6.723 1.00 92.44 448 LEU A O 1
ATOM 3563 N N . THR A 1 449 ? 18.697 -1.806 -6.559 1.00 92.50 449 THR A N 1
ATOM 3564 C CA . THR A 1 449 ? 19.596 -1.328 -5.511 1.00 92.50 449 THR A CA 1
ATOM 3565 C C . THR A 1 449 ? 21.026 -1.519 -6.002 1.00 92.50 449 THR A C 1
ATOM 3567 O O . THR A 1 449 ? 21.366 -2.602 -6.474 1.00 92.50 449 THR A O 1
ATOM 3570 N N . ILE A 1 450 ? 21.870 -0.490 -5.882 1.00 94.00 450 ILE A N 1
ATOM 3571 C CA . ILE A 1 450 ? 23.264 -0.511 -6.358 1.00 94.00 450 ILE A CA 1
ATOM 3572 C C . ILE A 1 450 ? 24.191 -0.254 -5.163 1.00 94.00 450 ILE A C 1
ATOM 3574 O O . ILE A 1 450 ? 24.537 0.894 -4.870 1.00 94.00 450 ILE A O 1
ATOM 3578 N N . PRO A 1 451 ? 24.580 -1.308 -4.420 1.00 91.75 451 PRO A N 1
ATOM 3579 C CA . PRO A 1 451 ? 25.410 -1.176 -3.224 1.00 91.75 451 PRO A CA 1
ATOM 3580 C C . PRO A 1 451 ? 26.790 -0.558 -3.478 1.00 91.75 451 PRO A C 1
ATOM 3582 O O . PRO A 1 451 ? 27.393 -0.030 -2.542 1.00 91.75 451 PRO A O 1
ATOM 3585 N N . SER A 1 452 ? 27.300 -0.657 -4.711 1.00 90.94 452 SER A N 1
ATOM 3586 C CA . SER A 1 452 ? 28.643 -0.205 -5.089 1.00 90.94 452 SER A CA 1
ATOM 3587 C C . SER A 1 452 ? 28.782 1.316 -5.184 1.00 90.94 452 SER A C 1
ATOM 3589 O O . SER A 1 452 ? 29.900 1.810 -5.088 1.00 90.94 452 SER A O 1
ATOM 3591 N N . MET A 1 453 ? 27.677 2.064 -5.298 1.00 92.75 453 MET A N 1
ATOM 3592 C CA . MET A 1 453 ? 27.713 3.535 -5.314 1.00 92.75 453 MET A CA 1
ATOM 3593 C C . MET A 1 453 ? 27.962 4.146 -3.928 1.00 92.75 453 MET A C 1
ATOM 3595 O O . MET A 1 453 ? 28.264 5.328 -3.816 1.00 92.75 453 MET A O 1
ATOM 3599 N N . GLY A 1 454 ? 27.806 3.368 -2.849 1.00 90.81 454 GLY A N 1
ATOM 3600 C CA . GLY A 1 454 ? 28.039 3.842 -1.484 1.00 90.81 454 GLY A CA 1
ATOM 3601 C C . GLY A 1 454 ? 27.072 3.278 -0.444 1.00 90.81 454 GLY A C 1
ATOM 3602 O O . GLY A 1 454 ? 26.085 2.610 -0.754 1.00 90.81 454 GLY A O 1
ATOM 3603 N N . PHE A 1 455 ? 27.352 3.564 0.834 1.00 88.12 455 PHE A N 1
ATOM 3604 C CA . PHE A 1 455 ? 26.611 3.005 1.973 1.00 88.12 455 PHE A CA 1
ATOM 3605 C C . PHE A 1 455 ? 25.125 3.395 1.982 1.00 88.12 455 PHE A C 1
ATOM 3607 O O . PHE A 1 455 ? 24.276 2.537 2.212 1.00 88.12 455 PHE A O 1
ATOM 3614 N N . LYS A 1 456 ? 24.805 4.659 1.669 1.00 87.75 456 LYS A N 1
ATOM 3615 C CA . LYS A 1 456 ? 23.424 5.166 1.576 1.00 87.75 456 LYS A CA 1
ATOM 3616 C C . LYS A 1 456 ? 22.577 4.331 0.610 1.00 87.75 456 LYS A C 1
ATOM 3618 O O . LYS A 1 456 ? 21.463 3.936 0.945 1.00 87.75 456 LYS A O 1
ATOM 3623 N N . TYR A 1 457 ? 23.126 3.997 -0.557 1.00 88.62 457 TYR A N 1
ATOM 3624 C CA . TYR A 1 457 ? 22.397 3.297 -1.617 1.00 88.62 457 TYR A CA 1
ATOM 3625 C C . TYR A 1 457 ? 22.136 1.822 -1.311 1.00 88.62 457 TYR A C 1
ATOM 3627 O O . TYR A 1 457 ? 21.294 1.218 -1.962 1.00 88.62 457 TYR A O 1
ATOM 3635 N N . ARG A 1 458 ? 22.767 1.245 -0.277 1.00 87.88 458 ARG A N 1
ATOM 3636 C CA . ARG A 1 458 ? 22.465 -0.121 0.194 1.00 87.88 458 ARG A CA 1
ATOM 3637 C C . ARG A 1 458 ? 21.056 -0.264 0.765 1.00 87.88 458 ARG A C 1
ATOM 3639 O O . ARG A 1 458 ? 20.539 -1.376 0.831 1.00 87.88 458 ARG A O 1
ATOM 3646 N N . PHE A 1 459 ? 20.460 0.845 1.198 1.00 81.94 459 PHE A N 1
ATOM 3647 C CA . PHE A 1 459 ? 19.130 0.889 1.806 1.00 81.94 459 PHE A CA 1
ATOM 3648 C C . PHE A 1 459 ? 18.097 1.582 0.916 1.00 81.94 459 PHE A C 1
ATOM 3650 O O . PHE A 1 459 ? 16.956 1.764 1.335 1.00 81.94 459 PHE A O 1
ATOM 3657 N N . GLN A 1 460 ? 18.488 1.956 -0.304 1.00 84.56 460 GLN A N 1
ATOM 3658 C CA . GLN A 1 460 ? 17.605 2.571 -1.280 1.00 84.56 460 GLN A CA 1
ATOM 3659 C C . GLN A 1 460 ? 17.320 1.602 -2.416 1.00 84.56 460 GLN A C 1
ATOM 3661 O O . GLN A 1 460 ? 18.199 0.885 -2.897 1.00 84.56 460 GLN A O 1
ATOM 3666 N N . THR A 1 461 ? 16.069 1.597 -2.849 1.00 87.44 461 THR A N 1
ATOM 3667 C CA . THR A 1 461 ? 15.598 0.725 -3.913 1.00 87.44 461 THR A CA 1
ATOM 3668 C C . THR A 1 461 ? 14.669 1.526 -4.807 1.00 87.44 461 THR A C 1
ATOM 3670 O O . THR A 1 461 ? 13.662 2.054 -4.330 1.00 87.44 461 THR A O 1
ATOM 3673 N N . HIS A 1 462 ? 15.000 1.604 -6.095 1.00 88.00 462 HIS A N 1
ATOM 3674 C CA . HIS A 1 462 ? 14.321 2.473 -7.058 1.00 88.00 462 HIS A CA 1
ATOM 3675 C C . HIS A 1 462 ? 13.696 1.654 -8.193 1.00 88.00 462 HIS A C 1
ATOM 3677 O O . HIS A 1 462 ? 14.333 0.720 -8.678 1.00 88.00 462 HIS A O 1
ATOM 3683 N N . PRO A 1 463 ? 12.447 1.936 -8.599 1.00 90.69 463 PRO A N 1
ATOM 3684 C CA . PRO A 1 463 ? 11.786 1.199 -9.671 1.00 90.69 463 PRO A CA 1
ATOM 3685 C C . PRO A 1 463 ? 12.275 1.649 -11.055 1.00 90.69 463 PRO A C 1
ATOM 3687 O O . PRO A 1 463 ? 12.294 2.844 -11.345 1.00 90.69 463 PRO A O 1
ATOM 3690 N N . PHE A 1 464 ? 12.572 0.692 -11.933 1.00 93.06 464 PHE A N 1
ATOM 3691 C CA . PHE A 1 464 ? 12.905 0.922 -13.340 1.00 93.06 464 PHE A CA 1
ATOM 3692 C C . PHE A 1 464 ? 12.206 -0.093 -14.240 1.00 93.06 464 PHE A C 1
ATOM 3694 O O . PHE A 1 464 ? 12.275 -1.302 -14.016 1.00 93.06 464 PHE A O 1
ATOM 3701 N N . THR A 1 465 ? 11.523 0.403 -15.267 1.00 93.50 465 THR A N 1
ATOM 3702 C CA . THR A 1 465 ? 10.854 -0.425 -16.274 1.00 93.50 465 THR A CA 1
ATOM 3703 C C . THR A 1 465 ? 11.873 -1.210 -17.090 1.00 93.50 465 THR A C 1
ATOM 3705 O O . THR A 1 465 ? 12.888 -0.655 -17.511 1.00 93.50 465 THR A O 1
ATOM 3708 N N . ILE A 1 466 ? 11.587 -2.491 -17.328 1.00 94.69 466 ILE A N 1
ATOM 3709 C CA . ILE A 1 466 ? 12.413 -3.331 -18.189 1.00 94.69 466 ILE A CA 1
ATOM 3710 C C . ILE A 1 466 ? 12.156 -2.923 -19.641 1.00 94.69 466 ILE A C 1
ATOM 3712 O O . ILE A 1 466 ? 11.043 -3.076 -20.137 1.00 94.69 466 ILE A O 1
ATOM 3716 N N . ALA A 1 467 ? 13.182 -2.402 -20.309 1.00 94.12 467 ALA A N 1
ATOM 3717 C CA . ALA A 1 467 ? 13.093 -1.925 -21.687 1.00 94.12 467 ALA A CA 1
ATOM 3718 C C . ALA A 1 467 ? 13.327 -3.037 -22.721 1.00 94.12 467 ALA A C 1
ATOM 3720 O O . ALA A 1 467 ? 13.006 -2.869 -23.894 1.00 94.12 467 ALA A O 1
ATOM 3721 N N . SER A 1 468 ? 13.888 -4.173 -22.306 1.00 92.44 468 SER A N 1
ATOM 3722 C CA . SER A 1 468 ? 14.133 -5.331 -23.167 1.00 92.44 468 SER A CA 1
ATOM 3723 C C . SER A 1 468 ? 12.902 -6.239 -23.299 1.00 92.44 468 SER A C 1
ATOM 3725 O O . SER A 1 468 ? 12.176 -6.433 -22.317 1.00 92.44 468 SER A O 1
ATOM 3727 N N . PRO A 1 469 ? 12.703 -6.890 -24.460 1.00 89.12 469 PRO A N 1
ATOM 3728 C CA . PRO A 1 469 ? 11.672 -7.906 -24.628 1.00 89.12 469 PRO A CA 1
ATOM 3729 C C . PRO A 1 469 ? 11.791 -9.051 -23.619 1.00 89.12 469 PRO A C 1
ATOM 3731 O O . PRO A 1 469 ? 12.895 -9.422 -23.207 1.00 89.12 469 PRO A O 1
ATOM 3734 N N . GLY A 1 470 ? 10.644 -9.616 -23.241 1.00 87.44 470 GLY A N 1
ATOM 3735 C CA . GLY A 1 470 ? 10.585 -10.805 -22.396 1.00 87.44 470 GLY A CA 1
ATOM 3736 C C . GLY A 1 470 ? 11.208 -12.027 -23.082 1.00 87.44 470 GLY A C 1
ATOM 3737 O O . GLY A 1 470 ? 11.187 -12.119 -24.312 1.00 87.44 470 GLY A O 1
ATOM 3738 N N . PRO A 1 471 ? 11.777 -12.975 -22.320 1.00 87.12 471 PRO A N 1
ATOM 3739 C CA . PRO A 1 471 ? 12.289 -14.208 -22.898 1.00 87.12 471 PRO A CA 1
ATOM 3740 C C . PRO A 1 471 ? 11.148 -15.083 -23.440 1.00 87.12 471 PRO A C 1
ATOM 3742 O O . PRO A 1 471 ? 10.111 -15.210 -22.782 1.00 87.12 471 PRO A O 1
ATOM 3745 N N . PRO A 1 472 ? 11.332 -15.758 -24.591 1.00 81.50 472 PRO A N 1
ATOM 3746 C CA . PRO A 1 472 ? 10.333 -16.689 -25.100 1.00 81.50 472 PRO A CA 1
ATOM 3747 C C . PRO A 1 472 ? 10.136 -17.876 -24.133 1.00 81.50 472 PRO A C 1
ATOM 3749 O O . PRO A 1 472 ? 11.069 -18.245 -23.414 1.00 81.50 472 PRO A O 1
ATOM 3752 N N . PRO A 1 473 ? 8.971 -18.559 -24.144 1.00 72.69 473 PRO A N 1
ATOM 3753 C CA . PRO A 1 473 ? 8.626 -19.596 -23.157 1.00 72.69 473 PRO A CA 1
ATOM 3754 C C . PRO A 1 473 ? 9.636 -20.747 -23.018 1.00 72.69 473 PRO A C 1
ATOM 3756 O O . PRO A 1 473 ? 9.704 -21.392 -21.973 1.00 72.69 473 PRO A O 1
ATOM 3759 N N . ASN A 1 474 ? 10.417 -21.006 -24.071 1.00 75.56 474 ASN A N 1
ATOM 3760 C CA . ASN A 1 474 ? 11.410 -22.077 -24.139 1.00 75.56 474 ASN A CA 1
ATOM 3761 C C . ASN A 1 474 ? 12.860 -21.560 -24.170 1.00 75.56 474 ASN A C 1
ATOM 3763 O O . ASN A 1 474 ? 13.761 -22.323 -24.526 1.00 75.56 474 ASN A O 1
ATOM 3767 N N . ALA A 1 475 ? 13.095 -20.290 -23.825 1.00 78.62 475 ALA A N 1
ATOM 3768 C CA . ALA A 1 475 ? 14.441 -19.739 -23.727 1.00 78.62 475 ALA A CA 1
ATOM 3769 C C . ALA A 1 475 ? 15.282 -20.546 -22.726 1.00 78.62 475 ALA A C 1
ATOM 3771 O O . ALA A 1 475 ? 14.844 -20.849 -21.611 1.00 78.62 475 ALA A O 1
ATOM 3772 N N . LYS A 1 476 ? 16.498 -20.905 -23.137 1.00 79.06 476 LYS A N 1
ATOM 3773 C CA . LYS A 1 476 ? 17.493 -21.581 -22.300 1.00 79.06 476 LYS A CA 1
ATOM 3774 C C . LYS A 1 476 ? 18.749 -20.717 -22.252 1.00 79.06 476 LYS A C 1
ATOM 3776 O O . LYS A 1 476 ? 19.140 -20.169 -23.274 1.00 79.06 476 LYS A O 1
ATOM 3781 N N . GLY A 1 477 ? 19.384 -20.657 -21.085 1.00 84.81 477 GLY A N 1
ATOM 3782 C CA . GLY A 1 477 ? 20.608 -19.887 -20.868 1.00 84.81 477 GLY A CA 1
ATOM 3783 C C . GLY A 1 477 ? 20.345 -18.441 -20.450 1.00 84.81 477 GLY A C 1
ATOM 3784 O O . GLY A 1 477 ? 19.333 -18.150 -19.806 1.00 84.81 477 GLY A O 1
ATOM 3785 N N . SER A 1 478 ? 21.288 -17.562 -20.793 1.00 88.50 478 SER A N 1
ATOM 3786 C CA . SER A 1 478 ? 21.202 -16.131 -20.504 1.00 88.50 478 SER A CA 1
ATOM 3787 C C . SER A 1 478 ? 20.239 -15.423 -21.453 1.00 88.50 478 SER A C 1
ATOM 3789 O O . SER A 1 478 ? 20.206 -15.726 -22.647 1.00 88.50 478 SER A O 1
ATOM 3791 N N . TRP A 1 479 ? 19.486 -14.460 -20.930 1.00 92.31 479 TRP A N 1
ATOM 3792 C CA . TRP A 1 479 ? 18.689 -13.531 -21.720 1.00 92.31 479 TRP A CA 1
ATOM 3793 C C . TRP A 1 479 ? 19.007 -12.084 -21.323 1.00 92.31 479 TRP A C 1
ATOM 3795 O O . TRP A 1 479 ? 19.067 -11.793 -20.122 1.00 92.31 479 TRP A O 1
ATOM 3805 N N . PRO A 1 480 ? 19.191 -11.170 -22.294 1.00 92.75 480 PRO A N 1
ATOM 3806 C CA . PRO A 1 480 ? 19.574 -9.798 -22.003 1.00 92.75 480 PRO A CA 1
ATOM 3807 C C . PRO A 1 480 ? 18.402 -9.018 -21.402 1.00 92.75 480 PRO A C 1
ATOM 3809 O O . PRO A 1 480 ? 17.341 -8.867 -22.011 1.00 92.75 480 PRO A O 1
ATOM 3812 N N . LEU A 1 481 ? 18.623 -8.482 -20.208 1.00 94.81 481 LEU A N 1
ATOM 3813 C CA . LEU A 1 481 ? 17.783 -7.489 -19.562 1.00 94.81 481 LEU A CA 1
ATOM 3814 C C . LEU A 1 481 ? 18.408 -6.107 -19.755 1.00 94.81 481 LEU A C 1
ATOM 3816 O O . LEU A 1 481 ? 19.577 -5.902 -19.428 1.00 94.81 481 LEU A O 1
ATOM 3820 N N . VAL A 1 482 ? 17.622 -5.154 -20.254 1.00 95.19 482 VAL A N 1
ATOM 3821 C CA . VAL A 1 482 ? 18.066 -3.770 -20.472 1.00 95.19 482 VAL A CA 1
ATOM 3822 C C . VAL A 1 482 ? 17.181 -2.807 -19.697 1.00 95.19 482 VAL A C 1
ATOM 3824 O O . VAL A 1 482 ? 15.952 -2.864 -19.798 1.00 95.19 482 VAL A O 1
ATOM 3827 N N . LEU A 1 483 ? 17.808 -1.900 -18.951 1.00 95.69 483 LEU A N 1
ATOM 3828 C CA . LEU A 1 483 ? 17.156 -0.750 -18.328 1.00 95.69 483 LEU A CA 1
ATOM 3829 C C . LEU A 1 483 ? 17.650 0.531 -19.003 1.00 95.69 483 LEU A C 1
ATOM 3831 O O . LEU A 1 483 ? 18.850 0.719 -19.190 1.00 95.69 483 LEU A O 1
ATOM 3835 N N . VAL A 1 484 ? 16.714 1.419 -19.336 1.00 93.88 484 VAL A N 1
ATOM 3836 C CA . VAL A 1 484 ? 17.007 2.759 -19.862 1.00 93.88 484 VAL A CA 1
ATOM 3837 C C . VAL A 1 484 ? 16.711 3.764 -18.758 1.00 93.88 484 VAL A C 1
ATOM 3839 O O . VAL A 1 484 ? 15.549 4.014 -18.427 1.00 93.88 484 VAL A O 1
ATOM 3842 N N . ILE A 1 485 ? 17.762 4.315 -18.156 1.00 94.00 485 ILE A N 1
ATOM 3843 C CA . ILE A 1 485 ? 17.673 5.158 -16.964 1.00 94.00 485 ILE A CA 1
ATOM 3844 C C . ILE A 1 485 ? 18.030 6.590 -17.344 1.00 94.00 485 ILE A C 1
ATOM 3846 O O . ILE A 1 485 ? 19.184 6.913 -17.603 1.00 94.00 485 ILE A O 1
ATOM 3850 N N . ARG A 1 486 ? 17.033 7.474 -17.358 1.00 92.38 486 ARG A N 1
ATOM 3851 C CA . ARG A 1 486 ? 17.267 8.909 -17.537 1.00 92.38 486 ARG A CA 1
ATOM 3852 C C . ARG A 1 486 ? 17.794 9.515 -16.237 1.00 92.38 486 ARG A C 1
ATOM 3854 O O . ARG A 1 486 ? 17.170 9.341 -15.190 1.00 92.38 486 ARG A O 1
ATOM 3861 N N . SER A 1 487 ? 18.882 10.273 -16.323 1.00 92.19 487 SER A N 1
ATOM 3862 C CA . SER A 1 487 ? 19.385 11.078 -15.213 1.00 92.19 487 SER A CA 1
ATOM 3863 C C . SER A 1 487 ? 18.426 12.225 -14.913 1.00 92.19 487 SER A C 1
ATOM 3865 O O . SER A 1 487 ? 18.089 13.020 -15.796 1.00 92.19 487 SER A O 1
ATOM 3867 N N . LEU A 1 488 ? 17.991 12.304 -13.660 1.00 88.25 488 LEU A N 1
ATOM 3868 C CA . LEU A 1 488 ? 17.220 13.410 -13.106 1.00 88.25 488 LEU A CA 1
ATOM 3869 C C . LEU A 1 488 ? 18.033 14.043 -11.972 1.00 88.25 488 LEU A C 1
ATOM 3871 O O . LEU A 1 488 ? 19.062 14.653 -12.236 1.00 88.25 488 LEU A O 1
ATOM 3875 N N . ASP A 1 489 ? 17.585 13.864 -10.732 1.00 84.44 489 ASP A N 1
ATOM 3876 C CA . ASP A 1 489 ? 18.230 14.343 -9.513 1.00 84.44 489 ASP A CA 1
ATOM 3877 C C . ASP A 1 489 ? 18.439 13.171 -8.532 1.00 84.44 489 ASP A C 1
ATOM 3879 O O . ASP A 1 489 ? 17.890 12.070 -8.719 1.00 84.44 489 ASP A O 1
ATOM 3883 N N . GLY A 1 490 ? 19.254 13.390 -7.500 1.00 88.56 490 GLY A N 1
ATOM 3884 C CA . GLY A 1 490 ? 19.602 12.403 -6.481 1.00 88.56 490 GLY A CA 1
ATOM 3885 C C . GLY A 1 490 ? 20.158 11.112 -7.085 1.00 88.56 490 GLY A C 1
ATOM 3886 O O . GLY A 1 490 ? 21.087 11.138 -7.883 1.00 88.56 490 GLY A O 1
ATOM 3887 N N . PHE A 1 491 ? 19.539 9.970 -6.757 1.00 91.31 491 PHE A N 1
ATOM 3888 C CA . PHE A 1 491 ? 20.033 8.630 -7.111 1.00 91.31 491 PHE A CA 1
ATOM 3889 C C . PHE A 1 491 ? 20.440 8.464 -8.582 1.00 91.31 491 PHE A C 1
ATOM 3891 O O . PHE A 1 491 ? 21.465 7.857 -8.871 1.00 91.31 491 PHE A O 1
ATOM 3898 N N . THR A 1 492 ? 19.624 8.955 -9.517 1.00 93.62 492 THR A N 1
ATOM 3899 C CA . THR A 1 492 ? 19.885 8.760 -10.956 1.00 93.62 492 THR A CA 1
ATOM 3900 C C . THR A 1 492 ? 21.010 9.645 -11.485 1.00 93.62 492 THR A C 1
ATOM 3902 O O . THR A 1 492 ? 21.703 9.232 -12.411 1.00 93.62 492 THR A O 1
ATOM 3905 N N . LEU A 1 493 ? 21.210 10.822 -10.884 1.00 94.81 493 LEU A N 1
ATOM 3906 C CA . LEU A 1 493 ? 22.335 11.703 -11.192 1.00 94.81 493 LEU A CA 1
ATOM 3907 C C . LEU A 1 493 ? 23.634 11.119 -10.632 1.00 94.81 493 LEU A C 1
ATOM 3909 O O . LEU A 1 493 ? 24.613 10.989 -11.362 1.00 94.81 493 LEU A O 1
ATOM 3913 N N . ASP A 1 494 ? 23.595 10.653 -9.383 1.00 94.94 494 ASP A N 1
ATOM 3914 C CA . ASP A 1 494 ? 24.719 9.961 -8.744 1.00 94.94 494 ASP A CA 1
ATOM 3915 C C . ASP A 1 494 ? 25.120 8.705 -9.544 1.00 94.94 494 ASP A C 1
ATOM 3917 O O . ASP A 1 494 ? 26.303 8.416 -9.728 1.00 94.94 494 ASP A O 1
ATOM 3921 N N . LEU A 1 495 ? 24.135 7.975 -10.087 1.00 95.81 495 LEU A N 1
ATOM 3922 C CA . LEU A 1 495 ? 24.370 6.830 -10.968 1.00 95.81 495 LEU A CA 1
ATOM 3923 C C . LEU A 1 495 ? 25.008 7.235 -12.302 1.00 95.81 495 LEU A C 1
ATOM 3925 O O . LEU A 1 495 ? 25.870 6.507 -12.791 1.00 95.81 495 LEU A O 1
ATOM 3929 N N . LEU A 1 496 ? 24.628 8.378 -12.884 1.00 96.62 496 LEU A N 1
ATOM 3930 C CA . LEU A 1 496 ? 25.254 8.890 -14.108 1.00 96.62 496 LEU A CA 1
ATOM 3931 C C . LEU A 1 496 ? 26.730 9.215 -13.867 1.00 96.62 496 LEU A C 1
ATOM 3933 O O . LEU A 1 496 ? 27.590 8.814 -14.651 1.00 96.62 496 LEU A O 1
ATOM 3937 N N . GLU A 1 497 ? 27.032 9.915 -12.775 1.00 95.69 497 GLU A N 1
ATOM 3938 C CA . GLU A 1 497 ? 28.406 10.247 -12.389 1.00 95.69 497 GLU A CA 1
ATOM 3939 C C . GLU A 1 497 ? 29.236 8.995 -12.089 1.00 95.69 497 GLU A C 1
ATOM 3941 O O . GLU A 1 497 ? 30.395 8.898 -12.502 1.00 95.69 497 GLU A O 1
ATOM 3946 N N . TYR A 1 498 ? 28.628 8.003 -11.437 1.00 96.00 498 TYR A N 1
ATOM 3947 C CA . TYR A 1 498 ? 29.255 6.712 -11.189 1.00 96.00 498 TYR A CA 1
ATOM 3948 C C . TYR A 1 498 ? 29.562 5.962 -12.496 1.00 96.00 498 TYR A C 1
ATOM 3950 O O . TYR A 1 498 ? 30.691 5.497 -12.678 1.00 96.00 498 TYR A O 1
ATOM 3958 N N . ALA A 1 499 ? 28.597 5.898 -13.422 1.00 96.25 499 ALA A N 1
ATOM 3959 C CA . ALA A 1 499 ? 28.704 5.198 -14.706 1.00 96.25 499 ALA A CA 1
ATOM 3960 C C . ALA A 1 499 ? 29.758 5.802 -15.649 1.00 96.25 499 ALA A C 1
ATOM 3962 O O . ALA A 1 499 ? 30.345 5.081 -16.450 1.00 96.25 499 ALA A O 1
ATOM 3963 N N . ARG A 1 500 ? 30.054 7.105 -15.532 1.00 95.44 500 ARG A N 1
ATOM 3964 C CA . ARG A 1 500 ? 31.144 7.750 -16.293 1.00 95.44 500 ARG A CA 1
ATOM 3965 C C . ARG A 1 500 ? 32.522 7.166 -15.979 1.00 95.44 500 ARG A C 1
ATOM 3967 O O . ARG A 1 500 ? 33.393 7.196 -16.839 1.00 95.44 500 ARG A O 1
ATOM 3974 N N . ASN A 1 501 ? 32.708 6.654 -14.763 1.00 95.69 501 ASN A N 1
ATOM 3975 C CA . ASN A 1 501 ? 33.989 6.128 -14.286 1.00 95.69 501 ASN A CA 1
ATOM 3976 C C . ASN A 1 501 ? 33.983 4.601 -14.094 1.00 95.69 501 ASN A C 1
ATOM 3978 O O . ASN A 1 501 ? 35.040 4.007 -13.893 1.00 95.69 501 ASN A O 1
ATOM 3982 N N . HIS A 1 502 ? 32.811 3.958 -14.134 1.00 95.25 502 HIS A N 1
ATOM 3983 C CA . HIS A 1 502 ? 32.649 2.528 -13.875 1.00 95.25 502 HIS A CA 1
ATOM 3984 C C . HIS A 1 502 ? 31.757 1.881 -14.934 1.00 95.25 502 HIS A C 1
ATOM 3986 O O . HIS A 1 502 ? 30.561 2.148 -14.999 1.00 95.25 502 HIS A O 1
ATOM 3992 N N . HIS A 1 503 ? 32.328 0.954 -15.703 1.00 93.88 503 HIS A N 1
ATOM 3993 C CA . HIS A 1 503 ? 31.598 0.214 -16.738 1.00 93.88 503 HIS A CA 1
ATOM 3994 C C . HIS A 1 503 ? 30.864 -1.022 -16.216 1.00 93.88 503 HIS A C 1
ATOM 3996 O O . HIS A 1 503 ? 30.018 -1.561 -16.919 1.00 93.88 503 HIS A O 1
ATOM 4002 N N . HIS A 1 504 ? 31.169 -1.482 -15.000 1.00 95.31 504 HIS A N 1
ATOM 4003 C CA . HIS A 1 504 ? 30.539 -2.651 -14.391 1.00 95.31 504 HIS A CA 1
ATOM 4004 C C . HIS A 1 504 ? 30.218 -2.403 -12.921 1.00 95.31 504 HIS A C 1
ATOM 4006 O O . HIS A 1 504 ? 31.001 -1.779 -12.203 1.00 95.31 504 HIS A O 1
ATOM 4012 N N . CYS A 1 505 ? 29.092 -2.939 -12.453 1.00 94.38 505 CYS A N 1
ATOM 4013 C CA . CYS A 1 505 ? 28.731 -2.914 -11.041 1.00 94.38 505 CYS A CA 1
ATOM 4014 C C . CYS A 1 505 ? 27.941 -4.155 -10.617 1.00 94.38 505 CYS A C 1
ATOM 4016 O O . CYS A 1 505 ? 27.344 -4.854 -11.438 1.00 94.38 505 CYS A O 1
ATOM 4018 N N . GLU A 1 506 ? 27.955 -4.435 -9.312 1.00 93.75 506 GLU A N 1
ATOM 4019 C CA . GLU A 1 506 ? 27.026 -5.388 -8.712 1.00 93.75 506 GLU A CA 1
ATOM 4020 C C . GLU A 1 506 ? 25.745 -4.655 -8.323 1.00 93.75 506 GLU A C 1
ATOM 4022 O O . GLU A 1 506 ? 25.770 -3.635 -7.624 1.00 93.75 506 GLU A O 1
ATOM 4027 N N . VAL A 1 507 ? 24.619 -5.223 -8.731 1.00 93.69 507 VAL A N 1
ATOM 4028 C CA . VAL A 1 507 ? 23.292 -4.720 -8.404 1.00 93.69 507 VAL A CA 1
ATOM 4029 C C . VAL A 1 507 ? 22.446 -5.802 -7.766 1.00 93.69 507 VAL A C 1
ATOM 4031 O O . VAL A 1 507 ? 22.637 -6.998 -7.986 1.00 93.69 507 VAL A O 1
ATOM 4034 N N . ILE A 1 508 ? 21.459 -5.366 -6.997 1.00 91.88 508 ILE A N 1
ATOM 4035 C CA . ILE A 1 508 ? 20.386 -6.209 -6.499 1.00 91.88 508 ILE A CA 1
ATOM 4036 C C . ILE A 1 508 ? 19.129 -5.831 -7.278 1.00 91.88 508 ILE A C 1
ATOM 4038 O O . ILE A 1 508 ? 18.664 -4.695 -7.173 1.00 91.88 508 ILE A O 1
ATOM 4042 N N . MET A 1 509 ? 18.593 -6.775 -8.053 1.00 90.38 509 MET A N 1
ATOM 4043 C CA . MET A 1 509 ? 17.354 -6.604 -8.812 1.00 90.38 509 MET A CA 1
ATOM 4044 C C . MET A 1 509 ? 16.234 -7.442 -8.205 1.00 90.38 509 MET A C 1
ATOM 4046 O O . MET A 1 509 ? 16.294 -8.672 -8.153 1.00 90.38 509 MET A O 1
ATOM 4050 N N . GLU A 1 510 ? 15.187 -6.766 -7.754 1.00 85.25 510 GLU A N 1
ATOM 4051 C CA . GLU A 1 510 ? 13.961 -7.381 -7.263 1.00 85.25 510 GLU A CA 1
ATOM 4052 C C . GLU A 1 510 ? 12.850 -7.222 -8.310 1.00 85.25 510 GLU A C 1
ATOM 4054 O O . GLU A 1 510 ? 12.545 -6.121 -8.751 1.00 85.25 510 GLU A O 1
ATOM 4059 N N . GLY A 1 511 ? 12.260 -8.331 -8.745 1.00 82.81 511 GLY A N 1
ATOM 4060 C CA . GLY A 1 511 ? 11.218 -8.337 -9.767 1.00 82.81 511 GLY A CA 1
ATOM 4061 C C . GLY A 1 511 ? 11.177 -9.651 -10.530 1.00 82.81 511 GLY A C 1
ATOM 4062 O O . GLY A 1 511 ? 11.841 -10.593 -10.103 1.00 82.81 511 GLY A O 1
ATOM 4063 N N . PRO A 1 512 ? 10.403 -9.733 -11.620 1.00 86.56 512 PRO A N 1
ATOM 4064 C CA . PRO A 1 512 ? 9.655 -8.629 -12.217 1.00 86.56 512 PRO A CA 1
ATOM 4065 C C . PRO A 1 512 ? 8.361 -8.285 -11.458 1.00 86.56 512 PRO A C 1
ATOM 4067 O O . PRO A 1 512 ? 7.691 -9.141 -10.862 1.00 86.56 512 PRO A O 1
ATOM 4070 N N . HIS A 1 513 ? 8.001 -7.006 -11.490 1.00 83.62 513 HIS A N 1
ATOM 4071 C CA . HIS A 1 513 ? 6.766 -6.452 -10.940 1.00 83.62 513 HIS A CA 1
ATOM 4072 C C . HIS A 1 513 ? 5.972 -5.696 -12.011 1.00 83.62 513 HIS A C 1
ATOM 4074 O O . HIS A 1 513 ? 6.439 -5.536 -13.127 1.00 83.62 513 HIS A O 1
ATOM 4080 N N . GLY A 1 514 ? 4.768 -5.240 -11.664 1.00 79.50 514 GLY A N 1
ATOM 4081 C CA . GLY A 1 514 ? 3.843 -4.600 -12.602 1.00 79.50 514 GLY A CA 1
ATOM 4082 C C . GLY A 1 514 ? 2.759 -5.561 -13.093 1.00 79.50 514 GLY A C 1
ATOM 4083 O O . GLY A 1 514 ? 2.839 -6.777 -12.881 1.00 79.50 514 GLY A O 1
ATOM 4084 N N . GLY A 1 515 ? 1.699 -4.992 -13.665 1.00 73.69 515 GLY A N 1
ATOM 4085 C CA . GLY A 1 515 ? 0.578 -5.735 -14.245 1.00 73.69 515 GLY A CA 1
ATOM 4086 C C . GLY A 1 515 ? 0.814 -6.105 -15.712 1.00 73.69 515 GLY A C 1
ATOM 4087 O O . GLY A 1 515 ? 1.639 -5.501 -16.388 1.00 73.69 515 GLY A O 1
ATOM 4088 N N . THR A 1 516 ? 0.061 -7.086 -16.206 1.00 77.81 516 THR A N 1
ATOM 4089 C CA . THR A 1 516 ? 0.070 -7.541 -17.612 1.00 77.81 516 THR A CA 1
ATOM 4090 C C . THR A 1 516 ? -1.090 -6.967 -18.423 1.00 77.81 516 THR A C 1
ATOM 4092 O O . THR A 1 516 ? -1.301 -7.351 -19.566 1.00 77.81 516 THR A O 1
ATOM 4095 N N . GLU A 1 517 ? -1.854 -6.039 -17.848 1.00 76.62 517 GLU A N 1
ATOM 4096 C CA . GLU A 1 517 ? -3.117 -5.556 -18.413 1.00 76.62 517 GLU A CA 1
ATOM 4097 C C . GLU A 1 517 ? -2.942 -4.894 -19.782 1.00 76.62 517 GLU A C 1
ATOM 4099 O O . GLU A 1 517 ? -3.721 -5.163 -20.691 1.00 76.62 517 GLU A O 1
ATOM 4104 N N . ALA A 1 518 ? -1.899 -4.075 -19.955 1.00 81.50 518 ALA A N 1
ATOM 4105 C CA . ALA A 1 518 ? -1.600 -3.430 -21.235 1.00 81.50 518 ALA A CA 1
ATOM 4106 C C . ALA A 1 518 ? -1.245 -4.453 -22.326 1.00 81.50 518 ALA A C 1
ATOM 4108 O O . ALA A 1 518 ? -1.680 -4.312 -23.467 1.00 81.50 518 ALA A O 1
ATOM 4109 N N . LEU A 1 519 ? -0.505 -5.502 -21.958 1.00 84.81 519 LEU A N 1
ATOM 4110 C CA . LEU A 1 519 ? -0.157 -6.599 -22.857 1.00 84.81 519 LEU A CA 1
ATOM 4111 C C . LEU A 1 519 ? -1.399 -7.417 -23.235 1.00 84.81 519 LEU A C 1
ATOM 4113 O O . LEU A 1 519 ? -1.670 -7.640 -24.411 1.00 84.81 519 LEU A O 1
ATOM 4117 N N . GLU A 1 520 ? -2.218 -7.788 -22.251 1.00 82.69 520 GLU A N 1
ATOM 4118 C CA . GLU A 1 520 ? -3.475 -8.500 -22.492 1.00 82.69 520 GLU A CA 1
ATOM 4119 C C . GLU A 1 520 ? -4.467 -7.686 -23.325 1.00 82.69 520 GLU A C 1
ATOM 4121 O O . GLU A 1 520 ? -5.222 -8.252 -24.116 1.00 82.69 520 GLU A O 1
ATOM 4126 N N . ALA A 1 521 ? -4.513 -6.368 -23.128 1.00 81.12 521 ALA A N 1
ATOM 4127 C CA . ALA A 1 521 ? -5.328 -5.474 -23.937 1.00 81.12 521 ALA A CA 1
ATOM 4128 C C . ALA A 1 521 ? -4.827 -5.443 -25.384 1.00 81.12 521 ALA A C 1
ATOM 4130 O O . ALA A 1 521 ? -5.648 -5.517 -26.297 1.00 81.12 521 ALA A O 1
ATOM 4131 N N . ALA A 1 522 ? -3.506 -5.401 -25.587 1.00 83.19 522 ALA A N 1
ATOM 4132 C CA . ALA A 1 522 ? -2.904 -5.450 -26.912 1.00 83.19 522 ALA A CA 1
ATOM 4133 C C . ALA A 1 522 ? -3.212 -6.774 -27.633 1.00 83.19 522 ALA A C 1
ATOM 4135 O O . ALA A 1 522 ? -3.687 -6.739 -28.762 1.00 83.19 522 ALA A O 1
ATOM 4136 N N . HIS A 1 523 ? -3.065 -7.927 -26.968 1.00 82.31 523 HIS A N 1
ATOM 4137 C CA . HIS A 1 523 ? -3.310 -9.248 -27.583 1.00 82.31 523 HIS A CA 1
ATOM 4138 C C . HIS A 1 523 ? -4.789 -9.504 -27.900 1.00 82.31 523 HIS A C 1
ATOM 4140 O O . HIS A 1 523 ? -5.126 -10.371 -28.700 1.00 82.31 523 HIS A O 1
ATOM 4146 N N . ARG A 1 524 ? -5.703 -8.782 -27.243 1.00 78.38 524 ARG A N 1
ATOM 4147 C CA . ARG A 1 524 ? -7.151 -8.907 -27.469 1.00 78.38 524 ARG A CA 1
ATOM 4148 C C . ARG A 1 524 ? -7.690 -7.918 -28.497 1.00 78.38 524 ARG A C 1
ATOM 4150 O O . ARG A 1 524 ? -8.875 -7.998 -28.819 1.00 78.38 524 ARG A O 1
ATOM 4157 N N . ALA A 1 525 ? -6.885 -6.958 -28.937 1.00 76.06 525 ALA A N 1
ATOM 4158 C CA . ALA A 1 525 ? -7.310 -5.929 -29.868 1.00 76.06 525 ALA A CA 1
ATOM 4159 C C . ALA A 1 525 ? -6.953 -6.323 -31.304 1.00 76.06 525 ALA A C 1
ATOM 4161 O O . ALA A 1 525 ? -5.834 -6.734 -31.579 1.00 76.06 525 ALA A O 1
ATOM 4162 N N . ASP A 1 526 ? -7.878 -6.109 -32.243 1.00 75.12 526 ASP A N 1
ATOM 4163 C CA . ASP A 1 526 ? -7.620 -6.351 -33.673 1.00 75.12 526 ASP A CA 1
ATOM 4164 C C . ASP A 1 526 ? -6.581 -5.380 -34.260 1.00 75.12 526 ASP A C 1
ATOM 4166 O O . ASP A 1 526 ? -5.981 -5.634 -35.304 1.00 75.12 526 ASP A O 1
ATOM 4170 N N . ARG A 1 527 ? -6.439 -4.202 -33.641 1.00 75.75 527 ARG A N 1
ATOM 4171 C CA . ARG A 1 527 ? -5.529 -3.132 -34.054 1.00 75.75 527 ARG A CA 1
ATOM 4172 C C . ARG A 1 527 ? -4.970 -2.450 -32.818 1.00 75.75 527 ARG A C 1
ATOM 4174 O O . ARG A 1 527 ? -5.735 -1.990 -31.971 1.00 75.75 527 ARG A O 1
ATOM 4181 N N . VAL A 1 528 ? -3.650 -2.327 -32.760 1.00 80.75 528 VAL A N 1
ATOM 4182 C CA . VAL A 1 528 ? -2.943 -1.681 -31.653 1.00 80.75 528 VAL A CA 1
ATOM 4183 C C . VAL A 1 528 ? -2.109 -0.528 -32.198 1.00 80.75 528 VAL A C 1
ATOM 4185 O O . VAL A 1 528 ? -1.347 -0.696 -33.146 1.00 80.75 528 VAL A O 1
ATOM 4188 N N . LEU A 1 529 ? -2.262 0.653 -31.599 1.00 84.19 529 LEU A N 1
ATOM 4189 C CA . LEU A 1 529 ? -1.407 1.810 -31.846 1.00 84.19 529 LEU A CA 1
ATOM 4190 C C . LEU A 1 529 ? -0.644 2.112 -30.564 1.00 84.19 529 LEU A C 1
ATOM 4192 O O . LEU A 1 529 ? -1.235 2.551 -29.577 1.00 84.19 529 LEU A O 1
ATOM 4196 N N . PHE A 1 530 ? 0.668 1.911 -30.591 1.00 85.81 530 PHE A N 1
ATOM 4197 C CA . PHE A 1 530 ? 1.518 2.333 -29.494 1.00 85.81 530 PHE A CA 1
ATOM 4198 C C . PHE A 1 530 ? 2.030 3.755 -29.723 1.00 85.81 530 PHE A C 1
ATOM 4200 O O . PHE A 1 530 ? 2.590 4.062 -30.774 1.00 85.81 530 PHE A O 1
ATOM 4207 N N . VAL A 1 531 ? 1.860 4.615 -28.720 1.00 86.56 531 VAL A N 1
ATOM 4208 C CA . VAL A 1 531 ? 2.363 5.992 -28.723 1.00 86.56 531 VAL A CA 1
ATOM 4209 C C . VAL A 1 531 ? 3.346 6.133 -27.569 1.00 86.56 531 VAL A C 1
ATOM 4211 O O . VAL A 1 531 ? 2.961 6.024 -26.407 1.00 86.56 531 VAL A O 1
ATOM 4214 N N . ALA A 1 532 ? 4.614 6.377 -27.888 1.00 86.75 532 ALA A N 1
ATOM 4215 C CA . ALA A 1 532 ? 5.667 6.593 -26.904 1.00 86.75 532 ALA A CA 1
ATOM 4216 C C . ALA A 1 532 ? 6.128 8.053 -26.918 1.00 86.75 532 ALA A C 1
ATOM 4218 O O . ALA A 1 532 ? 6.306 8.645 -27.980 1.00 86.75 532 ALA A O 1
ATOM 4219 N N . GLY A 1 533 ? 6.380 8.608 -25.734 1.00 81.94 533 GLY A N 1
ATOM 4220 C CA . GLY A 1 533 ? 7.035 9.902 -25.559 1.00 81.94 533 GLY A CA 1
ATOM 4221 C C . GLY A 1 533 ? 8.096 9.816 -24.465 1.00 81.94 533 GLY A C 1
ATOM 4222 O O . GLY A 1 533 ? 7.843 9.256 -23.397 1.00 81.94 533 GLY A O 1
ATOM 4223 N N . GLY A 1 534 ? 9.292 10.352 -24.725 1.00 80.69 534 GLY A N 1
ATOM 4224 C CA . GLY A 1 534 ? 10.410 10.329 -23.777 1.00 80.69 534 GLY A CA 1
ATOM 4225 C C . GLY A 1 534 ? 10.746 8.916 -23.282 1.00 80.69 534 GLY A C 1
ATOM 4226 O O . GLY A 1 534 ? 10.880 7.985 -24.073 1.00 80.69 534 GLY A O 1
ATOM 4227 N N . SER A 1 535 ? 10.838 8.740 -21.960 1.00 79.19 535 SER A N 1
ATOM 4228 C CA . SER A 1 535 ? 11.126 7.444 -21.323 1.00 79.19 535 SER A CA 1
ATOM 4229 C C . SER A 1 535 ? 10.007 6.404 -21.475 1.00 79.19 535 SER A C 1
ATOM 4231 O O . SER A 1 535 ? 10.245 5.224 -21.226 1.00 79.19 535 SER A O 1
ATOM 4233 N N . GLY A 1 536 ? 8.814 6.791 -21.949 1.00 83.94 536 GLY A N 1
ATOM 4234 C CA . GLY A 1 536 ? 7.709 5.865 -22.235 1.00 83.94 536 GLY A CA 1
ATOM 4235 C C . GLY A 1 536 ? 8.033 4.813 -23.306 1.00 83.94 536 GLY A C 1
ATOM 4236 O O . GLY A 1 536 ? 7.312 3.819 -23.442 1.00 83.94 536 GLY A O 1
ATOM 4237 N N . ILE A 1 537 ? 9.144 4.983 -24.033 1.00 87.69 537 ILE A N 1
ATOM 4238 C CA . ILE A 1 537 ? 9.675 3.970 -24.950 1.00 87.69 537 ILE A CA 1
ATOM 4239 C C . ILE A 1 537 ? 10.060 2.668 -24.233 1.00 87.69 537 ILE A C 1
ATOM 4241 O O . ILE A 1 537 ? 9.880 1.600 -24.812 1.00 87.69 537 ILE A O 1
ATOM 4245 N N . ALA A 1 538 ? 10.484 2.732 -22.963 1.00 90.12 538 ALA A N 1
ATOM 4246 C CA . ALA A 1 538 ? 10.847 1.552 -22.173 1.00 90.12 538 ALA A CA 1
ATOM 4247 C C . ALA A 1 538 ? 9.666 0.587 -21.964 1.00 90.12 538 ALA A C 1
ATOM 4249 O O . ALA A 1 538 ? 9.872 -0.607 -21.807 1.00 90.12 538 ALA A O 1
ATOM 4250 N N . VAL A 1 539 ? 8.426 1.085 -21.998 1.00 90.00 539 VAL A N 1
ATOM 4251 C CA . VAL A 1 539 ? 7.210 0.253 -21.942 1.00 90.00 539 VAL A CA 1
ATOM 4252 C C . VAL A 1 539 ? 6.761 -0.144 -23.348 1.00 90.00 539 VAL A C 1
ATOM 4254 O O . VAL A 1 539 ? 6.413 -1.293 -23.608 1.00 90.00 539 VAL A O 1
ATOM 4257 N N . THR A 1 540 ? 6.765 0.821 -24.267 1.00 90.19 540 THR A N 1
ATOM 4258 C CA . THR A 1 540 ? 6.186 0.670 -25.606 1.00 90.19 540 THR A CA 1
ATOM 4259 C C . THR A 1 540 ? 6.976 -0.295 -26.485 1.00 90.19 540 THR A C 1
ATOM 4261 O O . THR A 1 540 ? 6.380 -1.111 -27.183 1.00 90.19 540 THR A O 1
ATOM 4264 N N . TYR A 1 541 ? 8.307 -0.218 -26.454 1.00 90.12 541 TYR A N 1
ATOM 4265 C CA . TYR A 1 541 ? 9.165 -1.069 -27.273 1.00 90.12 541 TYR A CA 1
ATOM 4266 C C . TYR A 1 541 ? 8.970 -2.570 -26.995 1.00 90.12 541 TYR A C 1
ATOM 4268 O O . TYR A 1 541 ? 8.677 -3.295 -27.947 1.00 90.12 541 TYR A O 1
ATOM 4276 N N . PRO A 1 542 ? 9.056 -3.066 -25.741 1.00 90.81 542 PRO A N 1
ATOM 4277 C CA . PRO A 1 542 ? 8.845 -4.486 -25.478 1.00 90.81 542 PRO A CA 1
ATOM 4278 C C . PRO A 1 542 ? 7.404 -4.934 -25.762 1.00 90.81 542 PRO A C 1
ATOM 4280 O O . PRO A 1 542 ? 7.219 -6.065 -26.196 1.00 90.81 542 PRO A O 1
ATOM 4283 N N . LEU A 1 543 ? 6.393 -4.070 -25.583 1.00 89.31 543 LEU A N 1
ATOM 4284 C CA . LEU A 1 543 ? 5.004 -4.390 -25.955 1.00 89.31 543 LEU A CA 1
ATOM 4285 C C . LEU A 1 543 ? 4.853 -4.572 -27.468 1.00 89.31 543 LEU A C 1
ATOM 4287 O O . LEU A 1 543 ? 4.259 -5.544 -27.923 1.00 89.31 543 LEU A O 1
ATOM 4291 N N . ALA A 1 544 ? 5.414 -3.646 -28.248 1.00 87.56 544 ALA A N 1
ATOM 4292 C CA . ALA A 1 544 ? 5.393 -3.721 -29.703 1.00 87.56 544 ALA A CA 1
ATOM 4293 C C . ALA A 1 544 ? 6.171 -4.936 -30.222 1.00 87.56 544 ALA A C 1
ATOM 4295 O O . ALA A 1 544 ? 5.757 -5.553 -31.202 1.00 87.56 544 ALA A O 1
ATOM 4296 N N . TRP A 1 545 ? 7.279 -5.288 -29.566 1.00 85.44 545 TRP A N 1
ATOM 4297 C CA . TRP A 1 545 ? 8.047 -6.486 -29.888 1.00 85.44 545 TRP A CA 1
ATOM 4298 C C . TRP A 1 545 ? 7.242 -7.766 -29.652 1.00 85.44 545 TRP A C 1
ATOM 4300 O O . TRP A 1 545 ? 7.221 -8.626 -30.524 1.00 85.44 545 TRP A O 1
ATOM 4310 N N . ASP A 1 546 ? 6.570 -7.891 -28.507 1.00 85.50 546 ASP A N 1
ATOM 4311 C CA . ASP A 1 546 ? 5.823 -9.102 -28.143 1.00 85.50 546 ASP A CA 1
ATOM 4312 C C . ASP A 1 546 ? 4.655 -9.363 -29.101 1.00 85.50 546 ASP A C 1
ATOM 4314 O O . ASP A 1 546 ? 4.594 -10.425 -29.722 1.00 85.50 546 ASP A O 1
ATOM 4318 N N . VAL A 1 547 ? 3.835 -8.332 -29.350 1.00 81.19 547 VAL A N 1
ATOM 4319 C CA . VAL A 1 547 ? 2.733 -8.383 -30.328 1.00 81.19 547 VAL A CA 1
ATOM 4320 C C . VAL A 1 547 ? 3.247 -8.740 -31.727 1.00 81.19 547 VAL A C 1
ATOM 4322 O O . VAL A 1 547 ? 2.601 -9.482 -32.461 1.00 81.19 547 VAL A O 1
ATOM 4325 N N . ARG A 1 548 ? 4.433 -8.246 -32.107 1.00 72.81 548 ARG A N 1
ATOM 4326 C CA . ARG A 1 548 ? 5.051 -8.535 -33.410 1.00 72.81 548 ARG A CA 1
ATOM 4327 C C . ARG A 1 548 ? 5.596 -9.961 -33.527 1.00 72.81 548 ARG A C 1
ATOM 4329 O O . ARG A 1 548 ? 5.697 -10.464 -34.640 1.00 72.81 548 ARG A O 1
ATOM 4336 N N . VAL A 1 549 ? 6.060 -10.571 -32.439 1.00 59.00 549 VAL A N 1
ATOM 4337 C CA . VAL A 1 549 ? 6.692 -11.901 -32.487 1.00 59.00 549 VAL A CA 1
ATOM 4338 C C . VAL A 1 549 ? 5.652 -13.019 -32.459 1.00 59.00 549 VAL A C 1
ATOM 4340 O O . VAL A 1 549 ? 5.896 -14.072 -33.048 1.00 59.00 549 VAL A O 1
ATOM 4343 N N . GLU A 1 550 ? 4.504 -12.805 -31.812 1.00 56.25 550 GLU A N 1
ATOM 4344 C CA . GLU A 1 550 ? 3.422 -13.796 -31.769 1.00 56.25 550 GLU A CA 1
ATOM 4345 C C . GLU A 1 550 ? 2.683 -13.893 -33.118 1.00 56.25 550 GLU A C 1
ATOM 4347 O O . GLU A 1 550 ? 2.451 -14.996 -33.618 1.00 56.25 550 GLU A O 1
ATOM 4352 N N . ASP A 1 551 ? 2.438 -12.753 -33.769 1.00 50.53 551 ASP A N 1
ATOM 4353 C CA . ASP A 1 551 ? 1.990 -12.696 -35.157 1.00 50.53 551 ASP A CA 1
ATOM 4354 C C . ASP A 1 551 ? 3.212 -12.666 -36.065 1.00 50.53 551 ASP A C 1
ATOM 4356 O O . ASP A 1 551 ? 3.755 -11.597 -36.334 1.00 50.53 551 ASP A O 1
ATOM 4360 N N . SER A 1 552 ? 3.653 -13.825 -36.564 1.00 44.06 552 SER A N 1
ATOM 4361 C CA . SER A 1 552 ? 4.654 -13.893 -37.629 1.00 44.06 552 SER A CA 1
ATOM 4362 C C . SER A 1 552 ? 4.295 -12.876 -38.714 1.00 44.06 552 SER A C 1
ATOM 4364 O O . SER A 1 552 ? 3.391 -13.120 -39.522 1.00 44.06 552 SER A O 1
ATOM 4366 N N . MET A 1 553 ? 4.969 -11.720 -38.721 1.00 43.88 553 MET A N 1
ATOM 4367 C CA . MET A 1 553 ? 4.897 -10.801 -39.842 1.00 43.88 553 MET A CA 1
ATOM 4368 C C . MET A 1 553 ? 5.211 -11.666 -41.049 1.00 43.88 553 MET A C 1
ATOM 4370 O O . MET A 1 553 ? 6.297 -12.246 -41.132 1.00 43.88 553 MET A O 1
ATOM 4374 N N . LYS A 1 554 ? 4.246 -11.781 -41.969 1.00 45.28 554 LYS A N 1
ATOM 4375 C CA . LYS A 1 554 ? 4.576 -12.212 -43.320 1.00 45.28 554 LYS A CA 1
ATOM 4376 C C . LYS A 1 554 ? 5.808 -11.383 -43.710 1.00 45.28 554 LYS A C 1
ATOM 4378 O O . LYS A 1 554 ? 5.796 -10.182 -43.429 1.00 45.28 554 LYS A O 1
ATOM 4383 N N . PRO A 1 555 ? 6.867 -11.979 -44.276 1.00 47.12 555 PRO A N 1
ATOM 4384 C CA . PRO A 1 555 ? 8.084 -11.256 -44.664 1.00 47.12 555 PRO A CA 1
ATOM 4385 C C . PRO A 1 555 ? 7.798 -9.954 -45.438 1.00 47.12 555 PRO A C 1
ATOM 4387 O O . PRO A 1 555 ? 8.558 -8.997 -45.361 1.00 47.12 555 PRO A O 1
ATOM 4390 N N . GLU A 1 556 ? 6.641 -9.919 -46.101 1.00 46.44 556 GLU A N 1
ATOM 4391 C CA . GLU A 1 556 ? 6.060 -8.829 -46.885 1.00 46.44 556 GLU A CA 1
ATOM 4392 C C . GLU A 1 556 ? 5.452 -7.656 -46.081 1.00 46.44 556 GLU A C 1
ATOM 4394 O O . GLU A 1 556 ? 5.024 -6.671 -46.681 1.00 46.44 556 GLU A O 1
ATOM 4399 N N . SER A 1 557 ? 5.313 -7.742 -44.752 1.00 45.62 557 SER A N 1
ATOM 4400 C CA . SER A 1 557 ? 4.648 -6.697 -43.958 1.00 45.62 557 SER A CA 1
ATOM 4401 C C . SER A 1 557 ? 5.503 -5.420 -43.926 1.00 45.62 557 SER A C 1
ATOM 4403 O O . SER A 1 557 ? 6.593 -5.438 -43.347 1.00 45.62 557 SER A O 1
ATOM 4405 N N . PRO A 1 558 ? 5.036 -4.289 -44.492 1.00 44.97 558 PRO A N 1
ATOM 4406 C CA . PRO A 1 558 ? 5.849 -3.085 -44.610 1.00 44.97 558 PRO A CA 1
ATOM 4407 C C . PRO A 1 558 ? 6.100 -2.465 -43.230 1.00 44.97 558 PRO A C 1
ATOM 4409 O O . PRO A 1 558 ? 5.210 -1.875 -42.617 1.00 44.97 558 PRO A O 1
ATOM 4412 N N . VAL A 1 559 ? 7.335 -2.570 -42.733 1.00 48.47 559 VAL A N 1
ATOM 4413 C CA . VAL A 1 559 ? 7.803 -1.784 -41.585 1.00 48.47 559 VAL A CA 1
ATOM 4414 C C . VAL A 1 559 ? 8.239 -0.422 -42.111 1.00 48.47 559 VAL A C 1
ATOM 4416 O O . VAL A 1 559 ? 9.342 -0.267 -42.628 1.00 48.47 559 VAL A O 1
ATOM 4419 N N . VAL A 1 560 ? 7.364 0.574 -41.993 1.00 47.00 560 VAL A N 1
ATOM 4420 C CA . VAL A 1 560 ? 7.686 1.955 -42.368 1.00 47.00 560 VAL A CA 1
ATOM 4421 C C . VAL A 1 560 ? 8.175 2.695 -41.129 1.00 47.00 560 VAL A C 1
ATOM 4423 O O . VAL A 1 560 ? 7.396 3.019 -40.233 1.00 47.00 560 VAL A O 1
ATOM 4426 N N . THR A 1 561 ? 9.472 2.982 -41.068 1.00 50.44 561 THR A N 1
ATOM 4427 C CA . THR A 1 561 ? 10.032 3.908 -40.082 1.00 50.44 561 THR A CA 1
ATOM 4428 C C . THR A 1 561 ? 10.102 5.299 -40.701 1.00 50.44 561 THR A C 1
ATOM 4430 O O . THR A 1 561 ? 10.766 5.525 -41.709 1.00 50.44 561 THR A O 1
ATOM 4433 N N . ARG A 1 562 ? 9.403 6.265 -40.101 1.00 48.69 562 ARG A N 1
ATOM 4434 C CA . ARG A 1 562 ? 9.491 7.675 -40.493 1.00 48.69 562 ARG A CA 1
ATOM 4435 C C . ARG A 1 562 ? 9.963 8.488 -39.301 1.00 48.69 562 ARG A C 1
ATOM 4437 O O . ARG A 1 562 ? 9.290 8.530 -38.274 1.00 48.69 562 ARG A O 1
ATOM 4444 N N . LYS A 1 563 ? 11.104 9.162 -39.442 1.00 46.75 563 LYS A N 1
ATOM 4445 C CA . LYS A 1 563 ? 11.511 10.195 -38.489 1.00 46.75 563 LYS A CA 1
ATOM 4446 C C . LYS A 1 563 ? 10.589 11.397 -38.687 1.00 46.75 563 LYS A C 1
ATOM 4448 O O . LYS A 1 563 ? 10.614 12.023 -39.743 1.00 46.75 563 LYS A O 1
ATOM 4453 N N . VAL A 1 564 ? 9.759 11.691 -37.692 1.00 43.81 564 VAL A N 1
ATOM 4454 C CA . VAL A 1 564 ? 8.972 12.926 -37.638 1.00 43.81 564 VAL A CA 1
ATOM 4455 C C . VAL A 1 564 ? 9.734 13.871 -36.721 1.00 43.81 564 VAL A C 1
ATOM 4457 O O . VAL A 1 564 ? 9.756 13.677 -35.509 1.00 43.81 564 VAL A O 1
ATOM 4460 N N . SER A 1 565 ? 10.453 14.825 -37.307 1.00 35.31 565 SER A N 1
ATOM 4461 C CA . SER A 1 565 ? 11.042 15.925 -36.543 1.00 35.31 565 SER A CA 1
ATOM 4462 C C . SER A 1 565 ? 9.907 16.884 -36.183 1.00 35.31 565 SER A C 1
ATOM 4464 O O . SER A 1 565 ? 9.256 17.394 -37.094 1.00 35.31 565 SER A O 1
ATOM 4466 N N . CYS A 1 566 ? 9.640 17.064 -34.889 1.00 32.97 566 CYS A N 1
ATOM 4467 C CA . CYS A 1 566 ? 8.792 18.151 -34.399 1.00 32.97 566 CYS A CA 1
ATOM 4468 C C . CYS A 1 566 ? 9.592 19.446 -34.299 1.00 32.97 566 CYS A C 1
ATOM 4470 O O . CYS A 1 566 ? 10.786 19.355 -33.924 1.00 32.97 566 CYS A O 1
#

Radius of gyration: 32.88 Å; chains: 1; bounding box: 78×61×110 Å